Protein AF-A0A653BUQ7-F1 (afdb_monomer_lite)

pLDDT: mean 78.46, std 19.11, range [26.3, 97.56]

Sequence (594 aa):
MNGEKELHFAPFRYQESILNSRSERFDLKVEALENIWRKLQKLDTNTDRNLAAEILNWAKLHTLNILLSAEWNGFKGMYENSLRQQIEQTEKSISLYGKGFQVAVAGLIGVLNNPWNNPTLQTILNWTSKHSICSKQIEFFYTETPYLVSIRLKKLCESQCEDLALNLAKVFMDCCVIAKSNFNGTENQIRYIDDILIALLHKFHQNDELIAKMKSFSFEEGLQFAKRFANKQIRYLRLWENSRVIAVLALQTYISQIMIKYDSNLRPMLSNFVKLYKSMCSTKSCLERFSESMECISNLTDSNGLQDLCSIFREEYEPAIKPLILKMYVKMLTAEMNINEVQRDSEEITSINSTKANLARMLTSLAEFFDDHVNVARECLLTAFSIFPTKERLKGIENLARRSGFEGVEMERPLKCSHLPAQPILDKVGSQCICGDWVIKPELELPRTNIPLYEAMQNSVLGISETLCDDLVICLSSPRNKIFNWLLPWKDLHKLCVLHLENPQATNNFTKKLNYLNVDYSAFQDIKREPINYFEGIENGYEHYIYPDLGIKFPKNPSLCKKGKSSDKTDLEKKIIEGILAGSAMVNIERLSL

Secondary structure (DSSP, 8-state):
--HHHHHHTGGGHHHHHHHH-SSS-HHHHHHHHHHHHHHHTT--TTS-HHHHHHHHHHHHHHHHHHHTSTTHHHHHHHHHHHHHHHHHHHHHHHGGG-HHHHHHHHHHHHHHH-SS--HHHHHHHT--TT----HHHHHHHHHHHHHHHHHHHHHHHHTT-HHHHHHHHHHHHHHHHHTTT-SSS-HHHHHHHHHHHHHHHHHTT-HHHHHHHHHHS-HHHHHHHHHHHHT--GGG-GGGGGHHHHHHHHHHHHHHHHHHT--GGGHHHHHHHHHHHHHH--SHHHHHHHHHHHHHHHTTS-HHHHHHHHHHHHHT--GGGHHHHHHHHHHHHHHHHHHHHHGGG-S-HHHHHHHHHHHHHHHHHHHHHTTTSHHHHHHHHHHHHHHS--HHHHHHHHHHHHHTTPPP----S--S--PPPPS--TT-SS-B-TTS-BS--------SS-HHHHHHS-HHHH-S-HHHHHHHHHHHHSSS-TT--TTS-HHHHHHHHHHHHH-HHHHHGGG---------GGGGTTS-PPP--TTTTSPTT-GGGT-TTS--PPPP------------HHHHHHHHHHHHHHHHHGGGTGGG--

Radius of gyration: 37.65 Å; chains: 1; bounding box: 87×71×113 Å

Foldseek 3Di:
DPPVLVVLCVVLVVLVCQLPDPPHDLVSNLVSLLVLLQVLLVDDLVDDPVSNVVSLVVSVLSLLLSLLAPCCVVCLVPRLVSSLVSLVSSLVSCCVVHPVSNLSSVLSNVCSVCVQNDPLNVCQLPDDPPDDDDPSLLVVCLSCFLVNLLSNLQNCQVVVVLSSSLSSLVSVVVSCVVVVNPHPDDPVSNVSSVVSNLLSCVVVVVLVVNLVVLVVDDLVVLLVQLVPLLPDDCVSGVSSVCSNVSSLLSLLSSLLVCQLVPDPVCLVSNLSSLVSQVVSQPDLVSLVVVLVSVLLSLVRHALVSLVSVLVSCVVVDDLSNVQSSLVSLLVSLVVLVVVLVVCVPPPPPVSNLVSLLVNLVSLQVVLVVCVVLLLQSLLSLLQSCQSPNDPVSLVVNQVSCVVVVQDDPPPPDDPPDPDDFDDPPPPDLFRADPVRDTPDPDPCPQPPDLVSLLVSLDCVNSVYDPVSSVSVSCSRVVSGDSVQHPVDRPVVNSSLSVVCNVPVPSSSCSPVDDPPPPDDCVVVPPPDDDPDDPCPPPDPPCPCVVDVPDPDDDDDDDDDDDDDDPDDSVVSVVVSSVVSSVVSVCVVVVVVPD

Structure (mmCIF, N/CA/C/O backbone):
data_AF-A0A653BUQ7-F1
#
_entry.id   AF-A0A653BUQ7-F1
#
loop_
_atom_site.group_PDB
_atom_site.id
_atom_site.type_symbol
_atom_site.label_atom_id
_atom_site.label_alt_id
_atom_site.label_comp_id
_atom_site.label_asym_id
_atom_site.label_entity_id
_atom_site.label_seq_id
_atom_site.pdbx_PDB_ins_code
_atom_site.Cartn_x
_atom_site.Cartn_y
_atom_site.Cartn_z
_atom_site.occupancy
_atom_site.B_iso_or_equiv
_atom_site.auth_seq_id
_atom_site.auth_comp_id
_atom_site.auth_asym_id
_atom_site.auth_atom_id
_atom_site.pdbx_PDB_model_num
ATOM 1 N N . MET A 1 1 ? -1.171 -24.445 22.516 1.00 34.62 1 MET A N 1
ATOM 2 C CA . MET A 1 1 ? -1.599 -23.550 23.617 1.00 34.62 1 MET A CA 1
ATOM 3 C C . MET A 1 1 ? -3.128 -23.395 23.759 1.00 34.62 1 MET A C 1
ATOM 5 O O . MET A 1 1 ? -3.544 -22.577 24.563 1.00 34.62 1 MET A O 1
ATOM 9 N N . ASN A 1 2 ? -3.981 -24.177 23.070 1.00 41.94 2 ASN A N 1
ATOM 10 C CA . ASN A 1 2 ? -5.449 -24.005 23.154 1.00 41.94 2 ASN A CA 1
ATOM 11 C C . ASN A 1 2 ? -6.163 -24.902 24.190 1.00 41.94 2 ASN A C 1
ATOM 13 O O . ASN A 1 2 ? -7.299 -24.610 24.537 1.00 41.94 2 ASN A O 1
ATOM 17 N N . GLY A 1 3 ? -5.518 -25.951 24.718 1.00 33.91 3 GLY A N 1
ATOM 18 C CA . GLY A 1 3 ? -6.179 -26.920 25.612 1.00 33.91 3 GLY A CA 1
ATOM 19 C C . GLY A 1 3 ? -6.409 -26.437 27.052 1.00 33.91 3 GLY A C 1
ATOM 20 O O . GLY A 1 3 ? -7.454 -26.717 27.628 1.00 33.91 3 GLY A O 1
ATOM 21 N N . GLU A 1 4 ? -5.478 -25.673 27.633 1.00 39.75 4 GLU A N 1
ATOM 22 C CA . GLU A 1 4 ? -5.602 -25.197 29.025 1.00 39.75 4 GLU A CA 1
ATOM 23 C C . GLU A 1 4 ? -6.605 -24.039 29.159 1.00 39.75 4 GLU A C 1
ATOM 25 O O . GLU A 1 4 ? -7.391 -24.005 30.105 1.00 39.75 4 GLU A O 1
ATOM 30 N N . LYS A 1 5 ? -6.677 -23.136 28.167 1.00 48.34 5 LYS A N 1
ATOM 31 C CA . LYS A 1 5 ? -7.655 -22.030 28.156 1.00 48.34 5 LYS A CA 1
ATOM 32 C C . LYS A 1 5 ? -9.108 -22.521 28.118 1.00 48.34 5 LYS A C 1
ATOM 34 O O . LYS A 1 5 ? -9.979 -21.904 28.728 1.00 48.34 5 LYS A O 1
ATOM 39 N N . GLU A 1 6 ? -9.378 -23.648 27.460 1.00 53.12 6 GLU A N 1
ATOM 40 C CA . GLU A 1 6 ? -10.730 -24.212 27.344 1.00 53.12 6 GLU A CA 1
ATOM 41 C C . GLU A 1 6 ? -11.285 -24.802 28.649 1.00 53.12 6 GLU A C 1
ATOM 43 O O . GLU A 1 6 ? -12.512 -24.853 28.807 1.00 53.12 6 GLU A O 1
ATOM 48 N N . LEU A 1 7 ? -10.421 -25.240 29.574 1.00 55.88 7 LEU A N 1
ATOM 49 C CA . LEU A 1 7 ? -10.841 -25.808 30.858 1.00 55.88 7 LEU A CA 1
ATOM 50 C C . LEU A 1 7 ? -11.278 -24.714 31.844 1.00 55.88 7 LEU A C 1
ATOM 52 O O . LEU A 1 7 ? -12.245 -24.890 32.581 1.00 55.88 7 LEU A O 1
ATOM 56 N N . HIS A 1 8 ? -10.606 -23.561 31.830 1.00 60.72 8 HIS A N 1
ATOM 57 C CA . HIS A 1 8 ? -10.847 -22.489 32.799 1.00 60.72 8 HIS A CA 1
ATOM 58 C C . HIS A 1 8 ? -12.078 -21.626 32.490 1.00 60.72 8 HIS A C 1
ATOM 60 O O . HIS A 1 8 ? -12.716 -21.120 33.411 1.00 60.72 8 HIS A O 1
ATOM 66 N N . PHE A 1 9 ? -12.471 -21.513 31.217 1.00 71.00 9 PHE A N 1
ATOM 67 C CA . PHE A 1 9 ? -13.736 -20.880 30.816 1.00 71.00 9 PHE A CA 1
ATOM 68 C C . PHE A 1 9 ? -14.935 -21.841 30.853 1.00 71.00 9 PHE A C 1
ATOM 70 O O . PHE A 1 9 ? -16.075 -21.412 30.664 1.00 71.00 9 PHE A O 1
ATOM 77 N N . ALA A 1 10 ? -14.724 -23.131 31.157 1.00 74.88 10 ALA A N 1
ATOM 78 C CA . ALA A 1 10 ? -15.794 -24.124 31.274 1.00 74.88 10 ALA A CA 1
ATOM 79 C C . ALA A 1 10 ? -16.983 -23.676 32.157 1.00 74.88 10 ALA A C 1
ATOM 81 O O . ALA A 1 10 ? -18.124 -23.866 31.723 1.00 74.88 10 ALA A O 1
ATOM 82 N N . PRO A 1 11 ? -16.785 -23.002 33.316 1.00 81.31 11 PRO A N 1
ATOM 83 C CA . PRO A 1 11 ? -17.889 -22.529 34.158 1.00 81.31 11 PRO A CA 1
ATOM 84 C C . PRO A 1 11 ? -18.773 -21.453 33.513 1.00 81.31 11 PRO A C 1
ATOM 86 O O . PRO A 1 11 ? -19.861 -21.180 34.031 1.00 81.31 11 PRO A O 1
ATOM 89 N N . PHE A 1 12 ? -18.310 -20.833 32.425 1.00 87.56 12 PHE A N 1
ATOM 90 C CA . PHE A 1 12 ? -18.970 -19.728 31.735 1.00 87.56 12 PHE A CA 1
ATOM 91 C C . PHE A 1 12 ? -19.455 -20.083 30.325 1.00 87.56 12 PHE A C 1
ATOM 93 O O . PHE A 1 12 ? -20.133 -19.261 29.717 1.00 87.56 12 PHE A O 1
ATOM 100 N N . ARG A 1 13 ? -19.192 -21.299 29.815 1.00 86.00 13 ARG A N 1
ATOM 101 C CA . ARG A 1 13 ? -19.570 -21.720 28.446 1.00 86.00 13 ARG A CA 1
ATOM 102 C C . ARG A 1 13 ? -21.049 -21.500 28.128 1.00 86.00 13 ARG A C 1
ATOM 104 O O . ARG A 1 13 ? -21.391 -21.054 27.037 1.00 86.00 13 ARG A O 1
ATOM 111 N N . TYR A 1 14 ? -21.928 -21.788 29.088 1.00 88.94 14 TYR A N 1
ATOM 112 C CA . TYR A 1 14 ? -23.363 -21.559 28.923 1.00 88.94 14 TYR A CA 1
ATOM 113 C C . TYR A 1 14 ? -23.672 -20.066 28.743 1.00 88.94 14 TYR A C 1
ATOM 115 O O . TYR A 1 14 ? -24.305 -19.679 27.764 1.00 88.94 14 TYR A O 1
ATOM 123 N N . GLN A 1 15 ? -23.165 -19.213 29.637 1.00 92.69 15 GLN A N 1
ATOM 124 C CA . GLN A 1 15 ? -23.360 -17.765 29.554 1.00 92.69 15 GLN A CA 1
ATOM 125 C C . GLN A 1 15 ? -22.723 -17.178 28.285 1.00 92.69 15 GLN A C 1
ATOM 127 O O . GLN A 1 15 ? -23.319 -16.321 27.641 1.00 92.69 15 GLN A O 1
ATOM 132 N N . GLU A 1 16 ? -21.552 -17.671 27.882 1.00 89.88 16 GLU A N 1
ATOM 133 C CA . GLU A 1 16 ? -20.871 -17.269 26.651 1.00 89.88 16 GLU A CA 1
ATOM 134 C C . GLU A 1 16 ? -21.703 -17.580 25.398 1.00 89.88 16 GLU A C 1
ATOM 136 O O . GLU A 1 16 ? -21.793 -16.742 24.497 1.00 89.88 16 GLU A O 1
ATOM 141 N N . SER A 1 17 ? -22.357 -18.747 25.354 1.00 91.62 17 SER A N 1
ATOM 142 C CA . SER A 1 17 ? -23.240 -19.116 24.241 1.00 91.62 17 SER A CA 1
ATOM 143 C C . SER A 1 17 ? -24.433 -18.161 24.104 1.00 91.62 17 SER A C 1
ATOM 145 O O . SER A 1 17 ? -24.752 -17.735 22.993 1.00 91.62 17 SER A O 1
ATOM 147 N N . ILE A 1 18 ? -25.019 -17.737 25.231 1.00 93.31 18 ILE A N 1
ATOM 148 C CA . ILE A 1 18 ? -26.132 -16.778 25.259 1.00 93.31 18 ILE A CA 1
ATOM 149 C C . ILE A 1 18 ? -25.659 -15.395 24.802 1.00 93.31 18 ILE A C 1
ATOM 151 O O . ILE A 1 18 ? -26.262 -14.781 23.921 1.00 93.31 18 ILE A O 1
ATOM 155 N N . LEU A 1 19 ? -24.553 -14.906 25.369 1.00 92.00 19 LEU A N 1
ATOM 156 C CA . LEU A 1 19 ? -24.033 -13.562 25.106 1.00 92.00 19 LEU A CA 1
ATOM 157 C C . LEU A 1 19 ? -23.606 -13.356 23.648 1.00 92.00 19 LEU A C 1
ATOM 159 O O . LEU A 1 19 ? -23.754 -12.253 23.120 1.00 92.00 19 LEU A O 1
ATOM 163 N N . ASN A 1 20 ? -23.093 -14.401 22.995 1.00 89.00 20 ASN A N 1
ATOM 164 C CA . ASN A 1 20 ? -22.655 -14.345 21.600 1.00 89.00 20 ASN A CA 1
ATOM 165 C C . ASN A 1 20 ? -23.759 -14.696 20.590 1.00 89.00 20 ASN A C 1
ATOM 167 O O . ASN A 1 20 ? -23.568 -14.505 19.385 1.00 89.00 20 ASN A O 1
ATOM 171 N N . SER A 1 21 ? -24.911 -15.193 21.046 1.00 89.88 21 SER A N 1
ATOM 172 C CA . SER A 1 21 ? -26.011 -15.541 20.154 1.00 89.88 21 SER A CA 1
ATOM 173 C C . SER A 1 21 ? -26.696 -14.298 19.582 1.00 89.88 21 SER A C 1
ATOM 175 O O . SER A 1 21 ? -27.003 -13.332 20.284 1.00 89.88 21 SER A O 1
ATOM 177 N N . ARG A 1 22 ? -26.979 -14.331 18.277 1.00 85.38 22 ARG A N 1
ATOM 178 C CA . ARG A 1 22 ? -27.754 -13.285 17.589 1.00 85.38 22 ARG A CA 1
ATOM 179 C C . ARG A 1 22 ? -29.264 -13.465 17.735 1.00 85.38 22 ARG A C 1
ATOM 181 O O . ARG A 1 22 ? -29.983 -12.498 17.529 1.00 85.38 22 ARG A O 1
ATOM 188 N N . SER A 1 23 ? -29.727 -14.672 18.060 1.00 89.44 23 SER A N 1
ATOM 189 C CA . SER A 1 23 ? -31.151 -15.001 18.194 1.00 89.44 23 SER A CA 1
ATOM 190 C C . SER A 1 23 ? -31.660 -14.894 19.628 1.00 89.44 23 SER A C 1
ATOM 192 O O . SER A 1 23 ? -32.866 -14.805 19.834 1.00 89.44 23 SER A O 1
ATOM 194 N N . GLU A 1 24 ? -30.759 -14.930 20.612 1.00 93.88 24 GLU A N 1
ATOM 195 C CA . GLU A 1 24 ? -31.148 -14.852 22.018 1.00 93.88 24 GLU A CA 1
ATOM 196 C C . GLU A 1 24 ? -31.684 -13.475 22.387 1.00 93.88 24 GLU A C 1
ATOM 198 O O . GLU A 1 24 ? -31.166 -12.439 21.944 1.00 93.88 24 GLU A O 1
ATOM 203 N N . ARG A 1 25 ? -32.695 -13.489 23.257 1.00 92.88 25 ARG A N 1
ATOM 204 C CA . ARG A 1 25 ? -33.344 -12.280 23.760 1.00 92.88 25 ARG A CA 1
ATOM 205 C C . ARG A 1 25 ? -32.386 -11.455 24.617 1.00 92.88 25 ARG A C 1
ATOM 207 O O . ARG A 1 25 ? -31.500 -11.986 25.289 1.00 92.88 25 ARG A O 1
ATOM 214 N N . PHE A 1 26 ? -32.584 -10.142 24.611 1.00 92.88 26 PHE A N 1
ATOM 215 C CA . PHE A 1 26 ? -31.711 -9.210 25.318 1.00 92.88 26 PHE A CA 1
ATOM 216 C C . PHE A 1 26 ? -31.752 -9.379 26.843 1.00 92.88 26 PHE A C 1
ATOM 218 O O . PHE A 1 26 ? -30.708 -9.351 27.487 1.00 92.88 26 PHE A O 1
ATOM 225 N N . ASP A 1 27 ? -32.926 -9.628 27.421 1.00 93.44 27 ASP A N 1
ATOM 226 C CA . ASP A 1 27 ? -33.094 -9.878 28.856 1.00 93.44 27 ASP A CA 1
ATOM 227 C C . ASP A 1 27 ? -32.301 -11.104 29.329 1.00 93.44 27 ASP A C 1
ATOM 229 O O . ASP A 1 27 ? -31.549 -11.010 30.298 1.00 93.44 27 ASP A O 1
ATOM 233 N N . LEU A 1 28 ? -32.339 -12.207 28.574 1.00 94.31 28 LEU A N 1
ATOM 234 C CA . LEU A 1 28 ? -31.541 -13.404 28.872 1.00 94.31 28 LEU A CA 1
ATOM 235 C C . LEU A 1 28 ? -30.031 -13.131 28.825 1.00 94.31 28 LEU A C 1
ATOM 237 O O . LEU A 1 28 ? -29.264 -13.714 29.594 1.00 94.31 28 LEU A O 1
ATOM 241 N N . LYS A 1 29 ? -29.581 -12.220 27.953 1.00 95.12 29 LYS A N 1
ATOM 242 C CA . LYS A 1 29 ? -28.175 -11.787 27.906 1.00 95.12 29 LYS A CA 1
ATOM 243 C C . LYS A 1 29 ? -27.788 -10.995 29.152 1.00 95.12 29 LYS A C 1
ATOM 245 O O . LYS A 1 29 ? -26.690 -11.196 29.671 1.00 95.12 29 LYS A O 1
ATOM 250 N N . VAL A 1 30 ? -28.671 -10.127 29.647 1.00 94.50 30 VAL A N 1
ATOM 251 C CA . VAL A 1 30 ? -28.446 -9.376 30.891 1.00 94.50 30 VAL A CA 1
ATOM 252 C C . VAL A 1 30 ? -28.418 -10.322 32.095 1.00 94.50 30 VAL A C 1
ATOM 254 O O . VAL A 1 30 ? -27.496 -10.249 32.903 1.00 94.50 30 VAL A O 1
ATOM 257 N N . GLU A 1 31 ? -29.341 -11.280 32.180 1.00 94.38 31 GLU A N 1
ATOM 258 C CA . GLU A 1 31 ? -29.361 -12.291 33.249 1.00 94.38 31 GLU A CA 1
ATOM 259 C C . GLU A 1 31 ? -28.117 -13.193 33.229 1.00 94.38 31 GLU A C 1
ATOM 261 O O . GLU A 1 31 ? -27.524 -13.494 34.272 1.00 94.38 31 GLU A O 1
ATOM 266 N N . ALA A 1 32 ? -27.666 -13.598 32.036 1.00 94.69 32 ALA A N 1
ATOM 267 C CA . ALA A 1 32 ? -26.411 -14.324 31.874 1.00 94.69 32 ALA A CA 1
ATOM 268 C C . ALA A 1 32 ? -25.221 -13.503 32.398 1.00 94.69 32 ALA A C 1
ATOM 270 O O . ALA A 1 32 ? -24.342 -14.056 33.067 1.00 94.69 32 ALA A O 1
ATOM 271 N N . LEU A 1 33 ? -25.217 -12.189 32.148 1.00 94.62 33 LEU A N 1
ATOM 272 C CA . LEU A 1 33 ? -24.200 -11.267 32.641 1.00 94.62 33 LEU A CA 1
ATOM 273 C C . LEU A 1 33 ? -24.226 -11.125 34.168 1.00 94.62 33 LEU A C 1
ATOM 275 O O . LEU A 1 33 ? -23.176 -11.209 34.804 1.00 94.62 33 LEU A O 1
ATOM 279 N N . GLU A 1 34 ? -25.397 -10.971 34.782 1.00 94.38 34 GLU A N 1
ATOM 280 C CA . GLU A 1 34 ? -25.517 -10.935 36.245 1.00 94.38 34 GLU A CA 1
ATOM 281 C C . GLU A 1 34 ? -24.992 -12.223 36.891 1.00 94.38 34 GLU A C 1
ATOM 283 O O . GLU A 1 34 ? -24.302 -12.182 37.911 1.00 94.38 34 GLU A O 1
ATOM 288 N N . ASN A 1 35 ? -25.268 -13.376 36.275 1.00 93.19 35 ASN A N 1
ATOM 289 C CA . ASN A 1 35 ? -24.760 -14.665 36.735 1.00 93.19 35 ASN A CA 1
ATOM 290 C C . ASN A 1 35 ? -23.229 -14.753 36.615 1.00 93.19 35 ASN A C 1
ATOM 292 O O . ASN A 1 35 ? -22.575 -15.284 37.514 1.00 93.19 35 ASN A O 1
ATOM 296 N N . ILE A 1 36 ? -22.639 -14.195 35.550 1.00 93.44 36 ILE A N 1
ATOM 297 C CA . ILE A 1 36 ? -21.180 -14.074 35.426 1.00 93.44 36 ILE A CA 1
ATOM 298 C C . ILE A 1 36 ? -20.622 -13.286 36.610 1.00 93.44 36 ILE A C 1
ATOM 300 O O . ILE A 1 36 ? -19.791 -13.820 37.342 1.00 93.44 36 ILE A O 1
ATOM 304 N N . TRP A 1 37 ? -21.108 -12.066 36.854 1.00 93.81 37 TRP A N 1
ATOM 305 C CA . TRP A 1 37 ? -20.610 -11.224 37.948 1.00 93.81 37 TRP A CA 1
ATOM 306 C C . TRP A 1 37 ? -20.781 -11.886 39.320 1.00 93.81 37 TRP A C 1
ATOM 308 O O . TRP A 1 37 ? -19.843 -11.893 40.120 1.00 93.81 37 TRP A O 1
ATOM 318 N N . ARG A 1 38 ? -21.912 -12.562 39.554 1.00 92.19 38 ARG A N 1
ATOM 319 C CA . ARG A 1 38 ? -22.159 -13.342 40.777 1.00 92.19 38 ARG A CA 1
ATOM 320 C C . ARG A 1 38 ? -21.172 -14.496 40.960 1.00 92.19 38 ARG A C 1
ATOM 322 O O . ARG A 1 38 ? -20.750 -14.779 42.079 1.00 92.19 38 ARG A O 1
ATOM 329 N N . LYS A 1 39 ? -20.787 -15.179 39.879 1.00 90.31 39 LYS A N 1
ATOM 330 C CA . LYS A 1 39 ? -19.745 -16.218 39.923 1.00 90.31 39 LYS A CA 1
ATOM 331 C C . LYS A 1 39 ? -18.363 -15.617 40.189 1.00 90.31 39 LYS A C 1
ATOM 333 O O . LYS A 1 39 ? -17.610 -16.198 40.963 1.00 90.31 39 LYS A O 1
ATOM 338 N N . LEU A 1 40 ? -18.050 -14.446 39.626 1.00 89.31 40 LEU A N 1
ATOM 339 C CA . LEU A 1 40 ? -16.768 -13.763 39.858 1.00 89.31 40 LEU A CA 1
ATOM 340 C C . LEU A 1 40 ? -16.569 -13.327 41.310 1.00 89.31 40 LEU A C 1
ATOM 342 O O . LEU A 1 40 ? -15.440 -13.317 41.786 1.00 89.31 40 LEU A O 1
ATOM 346 N N . GLN A 1 41 ? -17.646 -13.039 42.046 1.00 88.56 41 GLN A N 1
ATOM 347 C CA . GLN A 1 41 ? -17.568 -12.759 43.488 1.00 88.56 41 GLN A CA 1
ATOM 348 C C . GLN A 1 41 ? -16.972 -13.923 44.294 1.00 88.56 41 GLN A C 1
ATOM 350 O O . GLN A 1 41 ? -16.483 -13.701 45.399 1.00 88.56 41 GLN A O 1
ATOM 355 N N . LYS A 1 42 ? -17.035 -15.149 43.757 1.00 85.50 42 LYS A N 1
ATOM 356 C CA . LYS A 1 42 ? -16.584 -16.389 44.402 1.00 85.50 42 LYS A CA 1
ATOM 357 C C . LYS A 1 42 ? -15.206 -16.861 43.921 1.00 85.50 42 LYS A C 1
ATOM 359 O O . LYS A 1 42 ? -14.828 -17.988 44.223 1.00 85.50 42 LYS A O 1
ATOM 364 N N . LEU A 1 43 ? -14.479 -16.050 43.147 1.00 80.75 43 LEU A N 1
ATOM 365 C CA . LEU A 1 43 ? -13.122 -16.380 42.701 1.00 80.75 43 LEU A CA 1
ATOM 366 C C . LEU A 1 43 ? -12.175 -16.506 43.907 1.00 80.75 43 LEU A C 1
ATOM 368 O O . LEU A 1 43 ? -11.900 -15.515 44.584 1.00 80.75 43 LEU A O 1
ATOM 372 N N . ASP A 1 44 ? -11.647 -17.708 44.152 1.00 74.38 44 ASP A N 1
ATOM 373 C CA . ASP A 1 44 ? -10.711 -17.994 45.250 1.00 74.38 44 ASP A CA 1
ATOM 374 C C . ASP A 1 44 ? -9.355 -17.323 45.017 1.00 74.38 44 ASP A C 1
ATOM 376 O O . ASP A 1 44 ? -8.771 -17.522 43.960 1.00 74.38 44 ASP A O 1
ATOM 380 N N . THR A 1 45 ? -8.826 -16.608 46.014 1.00 71.50 45 THR A N 1
ATOM 381 C CA . THR A 1 45 ? -7.498 -15.961 46.027 1.00 71.50 45 THR A CA 1
ATOM 382 C C . THR A 1 45 ? -6.324 -16.825 45.553 1.00 71.50 45 THR A C 1
ATOM 384 O O . THR A 1 45 ? -5.309 -16.270 45.138 1.00 71.50 45 THR A O 1
ATOM 387 N N . ASN A 1 46 ? -6.456 -18.156 45.570 1.00 74.88 46 ASN A N 1
ATOM 388 C CA . ASN A 1 46 ? -5.475 -19.088 45.001 1.00 74.88 46 ASN A CA 1
ATOM 389 C C . ASN A 1 46 ? -5.505 -19.174 43.461 1.00 74.88 46 ASN A C 1
ATOM 391 O O . ASN A 1 46 ? -4.640 -19.811 42.862 1.00 74.88 46 ASN A O 1
ATOM 395 N N . THR A 1 47 ? -6.498 -18.565 42.810 1.00 79.44 47 THR A N 1
ATOM 396 C CA . THR A 1 47 ? -6.617 -18.509 41.349 1.00 79.44 47 THR A CA 1
ATOM 397 C C . THR A 1 47 ? -5.438 -17.737 40.772 1.00 79.44 47 THR A C 1
ATOM 399 O O . THR A 1 47 ? -5.095 -16.654 41.252 1.00 79.44 47 THR A O 1
ATOM 402 N N . ASP A 1 48 ? -4.850 -18.270 39.701 1.00 83.56 48 ASP A N 1
ATOM 403 C CA . ASP A 1 48 ? -3.798 -17.577 38.965 1.00 83.56 48 ASP A CA 1
ATOM 404 C C . ASP A 1 48 ? -4.229 -16.147 38.583 1.00 83.56 48 ASP A C 1
ATOM 406 O O . ASP A 1 48 ? -5.322 -15.913 38.058 1.00 83.56 48 ASP A O 1
ATOM 410 N N . ARG A 1 49 ? -3.354 -15.171 38.851 1.00 84.31 49 ARG A N 1
ATOM 411 C CA . ARG A 1 49 ? -3.665 -13.747 38.655 1.00 84.31 49 ARG A CA 1
ATOM 412 C C . ARG A 1 49 ? -3.877 -13.399 37.186 1.00 84.31 49 ARG A C 1
ATOM 414 O O . ARG A 1 49 ? -4.719 -12.550 36.895 1.00 84.31 49 ARG A O 1
ATOM 421 N N . ASN A 1 50 ? -3.141 -14.030 36.269 1.00 85.06 50 ASN A N 1
ATOM 422 C CA . ASN A 1 50 ? -3.316 -13.770 34.841 1.00 85.06 50 ASN A CA 1
ATOM 423 C C . ASN A 1 50 ? -4.670 -14.301 34.377 1.00 85.06 50 ASN A C 1
ATOM 425 O O . ASN A 1 50 ? -5.410 -13.582 33.710 1.00 85.06 50 ASN A O 1
ATOM 429 N N . LEU A 1 51 ? -5.038 -15.508 34.811 1.00 84.06 51 LEU A N 1
ATOM 430 C CA . LEU A 1 51 ? -6.354 -16.073 34.538 1.00 84.06 51 LEU A CA 1
ATOM 431 C C . LEU A 1 51 ? -7.491 -15.208 35.103 1.00 84.06 51 LEU A C 1
ATOM 433 O O . LEU A 1 51 ? -8.445 -14.901 34.387 1.00 84.06 51 LEU A O 1
ATOM 437 N N . ALA A 1 52 ? -7.387 -14.762 36.358 1.00 85.25 52 ALA A N 1
ATOM 438 C CA . ALA A 1 52 ? -8.378 -13.868 36.959 1.00 85.25 52 ALA A CA 1
ATOM 439 C C . ALA A 1 52 ? -8.528 -12.563 36.153 1.00 85.25 52 ALA A C 1
ATOM 441 O O . ALA A 1 52 ? -9.644 -12.082 35.946 1.00 85.25 52 ALA A O 1
ATOM 442 N N . ALA A 1 53 ? -7.419 -12.012 35.645 1.00 86.81 53 ALA A N 1
ATOM 443 C CA . ALA A 1 53 ? -7.434 -10.821 34.801 1.00 86.81 53 ALA A CA 1
ATOM 444 C C . ALA A 1 53 ? -8.070 -11.087 33.427 1.00 86.81 53 ALA A C 1
ATOM 446 O O . ALA A 1 53 ? -8.837 -10.253 32.944 1.00 86.81 53 ALA A O 1
ATOM 447 N N . GLU A 1 54 ? -7.798 -12.237 32.803 1.00 87.75 54 GLU A N 1
ATOM 448 C CA . GLU A 1 54 ? -8.425 -12.640 31.536 1.00 87.75 54 GLU A CA 1
ATOM 449 C C . GLU A 1 54 ? -9.950 -12.754 31.681 1.00 87.75 54 GLU A C 1
ATOM 451 O O . GLU A 1 54 ? -10.687 -12.162 30.889 1.00 87.75 54 GLU A O 1
ATOM 456 N N . ILE A 1 55 ? -10.431 -13.437 32.726 1.00 87.62 55 ILE A N 1
ATOM 457 C CA . ILE A 1 55 ? -11.868 -13.603 32.985 1.00 87.62 55 ILE A CA 1
ATOM 458 C C . ILE A 1 55 ? -12.524 -12.248 33.290 1.00 87.62 55 ILE A C 1
ATOM 460 O O . ILE A 1 55 ? -13.610 -11.955 32.783 1.00 87.62 55 ILE A O 1
ATOM 464 N N . LEU A 1 56 ? -11.870 -11.389 34.079 1.00 89.44 56 LEU A N 1
ATOM 465 C CA . LEU A 1 56 ? -12.403 -10.067 34.400 1.00 89.44 56 LEU A CA 1
ATOM 466 C C . LEU A 1 56 ? -12.504 -9.175 33.157 1.00 89.44 56 LEU A C 1
ATOM 468 O O . LEU A 1 56 ? -13.524 -8.519 32.948 1.00 89.44 56 LEU A O 1
ATOM 472 N N . ASN A 1 57 ? -11.475 -9.170 32.306 1.00 88.88 57 ASN A N 1
ATOM 473 C CA . ASN A 1 57 ? -11.488 -8.434 31.042 1.00 88.88 57 ASN A CA 1
ATOM 474 C C . ASN A 1 57 ? -12.565 -8.963 30.084 1.00 88.88 57 ASN A C 1
ATOM 476 O O . ASN A 1 57 ? -13.220 -8.174 29.401 1.00 88.88 57 ASN A O 1
ATOM 480 N N . TRP A 1 58 ? -12.789 -10.279 30.063 1.00 91.12 58 TRP A N 1
ATOM 481 C CA . TRP A 1 58 ? -13.871 -10.907 29.308 1.00 91.12 58 TRP A CA 1
ATOM 482 C C . TRP A 1 58 ? -15.257 -10.468 29.813 1.00 91.12 58 TRP A C 1
ATOM 484 O O . TRP A 1 58 ? -16.079 -9.988 29.029 1.00 91.12 58 TRP A O 1
ATOM 494 N N . ALA A 1 59 ? -15.502 -10.526 31.125 1.00 92.56 59 ALA A N 1
ATOM 495 C CA . ALA A 1 59 ? -16.762 -10.078 31.721 1.00 92.56 59 ALA A CA 1
ATOM 496 C C . ALA A 1 59 ? -16.996 -8.575 31.504 1.00 92.56 59 ALA A C 1
ATOM 498 O O . ALA A 1 59 ? -18.103 -8.149 31.159 1.00 92.56 59 ALA A O 1
ATOM 499 N N . LYS A 1 60 ? -15.936 -7.767 31.627 1.00 92.62 60 LYS A N 1
ATOM 500 C CA . LYS A 1 60 ? -15.939 -6.334 31.314 1.00 92.62 60 LYS A CA 1
ATOM 501 C C . LYS A 1 60 ? -16.342 -6.078 29.862 1.00 92.62 60 LYS A C 1
ATOM 503 O O . LYS A 1 60 ? -17.219 -5.251 29.621 1.00 92.62 60 LYS A O 1
ATOM 508 N N . LEU A 1 61 ? -15.761 -6.802 28.904 1.00 92.38 61 LEU A N 1
ATOM 509 C CA . LEU A 1 61 ? -16.095 -6.675 27.483 1.00 92.38 61 LEU A CA 1
ATOM 510 C C . LEU A 1 61 ? -17.580 -6.961 27.221 1.00 92.38 61 LEU A C 1
ATOM 512 O O . LEU A 1 61 ? -18.248 -6.173 26.551 1.00 92.38 61 LEU A O 1
ATOM 516 N N . HIS A 1 62 ? -18.108 -8.067 27.750 1.00 93.62 62 HIS A N 1
ATOM 517 C CA . HIS A 1 62 ? -19.519 -8.419 27.576 1.00 93.62 62 HIS A CA 1
ATOM 518 C C . HIS A 1 62 ? -20.460 -7.422 28.255 1.00 93.62 62 HIS A C 1
ATOM 520 O O . HIS A 1 62 ? -21.472 -7.045 27.665 1.00 93.62 62 HIS A O 1
ATOM 526 N N . THR A 1 63 ? -20.080 -6.918 29.431 1.00 95.06 63 THR A N 1
ATOM 527 C CA . THR A 1 63 ? -20.818 -5.855 30.125 1.00 95.06 63 THR A CA 1
ATOM 528 C C . THR A 1 63 ? -20.910 -4.606 29.263 1.00 95.06 63 THR A C 1
ATOM 530 O O . THR A 1 63 ? -22.001 -4.102 29.019 1.00 95.06 63 THR A O 1
ATOM 533 N N . LEU A 1 64 ? -19.785 -4.138 28.723 1.00 95.06 64 LEU A N 1
ATOM 534 C CA . LEU A 1 64 ? -19.763 -2.960 27.859 1.00 95.06 64 LEU A CA 1
ATOM 535 C C . LEU A 1 64 ? -20.544 -3.178 26.560 1.00 95.06 64 LEU A C 1
ATOM 537 O O . LEU A 1 64 ? -21.242 -2.270 26.117 1.00 95.06 64 LEU A O 1
ATOM 541 N N . ASN A 1 65 ? -20.482 -4.374 25.968 1.00 93.56 65 ASN A N 1
ATOM 542 C CA . ASN A 1 65 ? -21.254 -4.690 24.766 1.00 93.56 65 ASN A CA 1
ATOM 543 C C . ASN A 1 65 ? -22.770 -4.598 24.988 1.00 93.56 65 ASN A C 1
ATOM 545 O O . ASN A 1 65 ? -23.476 -4.200 24.062 1.00 93.56 65 ASN A O 1
ATOM 549 N N . ILE A 1 66 ? -23.246 -4.952 26.186 1.00 94.25 66 ILE A N 1
ATOM 550 C CA . ILE A 1 66 ? -24.649 -4.819 26.591 1.00 94.25 66 ILE A CA 1
ATOM 551 C C . ILE A 1 66 ? -24.971 -3.357 26.907 1.00 94.25 66 ILE A C 1
ATOM 553 O O . ILE A 1 66 ? -25.862 -2.791 26.280 1.00 94.25 66 ILE A O 1
ATOM 557 N N . LEU A 1 67 ? -24.227 -2.719 27.816 1.00 95.00 67 LEU A N 1
ATOM 558 C CA . LEU A 1 67 ? -24.529 -1.364 28.304 1.00 95.00 67 LEU A CA 1
ATOM 559 C C . LEU A 1 67 ? -24.489 -0.297 27.204 1.00 95.00 67 LEU A C 1
ATOM 561 O O . LEU A 1 67 ? -25.249 0.666 27.244 1.00 95.00 67 LEU A O 1
ATOM 565 N N . LEU A 1 68 ? -23.589 -0.451 26.231 1.00 94.81 68 LEU A N 1
ATOM 566 C CA . LEU A 1 68 ? -23.431 0.494 25.126 1.00 94.81 68 LEU A CA 1
ATOM 567 C C . LEU A 1 68 ? -24.347 0.183 23.934 1.00 94.81 68 LEU A C 1
ATOM 569 O O . LEU A 1 68 ? -24.326 0.924 22.954 1.00 94.81 68 LEU A O 1
ATOM 573 N N . SER A 1 69 ? -25.140 -0.889 23.990 1.00 92.19 69 SER A N 1
ATOM 574 C CA . SER A 1 69 ? -26.148 -1.174 22.966 1.00 92.19 69 SER A CA 1
ATOM 575 C C . SER A 1 69 ? -27.350 -0.230 23.085 1.00 92.19 69 SER A C 1
ATOM 577 O O . SER A 1 69 ? -27.686 0.231 24.176 1.00 92.19 69 SER A O 1
ATOM 579 N N . ALA A 1 70 ? -28.029 0.036 21.967 1.00 88.00 70 ALA A N 1
ATOM 580 C CA . ALA A 1 70 ? -29.246 0.850 21.965 1.00 88.00 70 ALA A CA 1
ATOM 581 C C . ALA A 1 70 ? -30.386 0.208 22.783 1.00 88.00 70 ALA A C 1
ATOM 583 O O . ALA A 1 70 ? -31.173 0.915 23.412 1.00 88.00 70 ALA A O 1
ATOM 584 N N . GLU A 1 71 ? -30.439 -1.128 22.814 1.00 90.62 71 GLU A N 1
ATOM 585 C CA . GLU A 1 71 ? -31.456 -1.912 23.524 1.00 90.62 71 GLU A CA 1
ATOM 586 C C . GLU A 1 71 ? -31.419 -1.688 25.042 1.00 90.62 71 GLU A C 1
ATOM 588 O O . GLU A 1 71 ? -32.468 -1.699 25.684 1.00 90.62 71 GLU A O 1
ATOM 593 N N . TRP A 1 72 ? -30.244 -1.399 25.620 1.00 93.00 72 TRP A N 1
ATOM 594 C CA . TRP A 1 72 ? -30.083 -1.213 27.067 1.00 93.00 72 TRP A CA 1
ATOM 595 C C . TRP A 1 72 ? -31.045 -0.178 27.660 1.00 93.00 72 TRP A C 1
ATOM 597 O O . TRP A 1 72 ? -31.565 -0.392 28.751 1.00 93.00 72 TRP A O 1
ATOM 607 N N . ASN A 1 73 ? -31.356 0.907 26.943 1.00 89.44 73 ASN A N 1
ATOM 608 C CA . ASN A 1 73 ? -32.266 1.943 27.442 1.00 89.44 73 ASN A CA 1
ATOM 609 C C . ASN A 1 73 ? -33.671 1.408 27.768 1.00 89.44 73 ASN A C 1
ATOM 611 O O . ASN A 1 73 ? -34.293 1.899 28.708 1.00 89.44 73 ASN A O 1
ATOM 615 N N . GLY A 1 74 ? -34.151 0.390 27.044 1.00 89.81 74 GLY A N 1
ATOM 616 C CA . GLY A 1 74 ? -35.443 -0.250 27.313 1.00 89.81 74 GLY A CA 1
ATOM 617 C C . GLY A 1 74 ? -35.438 -1.148 28.555 1.00 89.81 74 GLY A C 1
ATOM 618 O O . GLY A 1 74 ? -36.479 -1.350 29.171 1.00 89.81 74 GLY A O 1
ATOM 619 N N . PHE A 1 75 ? -34.266 -1.646 28.955 1.00 91.62 75 PHE A N 1
ATOM 620 C CA . PHE A 1 75 ? -34.096 -2.596 30.062 1.00 91.62 75 PHE A CA 1
ATOM 621 C C . PHE A 1 75 ? -33.449 -1.978 31.307 1.00 91.62 75 PHE A C 1
ATOM 623 O O . PHE A 1 75 ? -33.481 -2.576 32.385 1.00 91.62 75 PHE A O 1
ATOM 630 N N . LYS A 1 76 ? -32.898 -0.764 31.184 1.00 89.19 76 LYS A N 1
ATOM 631 C CA . LYS A 1 76 ? -32.174 -0.056 32.243 1.00 89.19 76 LYS A CA 1
ATOM 632 C C . LYS A 1 76 ? -32.984 0.015 33.540 1.00 89.19 76 LYS A C 1
ATOM 634 O O . LYS A 1 76 ? -32.487 -0.388 34.584 1.00 89.19 76 LYS A O 1
ATOM 639 N N . GLY A 1 77 ? -34.254 0.419 33.474 1.00 88.50 77 GLY A N 1
ATOM 640 C CA . GLY A 1 77 ? -35.107 0.534 34.665 1.00 88.50 77 GLY A CA 1
ATOM 641 C C . GLY A 1 77 ? -35.312 -0.777 35.438 1.00 88.50 77 GLY A C 1
ATOM 642 O O . GLY A 1 77 ? -35.516 -0.737 36.647 1.00 88.50 77 GLY A O 1
ATOM 643 N N . MET A 1 78 ? -35.229 -1.930 34.765 1.00 91.75 78 MET A N 1
ATOM 644 C CA . MET A 1 78 ? -35.425 -3.245 35.386 1.00 91.75 78 MET A CA 1
ATOM 645 C C . MET A 1 78 ? -34.128 -3.823 35.960 1.00 91.75 78 MET A C 1
ATOM 647 O O . MET A 1 78 ? -34.137 -4.368 37.061 1.00 91.75 78 MET A O 1
ATOM 651 N N . TYR A 1 79 ? -33.016 -3.701 35.231 1.00 92.88 79 TYR A N 1
ATOM 652 C CA . TYR A 1 79 ? -31.792 -4.450 35.533 1.00 92.88 79 TYR A CA 1
ATOM 653 C C . TYR A 1 79 ? -30.638 -3.597 36.083 1.00 92.88 79 TYR A C 1
ATOM 655 O O . TYR A 1 79 ? -29.693 -4.152 36.639 1.00 92.88 79 TYR A O 1
ATOM 663 N N . GLU A 1 80 ? -30.681 -2.262 35.979 1.00 92.50 80 GLU A N 1
ATOM 664 C CA . GLU A 1 80 ? -29.561 -1.389 36.372 1.00 92.50 80 GLU A CA 1
ATOM 665 C C . GLU A 1 80 ? -29.132 -1.594 37.831 1.00 92.50 80 GLU A C 1
ATOM 667 O O . GLU A 1 80 ? -27.945 -1.758 38.108 1.00 92.50 80 GLU A O 1
ATOM 672 N N . ASN A 1 81 ? -30.089 -1.615 38.763 1.00 93.00 81 ASN A N 1
ATOM 673 C CA . ASN A 1 81 ? -29.798 -1.735 40.194 1.00 93.00 81 ASN A CA 1
ATOM 674 C C . ASN A 1 81 ? -29.236 -3.112 40.560 1.00 93.00 81 ASN A C 1
ATOM 676 O O . ASN A 1 81 ? -28.288 -3.200 41.340 1.00 93.00 81 ASN A O 1
ATOM 680 N N . SER A 1 82 ? -29.798 -4.174 39.978 1.00 93.81 82 SER A N 1
ATOM 681 C CA . SER A 1 82 ? -29.345 -5.545 40.220 1.00 93.81 82 SER A CA 1
ATOM 682 C C . SER A 1 82 ? -27.931 -5.752 39.672 1.00 93.81 82 SER A C 1
ATOM 684 O O . SER A 1 82 ? -27.033 -6.158 40.414 1.00 93.81 82 SER A O 1
ATOM 686 N N . LEU A 1 83 ? -27.680 -5.360 38.418 1.00 93.38 83 LEU A N 1
ATOM 687 C CA . LEU A 1 83 ? -26.360 -5.466 37.798 1.00 93.38 83 LEU A CA 1
ATOM 688 C C . LEU A 1 83 ? -25.311 -4.603 38.516 1.00 93.38 83 LEU A C 1
ATOM 690 O O . LEU A 1 83 ? -24.202 -5.079 38.765 1.00 93.38 83 LEU A O 1
ATOM 694 N N . ARG A 1 84 ? -25.661 -3.370 38.915 1.00 93.75 84 ARG A N 1
ATOM 695 C CA . ARG A 1 84 ? -24.810 -2.506 39.753 1.00 93.75 84 ARG A CA 1
ATOM 696 C C . ARG A 1 84 ? -24.402 -3.217 41.037 1.00 93.75 84 ARG A C 1
ATOM 698 O O . ARG A 1 84 ? -23.213 -3.286 41.334 1.00 93.75 84 ARG A O 1
ATOM 705 N N . GLN A 1 85 ? -25.372 -3.766 41.769 1.00 93.81 85 GLN A N 1
ATOM 706 C CA . GLN A 1 85 ? -25.114 -4.468 43.021 1.00 93.81 85 GLN A CA 1
ATOM 707 C C . GLN A 1 85 ? -24.155 -5.646 42.808 1.00 93.81 85 GLN A C 1
ATOM 709 O O . GLN A 1 85 ? -23.238 -5.829 43.609 1.00 93.81 85 GLN A O 1
ATOM 714 N N . GLN A 1 86 ? -24.323 -6.417 41.724 1.00 94.06 86 GLN A N 1
ATOM 715 C CA . GLN A 1 86 ? -23.411 -7.521 41.418 1.00 94.06 86 GLN A CA 1
ATOM 716 C C . GLN A 1 86 ? -21.984 -7.028 41.147 1.00 94.06 86 GLN A C 1
ATOM 718 O O . GLN A 1 86 ? -21.046 -7.602 41.696 1.00 94.06 86 GLN A O 1
ATOM 723 N N . ILE A 1 87 ? -21.818 -5.962 40.355 1.00 92.81 87 ILE A N 1
ATOM 724 C CA . ILE A 1 87 ? -20.508 -5.385 40.010 1.00 92.81 87 ILE A CA 1
ATOM 725 C C . ILE A 1 87 ? -19.813 -4.799 41.251 1.00 92.81 87 ILE A C 1
ATOM 727 O O . ILE A 1 87 ? -18.638 -5.079 41.475 1.00 92.81 87 ILE A O 1
ATOM 731 N N . GLU A 1 88 ? -20.528 -4.046 42.092 1.00 91.75 88 GLU A N 1
ATOM 732 C CA . GLU A 1 88 ? -19.994 -3.464 43.336 1.00 91.75 88 GLU A CA 1
ATOM 733 C C . GLU A 1 88 ? -19.586 -4.538 44.354 1.00 91.75 88 GLU A C 1
ATOM 735 O O . GLU A 1 88 ? -18.576 -4.410 45.050 1.00 91.75 88 GLU A O 1
ATOM 740 N N . GLN A 1 89 ? -20.356 -5.626 44.454 1.00 91.25 89 GLN A N 1
ATOM 741 C CA . GLN A 1 89 ? -19.985 -6.772 45.285 1.00 91.25 89 GLN A CA 1
ATOM 742 C C . GLN A 1 89 ? -18.733 -7.464 44.741 1.00 91.25 89 GLN A C 1
ATOM 744 O O . GLN A 1 89 ? -17.829 -7.776 45.516 1.00 91.25 89 GLN A O 1
ATOM 749 N N . THR A 1 90 ? -18.637 -7.653 43.421 1.00 90.88 90 THR A N 1
ATOM 750 C CA . THR A 1 90 ? -17.434 -8.210 42.793 1.00 90.88 90 THR A CA 1
ATOM 751 C C . THR A 1 90 ? -16.218 -7.317 43.028 1.00 90.88 90 THR A C 1
ATOM 753 O O . THR A 1 90 ? -15.157 -7.839 43.358 1.00 90.88 90 THR A O 1
ATOM 756 N N . GLU A 1 91 ? -16.355 -5.993 42.916 1.00 89.56 91 GLU A N 1
ATOM 757 C CA . GLU A 1 91 ? -15.278 -5.035 43.193 1.00 89.56 91 GLU A CA 1
ATOM 758 C C . GLU A 1 91 ? -14.713 -5.220 44.611 1.00 89.56 91 GLU A C 1
ATOM 760 O O . GLU A 1 91 ? -13.495 -5.308 44.790 1.00 89.56 91 GLU A O 1
ATOM 765 N N . LYS A 1 92 ? -15.593 -5.350 45.614 1.00 87.25 92 LYS A N 1
ATOM 766 C CA . LYS A 1 92 ? -15.198 -5.595 47.009 1.00 87.25 92 LYS A CA 1
ATOM 767 C C . LYS A 1 92 ? -14.469 -6.926 47.164 1.00 87.25 92 LYS A C 1
ATOM 769 O O . LYS A 1 92 ? -13.392 -6.944 47.755 1.00 87.25 92 LYS A O 1
ATOM 774 N N . SER A 1 93 ? -15.002 -8.015 46.609 1.00 85.75 93 SER A N 1
ATOM 775 C CA . SER A 1 93 ? -14.369 -9.340 46.697 1.00 85.75 93 SER A CA 1
ATOM 776 C C . SER A 1 93 ? -13.005 -9.385 46.002 1.00 85.75 93 SER A C 1
ATOM 778 O O . SER A 1 93 ? -12.050 -9.954 46.525 1.00 85.75 93 SER A O 1
ATOM 780 N N . ILE A 1 94 ? -12.890 -8.753 44.833 1.00 84.94 94 ILE A N 1
ATOM 781 C CA . ILE A 1 94 ? -11.679 -8.773 44.007 1.00 84.94 94 ILE A CA 1
ATOM 782 C C . ILE A 1 94 ? -10.603 -7.800 44.518 1.00 84.94 94 ILE A C 1
ATOM 784 O O . ILE A 1 94 ? -9.428 -7.972 44.193 1.00 84.94 94 ILE A O 1
ATOM 788 N N . SER A 1 95 ? -10.944 -6.834 45.378 1.00 81.88 95 SER A N 1
ATOM 789 C CA . SER A 1 95 ? -9.956 -5.946 46.017 1.00 81.88 95 SER A CA 1
ATOM 790 C C . SER A 1 95 ? -8.818 -6.707 46.721 1.00 81.88 95 SER A C 1
ATOM 792 O O . SER A 1 95 ? -7.680 -6.233 46.741 1.00 81.88 95 SER A O 1
ATOM 794 N N . LEU A 1 96 ? -9.092 -7.933 47.188 1.00 79.50 96 LEU A N 1
ATOM 795 C CA . LEU A 1 96 ? -8.125 -8.853 47.795 1.00 79.50 96 LEU A CA 1
ATOM 796 C C . LEU A 1 96 ? -7.002 -9.295 46.833 1.00 79.50 96 LEU A C 1
ATOM 798 O O . LEU A 1 96 ? -5.906 -9.619 47.282 1.00 79.50 96 LEU A O 1
ATOM 802 N N . TYR A 1 97 ? -7.233 -9.269 45.516 1.00 78.00 97 TYR A N 1
ATOM 803 C CA . TYR A 1 97 ? -6.228 -9.606 44.495 1.00 78.00 97 TYR A CA 1
ATOM 804 C C . TYR A 1 97 ? -5.291 -8.441 44.168 1.00 78.00 97 TYR A C 1
ATOM 806 O O . TYR A 1 97 ? -4.209 -8.647 43.610 1.00 78.00 97 TYR A O 1
ATOM 814 N N . GLY A 1 98 ? -5.697 -7.216 44.510 1.00 81.69 98 GLY A N 1
ATOM 815 C CA . GLY A 1 98 ? -4.900 -6.009 44.356 1.00 81.69 98 GLY A CA 1
ATOM 816 C C . GLY A 1 98 ? -5.675 -4.829 43.773 1.00 81.69 98 GLY A C 1
ATOM 817 O O . GLY A 1 98 ? -6.653 -4.969 43.037 1.00 81.69 98 GLY A O 1
ATOM 818 N N . LYS A 1 99 ? -5.158 -3.627 44.048 1.00 80.75 99 LYS A N 1
ATOM 819 C CA . LYS A 1 99 ? -5.757 -2.342 43.653 1.00 80.75 99 LYS A CA 1
ATOM 820 C C . LYS A 1 99 ? -6.000 -2.211 42.141 1.00 80.75 99 LYS A C 1
ATOM 822 O O . LYS A 1 99 ? -6.966 -1.577 41.733 1.00 80.75 99 LYS A O 1
ATOM 827 N N . GLY A 1 100 ? -5.158 -2.830 41.308 1.00 78.75 100 GLY A N 1
ATOM 828 C CA . GLY A 1 100 ? -5.310 -2.803 39.848 1.00 78.75 100 GLY A CA 1
ATOM 829 C C . GLY A 1 100 ? -6.608 -3.453 39.356 1.00 78.75 100 GLY A C 1
ATOM 830 O O . GLY A 1 100 ? -7.263 -2.914 38.467 1.00 78.75 100 GLY A O 1
ATOM 831 N N . PHE A 1 101 ? -7.027 -4.560 39.976 1.00 80.38 101 PHE A N 1
ATOM 832 C CA . PHE A 1 101 ? -8.281 -5.225 39.624 1.00 80.38 101 PHE A CA 1
ATOM 833 C C . PHE A 1 101 ? -9.499 -4.414 40.066 1.00 80.38 101 PHE A C 1
ATOM 835 O O . PHE A 1 101 ? -10.470 -4.305 39.322 1.00 80.38 101 PHE A O 1
ATOM 842 N N . GLN A 1 102 ? -9.424 -3.793 41.245 1.00 80.88 102 GLN A N 1
ATOM 843 C CA . GLN A 1 102 ? -10.484 -2.925 41.748 1.00 80.88 102 GLN A CA 1
ATOM 844 C C . GLN A 1 102 ? -10.753 -1.754 40.788 1.00 80.88 102 GLN A C 1
ATOM 846 O O . GLN A 1 102 ? -11.887 -1.538 40.364 1.00 80.88 102 GLN A O 1
ATOM 851 N N . VAL A 1 103 ? -9.696 -1.049 40.369 1.00 79.88 103 VAL A N 1
ATOM 852 C CA . VAL A 1 103 ? -9.798 0.075 39.420 1.00 79.88 103 VAL A CA 1
ATOM 853 C C . VAL A 1 103 ? -10.398 -0.372 38.082 1.00 79.88 103 VAL A C 1
ATOM 855 O O . VAL A 1 103 ? -11.186 0.360 37.481 1.00 79.88 103 VAL A O 1
ATOM 858 N N . ALA A 1 104 ? -10.080 -1.587 37.622 1.00 76.00 104 ALA A N 1
ATOM 859 C CA . ALA A 1 104 ? -10.609 -2.118 36.369 1.00 76.00 104 ALA A CA 1
ATOM 860 C C . ALA A 1 104 ? -12.141 -2.290 36.379 1.00 76.00 104 ALA A C 1
ATOM 862 O O . ALA A 1 104 ? -12.756 -2.136 35.314 1.00 76.00 104 ALA A O 1
ATOM 863 N N . VAL A 1 105 ? -12.726 -2.580 37.552 1.00 83.62 105 VAL A N 1
ATOM 864 C CA . VAL A 1 105 ? -14.171 -2.762 37.780 1.00 83.62 105 VAL A CA 1
ATOM 865 C C . VAL A 1 105 ? -14.870 -1.440 38.081 1.00 83.62 105 VAL A C 1
ATOM 867 O O . VAL A 1 105 ? -15.916 -1.179 37.494 1.00 83.62 105 VAL A O 1
ATOM 870 N N . ALA A 1 106 ? -14.283 -0.576 38.912 1.00 80.31 106 ALA A N 1
ATOM 871 C CA . ALA A 1 106 ? -14.893 0.693 39.322 1.00 80.31 106 ALA A CA 1
ATOM 872 C C . ALA A 1 106 ? -15.324 1.566 38.123 1.00 80.31 106 ALA A C 1
ATOM 874 O O . ALA A 1 106 ? -16.401 2.164 38.127 1.00 80.31 106 ALA A O 1
ATOM 875 N N . GLY A 1 107 ? -14.532 1.575 37.042 1.00 81.50 107 GLY A N 1
ATOM 876 C CA . GLY A 1 107 ? -14.867 2.304 35.813 1.00 81.50 107 GLY A CA 1
ATOM 877 C C . GLY A 1 107 ? -16.164 1.842 35.127 1.00 81.50 107 GLY A C 1
ATOM 878 O O . GLY A 1 107 ? -16.829 2.646 34.478 1.00 81.50 107 GLY A O 1
ATOM 879 N N . LEU A 1 108 ? -16.577 0.577 35.294 1.00 88.75 108 LEU A N 1
ATOM 880 C CA . LEU A 1 108 ? -17.826 0.058 34.716 1.00 88.75 108 LEU A CA 1
ATOM 881 C C . LEU A 1 108 ? -19.068 0.691 35.338 1.00 88.75 108 LEU A C 1
ATOM 883 O O . LEU A 1 108 ? -20.054 0.895 34.633 1.00 88.75 108 LEU A O 1
ATOM 887 N N . ILE A 1 109 ? -19.022 1.024 36.629 1.00 86.19 109 ILE A N 1
ATOM 888 C CA . ILE A 1 109 ? -20.158 1.623 37.338 1.00 86.19 109 ILE A CA 1
ATOM 889 C C . ILE A 1 109 ? -20.485 2.995 36.734 1.00 86.19 109 ILE A C 1
ATOM 891 O O . ILE A 1 109 ? -21.652 3.317 36.514 1.00 86.19 109 ILE A O 1
ATOM 895 N N . GLY A 1 110 ? -19.460 3.781 36.387 1.00 85.50 110 GLY A N 1
ATOM 896 C CA . GLY A 1 110 ? -19.640 5.062 35.700 1.00 85.50 110 GLY A CA 1
ATOM 897 C C . GLY A 1 110 ? -20.359 4.911 34.356 1.00 85.50 110 GLY A C 1
ATOM 898 O O . GLY A 1 110 ? -21.303 5.653 34.071 1.00 85.50 110 GLY A O 1
ATOM 899 N N . VAL A 1 111 ? -19.965 3.905 33.567 1.00 90.50 111 VAL A N 1
ATOM 900 C CA . VAL A 1 111 ? -20.598 3.591 32.276 1.00 90.50 111 VAL A CA 1
ATOM 901 C C . VAL A 1 111 ? -22.023 3.078 32.460 1.00 90.50 111 VAL A C 1
ATOM 903 O O . VAL A 1 111 ? -22.899 3.466 31.702 1.00 90.50 111 VAL A O 1
ATOM 906 N N . LEU A 1 112 ? -22.287 2.250 33.470 1.00 90.56 112 LEU A N 1
ATOM 907 C CA . LEU A 1 112 ? -23.624 1.727 33.766 1.00 90.56 112 LEU A CA 1
ATOM 908 C C . LEU A 1 112 ? -24.624 2.855 34.068 1.00 90.56 112 LEU A C 1
ATOM 910 O O . LEU A 1 112 ? -25.744 2.835 33.555 1.00 90.56 112 LEU A O 1
ATOM 914 N N . ASN A 1 113 ? -24.192 3.880 34.808 1.00 86.81 113 ASN A N 1
ATOM 915 C CA . ASN A 1 113 ? -25.023 5.044 35.139 1.00 86.81 113 ASN A CA 1
ATOM 916 C C . ASN A 1 113 ? -25.339 5.872 33.900 1.00 86.81 113 ASN A C 1
ATOM 918 O O . ASN A 1 113 ? -26.494 6.202 33.620 1.00 86.81 113 ASN A O 1
ATOM 922 N N . ASN A 1 114 ? -24.290 6.215 33.154 1.00 88.00 114 ASN A N 1
ATOM 923 C CA . ASN A 1 114 ? -24.365 7.137 32.034 1.00 88.00 114 ASN A CA 1
ATOM 924 C C . ASN A 1 114 ? -23.670 6.536 30.808 1.00 88.00 114 ASN A C 1
ATOM 926 O O . ASN A 1 114 ? -22.599 7.019 30.431 1.00 88.00 114 ASN A O 1
ATOM 930 N N . PRO A 1 115 ? -24.281 5.528 30.148 1.00 91.94 115 PRO A N 1
ATOM 931 C CA . PRO A 1 115 ? -23.646 4.850 29.027 1.00 91.94 115 PRO A CA 1
ATOM 932 C C . PRO A 1 115 ? -23.312 5.827 27.916 1.00 91.94 115 PRO A C 1
ATOM 934 O O . PRO A 1 115 ? -22.192 5.810 27.443 1.00 91.94 115 PRO A O 1
ATOM 937 N N . TRP A 1 116 ? -24.222 6.738 27.561 1.00 93.25 116 TRP A N 1
ATOM 938 C CA . TRP A 1 116 ? -23.997 7.756 26.526 1.00 93.25 116 TRP A CA 1
ATOM 939 C C . TRP A 1 116 ? -24.209 9.195 27.019 1.00 93.25 116 TRP A C 1
ATOM 941 O O . TRP A 1 116 ? -23.803 10.133 26.346 1.00 93.25 116 TRP A O 1
ATOM 951 N N . ASN A 1 117 ? -24.773 9.394 28.213 1.00 90.88 117 ASN A N 1
ATOM 952 C CA . ASN A 1 117 ? -25.271 10.699 28.678 1.00 90.88 117 ASN A CA 1
ATOM 953 C C . ASN A 1 117 ? -24.245 11.542 29.456 1.00 90.88 117 ASN A C 1
ATOM 955 O O . ASN A 1 117 ? -24.615 12.499 30.132 1.00 90.88 117 ASN A O 1
ATOM 959 N N . ASN A 1 118 ? -22.956 11.201 29.397 1.00 91.69 118 ASN A N 1
ATOM 960 C CA . ASN A 1 118 ? -21.922 12.046 29.993 1.00 91.69 118 ASN A CA 1
ATOM 961 C C . ASN A 1 118 ? -21.862 13.407 29.247 1.00 91.69 118 ASN A C 1
ATOM 963 O O . ASN A 1 118 ? -21.734 13.399 28.023 1.00 91.69 118 ASN A O 1
ATOM 967 N N . PRO A 1 119 ? -21.922 14.569 29.932 1.00 92.94 119 PRO A N 1
ATOM 968 C CA . PRO A 1 119 ? -21.956 15.880 29.269 1.00 92.94 119 PRO A CA 1
ATOM 969 C C . PRO A 1 119 ? -20.739 16.177 28.383 1.00 92.94 119 PRO A C 1
ATOM 971 O O . PRO A 1 119 ? -20.877 16.750 27.299 1.00 92.94 119 PRO A O 1
ATOM 974 N N . THR A 1 120 ? -19.544 15.763 28.815 1.00 94.12 120 THR A N 1
ATOM 975 C CA . THR A 1 120 ? -18.318 15.922 28.024 1.00 94.12 120 THR A CA 1
ATOM 976 C C . THR A 1 120 ? -18.369 15.027 26.792 1.00 94.12 120 THR A C 1
ATOM 978 O O . THR A 1 120 ? -18.080 15.496 25.695 1.00 94.12 120 THR A O 1
ATOM 981 N N . LEU A 1 121 ? -18.820 13.777 26.943 1.00 95.44 121 LEU A N 1
ATOM 982 C CA . LEU A 1 121 ? -19.018 12.872 25.811 1.00 95.44 121 LEU A CA 1
ATOM 983 C C . LEU A 1 121 ? -20.039 13.430 24.813 1.00 95.44 121 LEU A C 1
ATOM 985 O O . LEU A 1 121 ? -19.767 13.431 23.624 1.00 95.44 121 LEU A O 1
ATOM 989 N N . GLN A 1 122 ? -21.179 13.949 25.270 1.00 94.94 122 GLN A N 1
ATOM 990 C CA . GLN A 1 122 ? -22.191 14.552 24.395 1.00 94.94 122 GLN A CA 1
ATOM 991 C C . GLN A 1 122 ? -21.644 15.752 23.611 1.00 94.94 122 GLN A C 1
ATOM 993 O O . GLN A 1 122 ? -21.958 15.919 22.434 1.00 94.94 122 GLN A O 1
ATOM 998 N N . THR A 1 123 ? -20.771 16.546 24.234 1.00 94.88 123 THR A N 1
ATOM 999 C CA . THR A 1 123 ? -20.053 17.634 23.552 1.00 94.88 123 THR A CA 1
ATOM 1000 C C . THR A 1 123 ? -19.084 17.095 22.490 1.00 94.88 123 THR A C 1
ATOM 1002 O O . THR A 1 123 ? -18.981 17.665 21.410 1.00 94.88 123 THR A O 1
ATOM 1005 N N . ILE A 1 124 ? -18.393 15.985 22.774 1.00 96.19 124 ILE A N 1
ATOM 1006 C CA . ILE A 1 124 ? -17.483 15.313 21.832 1.00 96.19 124 ILE A CA 1
ATOM 1007 C C . ILE A 1 124 ? -18.246 14.657 20.672 1.00 96.19 124 ILE A C 1
ATOM 1009 O O . ILE A 1 124 ? -17.803 14.724 19.535 1.00 96.19 124 ILE A O 1
ATOM 1013 N N . LEU A 1 125 ? -19.388 14.016 20.919 1.00 95.62 125 LEU A N 1
ATOM 1014 C CA . LEU A 1 125 ? -20.159 13.357 19.859 1.00 95.62 125 LEU A CA 1
ATOM 1015 C C . LEU A 1 125 ? -20.755 14.380 18.885 1.00 95.62 125 LEU A C 1
ATOM 1017 O O . LEU A 1 125 ? -20.738 14.156 17.679 1.00 95.62 125 LEU A O 1
ATOM 1021 N N . ASN A 1 126 ? -21.188 15.535 19.392 1.00 93.62 126 ASN A N 1
ATOM 1022 C CA . ASN A 1 126 ? -21.707 16.645 18.590 1.00 93.62 126 ASN A CA 1
ATOM 1023 C C . ASN A 1 126 ? -20.618 17.669 18.226 1.00 93.62 126 ASN A C 1
ATOM 1025 O O . ASN A 1 126 ? -20.903 18.862 18.100 1.00 93.62 126 ASN A O 1
ATOM 1029 N N . TRP A 1 127 ? -19.359 17.229 18.117 1.00 91.69 127 TRP A N 1
ATOM 1030 C CA . TRP A 1 127 ? -18.235 18.133 17.899 1.00 91.69 127 TRP A CA 1
ATOM 1031 C C . TRP A 1 127 ? -18.375 18.914 16.588 1.00 91.69 127 TRP A C 1
ATOM 1033 O O . TRP A 1 127 ? -18.743 18.371 15.548 1.00 91.69 127 TRP A O 1
ATOM 1043 N N . THR A 1 128 ? -18.036 20.201 16.632 1.00 83.44 128 THR A N 1
ATOM 1044 C CA . THR A 1 128 ? -18.041 21.102 15.477 1.00 83.44 128 THR A CA 1
ATOM 1045 C C . THR A 1 128 ? -16.704 21.827 15.376 1.00 83.44 128 THR A C 1
ATOM 1047 O O . THR A 1 128 ? -16.005 22.000 16.374 1.00 83.44 128 THR A O 1
ATOM 1050 N N . SER A 1 129 ? -16.357 22.310 14.181 1.00 70.88 129 SER A N 1
ATOM 1051 C CA . SER A 1 129 ? -15.091 23.011 13.892 1.00 70.88 129 SER A CA 1
ATOM 1052 C C . SER A 1 129 ? -14.856 24.295 14.702 1.00 70.88 129 SER A C 1
ATOM 1054 O O . SER A 1 129 ? -13.770 24.865 14.654 1.00 70.88 129 SER A O 1
ATOM 1056 N N . LYS A 1 130 ? -15.857 24.761 15.456 1.00 69.31 130 LYS A N 1
ATOM 1057 C CA . LYS A 1 130 ? -15.755 25.916 16.358 1.00 69.31 130 LYS A CA 1
ATOM 1058 C C . LYS A 1 130 ? -15.230 25.548 17.747 1.00 69.31 130 LYS A C 1
ATOM 1060 O O . LYS A 1 130 ? -14.937 26.444 18.535 1.00 69.31 130 LYS A O 1
ATOM 1065 N N . HIS A 1 131 ? -15.165 24.263 18.081 1.00 77.19 131 HIS A N 1
ATOM 1066 C CA . HIS A 1 131 ? -14.696 23.809 19.383 1.00 77.19 131 HIS A CA 1
ATOM 1067 C C . HIS A 1 131 ? -13.179 23.632 19.384 1.00 77.19 131 HIS A C 1
ATOM 1069 O O . HIS A 1 131 ? -12.605 23.045 18.470 1.00 77.19 131 HIS A O 1
ATOM 1075 N N . SER A 1 132 ? -12.536 24.124 20.440 1.00 84.38 132 SER A N 1
ATOM 1076 C CA . SER A 1 132 ? -11.142 23.828 20.755 1.00 84.38 132 SER A CA 1
ATOM 1077 C C . SER A 1 132 ? -11.073 22.830 21.907 1.00 84.38 132 SER A C 1
ATOM 1079 O O . SER A 1 132 ? -11.942 22.792 22.783 1.00 84.38 132 SER A O 1
ATOM 1081 N N . ILE A 1 133 ? -10.033 21.999 21.902 1.00 89.69 133 ILE A N 1
ATOM 1082 C CA . ILE A 1 133 ? -9.790 21.034 22.975 1.00 89.69 133 ILE A CA 1
ATOM 1083 C C . ILE A 1 133 ? -9.385 21.787 24.238 1.00 89.69 133 ILE A C 1
ATOM 1085 O O . ILE A 1 133 ? -8.480 22.621 24.210 1.00 89.69 133 ILE A O 1
ATOM 1089 N N . CYS A 1 134 ? -10.038 21.472 25.355 1.00 87.88 134 CYS A N 1
ATOM 1090 C CA . CYS A 1 134 ? -9.689 21.991 26.671 1.00 87.88 134 CYS A CA 1
ATOM 1091 C C . CYS A 1 134 ? -9.410 20.848 27.662 1.00 87.88 134 CYS A C 1
ATOM 1093 O O . CYS A 1 134 ? -9.483 19.664 27.319 1.00 87.88 134 CYS A O 1
ATOM 1095 N N . SER A 1 135 ? -9.074 21.194 28.910 1.00 90.38 135 SER A N 1
ATOM 1096 C CA . SER A 1 135 ? -8.724 20.210 29.947 1.00 90.38 135 SER A CA 1
ATOM 1097 C C . SER A 1 135 ? -9.821 19.168 30.181 1.00 90.38 135 SER A C 1
ATOM 1099 O O . SER A 1 135 ? -9.509 18.004 30.416 1.00 90.38 135 SER A O 1
ATOM 1101 N N . LYS A 1 136 ? -11.098 19.542 30.014 1.00 92.56 136 LYS A N 1
ATOM 1102 C CA . LYS A 1 136 ? -12.246 18.647 30.230 1.00 92.56 136 LYS A CA 1
ATOM 1103 C C . LYS A 1 136 ? -12.236 17.422 29.312 1.00 92.56 136 LYS A C 1
ATOM 1105 O O . LYS A 1 136 ? -12.553 16.331 29.774 1.00 92.56 136 LYS A O 1
ATOM 1110 N N . GLN A 1 137 ? -11.895 17.575 28.026 1.00 93.69 137 GLN A N 1
ATOM 1111 C CA . GLN A 1 137 ? -11.833 16.432 27.100 1.00 93.69 137 GLN A CA 1
ATOM 1112 C C . GLN A 1 137 ? -10.655 15.512 27.432 1.00 93.69 137 GLN A C 1
ATOM 1114 O O . GLN A 1 137 ? -10.792 14.291 27.397 1.00 93.69 137 GLN A O 1
ATOM 1119 N N . ILE A 1 138 ? -9.515 16.092 27.810 1.00 92.25 138 ILE A N 1
ATOM 1120 C CA . ILE A 1 138 ? -8.322 15.333 28.191 1.00 92.25 138 ILE A CA 1
ATOM 1121 C C . ILE A 1 138 ? -8.595 14.520 29.469 1.00 92.25 138 ILE A C 1
ATOM 1123 O O . ILE A 1 138 ? -8.358 13.314 29.490 1.00 92.25 138 ILE A O 1
ATOM 1127 N N . GLU A 1 139 ? -9.151 15.147 30.510 1.00 92.19 139 GLU A N 1
ATOM 1128 C CA . GLU A 1 139 ? -9.557 14.490 31.766 1.00 92.19 139 GLU A CA 1
ATOM 1129 C C . GLU A 1 139 ? -10.597 13.386 31.537 1.00 92.19 139 GLU A C 1
ATOM 1131 O O . GLU A 1 139 ? -10.521 12.309 32.141 1.00 92.19 139 GLU A O 1
ATOM 1136 N N . PHE A 1 140 ? -11.541 13.621 30.618 1.00 92.75 140 PHE A N 1
ATOM 1137 C CA . PHE A 1 140 ? -12.502 12.605 30.208 1.00 92.75 140 PHE A CA 1
ATOM 1138 C C . PHE A 1 140 ? -11.791 11.367 29.652 1.00 92.75 140 PHE A C 1
ATOM 1140 O O . PHE A 1 140 ? -12.051 10.269 30.133 1.00 92.75 140 PHE A O 1
ATOM 1147 N N . PHE A 1 141 ? -10.840 11.514 28.725 1.00 93.56 141 PHE A N 1
ATOM 1148 C CA . PHE A 1 141 ? -10.136 10.360 28.152 1.00 93.56 141 PHE A CA 1
ATOM 1149 C C . PHE A 1 141 ? -9.164 9.661 29.113 1.00 93.56 141 PHE A C 1
ATOM 1151 O O . PHE A 1 141 ? -8.963 8.451 28.978 1.00 93.56 141 PHE A O 1
ATOM 1158 N N . TYR A 1 142 ? -8.626 10.357 30.123 1.00 89.62 142 TYR A N 1
ATOM 1159 C CA . TYR A 1 142 ? -7.906 9.706 31.230 1.00 89.62 142 TYR A CA 1
ATOM 1160 C C . TYR A 1 142 ? -8.802 8.745 32.014 1.00 89.62 142 TYR A C 1
ATOM 1162 O O . TYR A 1 142 ? -8.354 7.669 32.413 1.00 89.62 142 TYR A O 1
ATOM 1170 N N . THR A 1 143 ? -10.064 9.128 32.210 1.00 88.31 143 THR A N 1
ATOM 1171 C CA . THR A 1 143 ? -11.055 8.320 32.929 1.00 88.31 143 THR A CA 1
ATOM 1172 C C . THR A 1 143 ? -11.622 7.213 32.042 1.00 88.31 143 THR A C 1
ATOM 1174 O O . THR A 1 143 ? -11.737 6.068 32.472 1.00 88.31 143 THR A O 1
ATOM 1177 N N . GLU A 1 144 ? -11.946 7.543 30.792 1.00 88.50 144 GLU A N 1
ATOM 1178 C CA . GLU A 1 144 ? -12.570 6.628 29.839 1.00 88.50 144 GLU A CA 1
ATOM 1179 C C . GLU A 1 144 ? -11.603 5.503 29.448 1.00 88.50 144 GLU A C 1
ATOM 1181 O O . GLU A 1 144 ? -11.999 4.345 29.378 1.00 88.50 144 GLU A O 1
ATOM 1186 N N . THR A 1 145 ? -10.310 5.809 29.293 1.00 90.19 145 THR A N 1
ATOM 1187 C CA . THR A 1 145 ? -9.248 4.931 28.765 1.00 90.19 145 THR A CA 1
ATOM 1188 C C . THR A 1 145 ? -9.420 4.559 27.280 1.00 90.19 145 THR A C 1
ATOM 1190 O O . THR A 1 145 ? -10.545 4.441 26.783 1.00 90.19 145 THR A O 1
ATOM 1193 N N . PRO A 1 146 ? -8.323 4.283 26.543 1.00 93.12 146 PRO A N 1
ATOM 1194 C CA . PRO A 1 146 ? -8.400 3.873 25.134 1.00 93.12 146 PRO A CA 1
ATOM 1195 C C . PRO A 1 146 ? -9.225 2.595 24.906 1.00 93.12 146 PRO A C 1
ATOM 1197 O O . PRO A 1 146 ? -9.881 2.441 23.877 1.00 93.12 146 PRO A O 1
ATOM 1200 N N . TYR A 1 147 ? -9.251 1.681 25.881 1.00 91.44 147 TYR A N 1
ATOM 1201 C CA . TYR A 1 147 ? -10.050 0.459 25.799 1.00 91.44 147 TYR A CA 1
ATOM 1202 C C . TYR A 1 147 ? -11.550 0.750 25.653 1.00 91.44 147 TYR A C 1
ATOM 1204 O O . TYR A 1 147 ? -12.197 0.229 24.746 1.00 91.44 147 TYR A O 1
ATOM 1212 N N . LEU A 1 148 ? -12.115 1.606 26.504 1.00 92.94 148 LEU A N 1
ATOM 1213 C CA . LEU A 1 148 ? -13.544 1.913 26.455 1.00 92.94 148 LEU A CA 1
ATOM 1214 C C . LEU A 1 148 ? -13.902 2.745 25.221 1.00 92.94 148 LEU A C 1
ATOM 1216 O O . LEU A 1 148 ? -14.913 2.465 24.575 1.00 92.94 148 LEU A O 1
ATOM 1220 N N . VAL A 1 149 ? -13.039 3.695 24.838 1.00 95.81 149 VAL A N 1
ATOM 1221 C CA . VAL A 1 149 ? -13.187 4.458 23.587 1.00 95.81 149 VAL A CA 1
ATOM 1222 C C . VAL A 1 149 ? -13.267 3.507 22.389 1.00 95.81 149 VAL A C 1
ATOM 1224 O O . VAL A 1 149 ? -14.161 3.648 21.556 1.00 95.81 149 VAL A O 1
ATOM 1227 N N . SER A 1 150 ? -12.418 2.473 22.337 1.00 95.19 150 SER A N 1
ATOM 1228 C CA . SER A 1 150 ? -12.449 1.478 21.255 1.00 95.19 150 SER A CA 1
ATOM 1229 C C . SER A 1 150 ? -13.784 0.723 21.161 1.00 95.19 150 SER A C 1
ATOM 1231 O O . SER A 1 150 ? -14.280 0.475 20.059 1.00 95.19 150 SER A O 1
ATOM 1233 N N . ILE A 1 151 ? -14.409 0.406 22.303 1.00 94.25 151 ILE A N 1
ATOM 1234 C CA . ILE A 1 151 ? -15.703 -0.290 22.344 1.00 94.25 151 ILE A CA 1
ATOM 1235 C C . ILE A 1 151 ? -16.839 0.658 21.952 1.00 94.25 151 ILE A C 1
ATOM 1237 O O . ILE A 1 151 ? -17.719 0.255 21.193 1.00 94.25 151 ILE A O 1
ATOM 1241 N N . ARG A 1 152 ? -16.807 1.923 22.390 1.00 96.19 152 ARG A N 1
ATOM 1242 C CA . ARG A 1 152 ? -17.774 2.938 21.944 1.00 96.19 152 ARG A CA 1
ATOM 1243 C C . ARG A 1 152 ? -17.740 3.138 20.443 1.00 96.19 152 ARG A C 1
ATOM 1245 O O . ARG A 1 152 ? -18.787 3.093 19.813 1.00 96.19 152 ARG A O 1
ATOM 1252 N N . LEU A 1 153 ? -16.549 3.316 19.874 1.00 96.69 153 LEU A N 1
ATOM 1253 C CA . LEU A 1 153 ? -16.382 3.478 18.432 1.00 96.69 153 LEU A CA 1
ATOM 1254 C C . LEU A 1 153 ? -16.928 2.271 17.676 1.00 96.69 153 LEU A C 1
ATOM 1256 O O . LEU A 1 153 ? -17.686 2.437 16.723 1.00 96.69 153 LEU A O 1
ATOM 1260 N N . LYS A 1 154 ? -16.615 1.058 18.149 1.00 94.12 154 LYS A N 1
ATOM 1261 C CA . LYS A 1 154 ? -17.186 -0.172 17.598 1.00 94.12 154 LYS A CA 1
ATOM 1262 C C . LYS A 1 154 ? -18.717 -0.141 17.643 1.00 94.12 154 LYS A C 1
ATOM 1264 O O . LYS A 1 154 ? -19.343 -0.415 16.626 1.00 94.12 154 LYS A O 1
ATOM 1269 N N . LYS A 1 155 ? -19.317 0.225 18.778 1.00 94.00 155 LYS A N 1
ATOM 1270 C CA . LYS A 1 155 ? -20.778 0.258 18.949 1.00 94.00 155 LYS A CA 1
ATOM 1271 C C . LYS A 1 155 ? -21.468 1.321 18.100 1.00 94.00 155 LYS A C 1
ATOM 1273 O O . LYS A 1 155 ? -22.512 1.031 17.520 1.00 94.00 155 LYS A O 1
ATOM 1278 N N . LEU A 1 156 ? -20.869 2.503 17.973 1.00 95.44 156 LEU A N 1
ATOM 1279 C CA . LEU A 1 156 ? -21.357 3.556 17.083 1.00 95.44 156 LEU A CA 1
ATOM 1280 C C . LEU A 1 156 ? -21.324 3.086 15.624 1.00 95.44 156 LEU A C 1
ATOM 1282 O O . LEU A 1 156 ? -22.325 3.202 14.925 1.00 95.44 156 LEU A O 1
ATOM 1286 N N . CYS A 1 157 ? -20.225 2.462 15.189 1.00 93.62 157 CYS A N 1
ATOM 1287 C CA . CYS A 1 157 ? -20.114 1.918 13.834 1.00 93.62 157 CYS A CA 1
ATOM 1288 C C . CYS A 1 157 ? -21.085 0.751 13.577 1.00 93.62 157 CYS A C 1
ATOM 1290 O O . CYS A 1 157 ? -21.644 0.647 12.491 1.00 93.62 157 CYS A O 1
ATOM 1292 N N . GLU A 1 158 ? -21.308 -0.134 14.555 1.00 91.25 158 GLU A N 1
ATOM 1293 C CA . GLU A 1 158 ? -22.304 -1.216 14.455 1.00 91.25 158 GLU A CA 1
ATOM 1294 C C . GLU A 1 158 ? -23.739 -0.676 14.333 1.00 91.25 158 GLU A C 1
ATOM 1296 O O . GLU A 1 158 ? -24.564 -1.291 13.659 1.00 91.25 158 GLU A O 1
ATOM 1301 N N . SER A 1 159 ? -24.017 0.475 14.953 1.00 91.12 159 SER A N 1
ATOM 1302 C CA . SER A 1 159 ? -25.344 1.105 15.003 1.00 91.12 159 SER A CA 1
ATOM 1303 C C . SER A 1 159 ? -25.585 2.138 13.895 1.00 91.12 159 SER A C 1
ATOM 1305 O O . SER A 1 159 ? -26.583 2.846 13.951 1.00 91.12 159 SER A O 1
ATOM 1307 N N . GLN A 1 160 ? -24.698 2.225 12.897 1.00 91.25 160 GLN A N 1
ATOM 1308 C CA . GLN A 1 160 ? -24.767 3.209 11.803 1.00 91.25 160 GLN A CA 1
ATOM 1309 C C . GLN A 1 160 ? -24.706 4.680 12.271 1.00 91.25 160 GLN A C 1
ATOM 1311 O O . GLN A 1 160 ? -25.315 5.565 11.677 1.00 91.25 160 GLN A O 1
ATOM 1316 N N . CYS A 1 161 ? -23.978 4.944 13.360 1.00 94.69 161 CYS A N 1
ATOM 1317 C CA . CYS A 1 161 ? -23.683 6.286 13.874 1.00 94.69 161 CYS A CA 1
ATOM 1318 C C . CYS A 1 161 ? -22.222 6.669 13.577 1.00 94.69 161 CYS A C 1
ATOM 1320 O O . CYS A 1 161 ? -21.470 7.074 14.470 1.00 94.69 161 CYS A O 1
ATOM 1322 N N . GLU A 1 162 ? -21.762 6.432 12.344 1.00 94.94 162 GLU A N 1
ATOM 1323 C CA . GLU A 1 162 ? -20.363 6.631 11.951 1.00 94.94 162 GLU A CA 1
ATOM 1324 C C . GLU A 1 162 ? -19.904 8.094 11.986 1.00 94.94 162 GLU A C 1
ATOM 1326 O O . GLU A 1 162 ? -18.715 8.351 12.164 1.00 94.94 162 GLU A O 1
ATOM 1331 N N . ASP A 1 163 ? -20.821 9.045 11.848 1.00 95.25 163 ASP A N 1
ATOM 1332 C CA . ASP A 1 163 ? -20.573 10.483 11.978 1.00 95.25 163 ASP A CA 1
ATOM 1333 C C . ASP A 1 163 ? -20.173 10.849 13.418 1.00 95.25 163 ASP A C 1
ATOM 1335 O O . ASP A 1 163 ? -19.144 11.488 13.649 1.00 95.25 163 ASP A O 1
ATOM 1339 N N . LEU A 1 164 ? -20.914 10.338 14.405 1.00 96.81 164 LEU A N 1
ATOM 1340 C CA . LEU A 1 164 ? -20.585 10.489 15.822 1.00 96.81 164 LEU A CA 1
ATOM 1341 C C . LEU A 1 164 ? -19.283 9.754 16.171 1.00 96.81 164 LEU A C 1
ATOM 1343 O O . LEU A 1 164 ? -18.476 10.244 16.968 1.00 96.81 164 LEU A O 1
ATOM 1347 N N . ALA A 1 165 ? -19.055 8.583 15.564 1.00 97.25 165 ALA A N 1
ATOM 1348 C CA . ALA A 1 165 ? -17.809 7.837 15.728 1.00 97.25 165 ALA A CA 1
ATOM 1349 C C . ALA A 1 165 ? -16.607 8.623 15.187 1.00 97.25 165 ALA A C 1
ATOM 1351 O O . ALA A 1 165 ? -15.549 8.624 15.816 1.00 97.25 165 ALA A O 1
ATOM 1352 N N . LEU A 1 166 ? -16.774 9.315 14.056 1.00 96.69 166 LEU A N 1
ATOM 1353 C CA . LEU A 1 166 ? -15.729 10.141 13.460 1.00 96.69 166 LEU A CA 1
ATOM 1354 C C . LEU A 1 166 ? -15.344 11.276 14.409 1.00 96.69 166 LEU A C 1
ATOM 1356 O O . LEU A 1 166 ? -14.159 11.456 14.680 1.00 96.69 166 LEU A O 1
ATOM 1360 N N . ASN A 1 167 ? -16.329 11.979 14.972 1.00 96.75 167 ASN A N 1
ATOM 1361 C CA . ASN A 1 167 ? -16.085 13.046 15.942 1.00 96.75 167 ASN A CA 1
ATOM 1362 C C . ASN A 1 167 ? -15.346 12.531 17.185 1.00 96.75 167 ASN A C 1
ATOM 1364 O O . ASN A 1 167 ? -14.328 13.100 17.582 1.00 96.75 167 ASN A O 1
ATOM 1368 N N . LEU A 1 168 ? -15.797 11.409 17.759 1.00 97.56 168 LEU A N 1
ATOM 1369 C CA . LEU A 1 168 ? -15.140 10.796 18.916 1.00 97.56 168 LEU A CA 1
ATOM 1370 C C . LEU A 1 168 ? -13.688 10.403 18.617 1.00 97.56 168 LEU A C 1
ATOM 1372 O O . LEU A 1 168 ? -12.803 10.677 19.428 1.00 97.56 168 LEU A O 1
ATOM 1376 N N . ALA A 1 169 ? -13.435 9.778 17.465 1.00 97.19 169 ALA A N 1
ATOM 1377 C CA . ALA A 1 169 ? -12.098 9.347 17.076 1.00 97.19 169 ALA A CA 1
ATOM 1378 C C . ALA A 1 169 ? -11.167 10.538 16.796 1.00 97.19 169 ALA A C 1
ATOM 1380 O O . ALA A 1 169 ? -10.024 10.521 17.249 1.00 97.19 169 ALA A O 1
ATOM 1381 N N . LYS A 1 170 ? -11.654 11.589 16.117 1.00 95.38 170 LYS A N 1
ATOM 1382 C CA . LYS A 1 170 ? -10.888 12.822 15.863 1.00 95.38 170 LYS A CA 1
ATOM 1383 C C . LYS A 1 170 ? -10.446 13.482 17.165 1.00 95.38 170 LYS A C 1
ATOM 1385 O O . LYS A 1 170 ? -9.250 13.625 17.401 1.00 95.38 170 LYS A O 1
ATOM 1390 N N . VAL A 1 171 ? -11.400 13.795 18.047 1.00 95.88 171 VAL A N 1
ATOM 1391 C CA . VAL A 1 171 ? -11.100 14.487 19.310 1.00 95.88 171 VAL A CA 1
ATOM 1392 C C . VAL A 1 171 ? -10.185 13.639 20.196 1.00 95.88 171 VAL A C 1
ATOM 1394 O O . VAL A 1 171 ? -9.283 14.176 20.833 1.00 95.88 171 VAL A O 1
ATOM 1397 N N . PHE A 1 172 ? -10.360 12.312 20.208 1.00 96.00 172 PHE A N 1
ATOM 1398 C CA . PHE A 1 172 ? -9.446 11.415 20.916 1.00 96.00 172 PHE A CA 1
ATOM 1399 C C . PHE A 1 172 ? -8.009 11.511 20.385 1.00 96.00 172 PHE A C 1
ATOM 1401 O O . PHE A 1 172 ? -7.080 11.674 21.178 1.00 96.00 172 PHE A O 1
ATOM 1408 N N . MET A 1 173 ? -7.815 11.443 19.064 1.00 93.75 173 MET A N 1
ATOM 1409 C CA . MET A 1 173 ? -6.477 11.502 18.466 1.00 93.75 173 MET A CA 1
ATOM 1410 C C . MET A 1 173 ? -5.805 12.859 18.684 1.00 93.75 173 MET A C 1
ATOM 1412 O O . MET A 1 173 ? -4.622 12.904 19.020 1.00 93.75 173 MET A O 1
ATOM 1416 N N . ASP A 1 174 ? -6.552 13.954 18.593 1.00 92.44 174 ASP A N 1
ATOM 1417 C CA . ASP A 1 174 ? -6.027 15.286 18.888 1.00 92.44 174 ASP A CA 1
ATOM 1418 C C . ASP A 1 174 ? -5.633 15.418 20.372 1.00 92.44 174 ASP A C 1
ATOM 1420 O O . ASP A 1 174 ? -4.567 15.947 20.707 1.00 92.44 174 ASP A O 1
ATOM 1424 N N . CYS A 1 175 ? -6.437 14.860 21.285 1.00 93.44 175 CYS A N 1
ATOM 1425 C CA . CYS A 1 175 ? -6.081 14.765 22.698 1.00 93.44 175 CYS A CA 1
ATOM 1426 C C . CYS A 1 175 ? -4.821 13.912 22.923 1.00 93.44 175 CYS A C 1
ATOM 1428 O O . CYS A 1 175 ? -4.016 14.268 23.783 1.00 93.44 175 CYS A O 1
ATOM 1430 N N . CYS A 1 176 ? -4.603 12.830 22.162 1.00 91.19 176 CYS A N 1
ATOM 1431 C CA . CYS A 1 176 ? -3.361 12.047 22.228 1.00 91.19 176 CYS A CA 1
ATOM 1432 C C . CYS A 1 176 ? -2.144 12.891 21.855 1.00 91.19 176 CYS A C 1
ATOM 1434 O O . CYS A 1 176 ? -1.134 12.821 22.552 1.00 91.19 176 CYS A O 1
ATOM 1436 N N . VAL A 1 177 ? -2.236 13.712 20.807 1.00 88.94 177 VAL A N 1
ATOM 1437 C CA . VAL A 1 177 ? -1.137 14.598 20.395 1.00 88.94 177 VAL A CA 1
ATOM 1438 C C . VAL A 1 177 ? -0.814 15.604 21.503 1.00 88.94 177 VAL A C 1
ATOM 1440 O O . VAL A 1 177 ? 0.345 15.737 21.896 1.00 88.94 177 VAL A O 1
ATOM 1443 N N . ILE A 1 178 ? -1.833 16.258 22.070 1.00 88.88 178 ILE A N 1
ATOM 1444 C CA . ILE A 1 178 ? -1.660 17.264 23.132 1.00 88.88 178 ILE A CA 1
ATOM 1445 C C . ILE A 1 178 ? -1.115 16.630 24.422 1.00 88.88 178 ILE A C 1
ATOM 1447 O O . ILE A 1 178 ? -0.204 17.171 25.049 1.00 88.88 178 ILE A O 1
ATOM 1451 N N . ALA A 1 179 ? -1.641 15.468 24.811 1.00 85.75 179 ALA A N 1
ATOM 1452 C CA . ALA A 1 179 ? -1.251 14.755 26.027 1.00 85.75 179 ALA A CA 1
ATOM 1453 C C . ALA A 1 179 ? -0.010 13.856 25.853 1.00 85.75 179 ALA A C 1
ATOM 1455 O O . ALA A 1 179 ? 0.358 13.148 26.791 1.00 85.75 179 ALA A O 1
ATOM 1456 N N . LYS A 1 180 ? 0.625 13.853 24.670 1.00 84.06 180 LYS A N 1
ATOM 1457 C CA . LYS A 1 180 ? 1.764 12.983 24.311 1.00 84.06 180 LYS A CA 1
ATOM 1458 C C . LYS A 1 180 ? 1.492 11.491 24.570 1.00 84.06 180 LYS A C 1
ATOM 1460 O O . LYS A 1 180 ? 2.338 10.778 25.100 1.00 84.06 180 LYS A O 1
ATOM 1465 N N . SER A 1 181 ? 0.291 11.035 24.213 1.00 73.19 181 SER A N 1
ATOM 1466 C CA . SER A 1 181 ? -0.175 9.641 24.305 1.00 73.19 181 SER A CA 1
ATOM 1467 C C . SER A 1 181 ? -0.172 9.026 25.711 1.00 73.19 181 SER A C 1
ATOM 1469 O O . SER A 1 181 ? -0.218 7.806 25.843 1.00 73.19 181 SER A O 1
ATOM 1471 N N . ASN A 1 182 ? -0.184 9.837 26.772 1.00 75.38 182 ASN A N 1
ATOM 1472 C CA . ASN A 1 182 ? -0.102 9.359 28.156 1.00 75.38 182 ASN A CA 1
ATOM 1473 C C . ASN A 1 182 ? -1.436 8.833 28.733 1.00 75.38 182 ASN A C 1
ATOM 1475 O O . ASN A 1 182 ? -1.705 8.965 29.923 1.00 75.38 182 ASN A O 1
ATOM 1479 N N . PHE A 1 183 ? -2.313 8.268 27.903 1.00 82.50 183 PHE A N 1
ATOM 1480 C CA . PHE A 1 183 ? -3.550 7.656 28.392 1.00 82.50 183 PHE A CA 1
ATOM 1481 C C . PHE A 1 183 ? -3.276 6.224 28.863 1.00 82.50 183 PHE A C 1
ATOM 1483 O O . PHE A 1 183 ? -2.472 5.522 28.257 1.00 82.50 183 PHE A O 1
ATOM 1490 N N . ASN A 1 184 ? -3.965 5.771 29.916 1.00 81.56 184 ASN A N 1
ATOM 1491 C CA . ASN A 1 184 ? -3.836 4.422 30.490 1.00 81.56 184 ASN A CA 1
ATOM 1492 C C . ASN A 1 184 ? -4.341 3.322 29.525 1.00 81.56 184 ASN A C 1
ATOM 1494 O O . ASN A 1 184 ? -5.380 2.703 29.759 1.00 81.56 184 ASN A O 1
ATOM 1498 N N . GLY A 1 185 ? -3.639 3.086 28.419 1.00 81.81 185 GLY A N 1
ATOM 1499 C CA . GLY A 1 185 ? -3.974 2.079 27.418 1.00 81.81 185 GLY A CA 1
ATOM 1500 C C . GLY A 1 185 ? -2.764 1.634 26.606 1.00 81.81 185 GLY A C 1
ATOM 1501 O O . GLY A 1 185 ? -1.685 2.216 26.678 1.00 81.81 185 GLY A O 1
ATOM 1502 N N . THR A 1 186 ? -2.940 0.553 25.852 1.00 87.06 186 THR A N 1
ATOM 1503 C CA . THR A 1 186 ? -1.854 -0.023 25.052 1.00 87.06 186 THR A CA 1
ATOM 1504 C C . THR A 1 186 ? -1.736 0.676 23.703 1.00 87.06 186 THR A C 1
ATOM 1506 O O . THR A 1 186 ? -2.723 1.161 23.146 1.00 87.06 186 THR A O 1
ATOM 1509 N N . GLU A 1 187 ? -0.540 0.654 23.116 1.00 89.06 187 GLU A N 1
ATOM 1510 C CA . GLU A 1 187 ? -0.304 1.196 21.773 1.00 89.06 187 GLU A CA 1
ATOM 1511 C C . GLU A 1 187 ? -1.242 0.564 20.729 1.00 89.06 187 GLU A C 1
ATOM 1513 O O . GLU A 1 187 ? -1.768 1.244 19.854 1.00 89.06 187 GLU A O 1
ATOM 1518 N N . ASN A 1 188 ? -1.545 -0.731 20.874 1.00 89.44 188 ASN A N 1
ATOM 1519 C CA . ASN A 1 188 ? -2.487 -1.438 20.007 1.00 89.44 188 ASN A CA 1
ATOM 1520 C C . ASN A 1 188 ? -3.916 -0.874 20.086 1.00 89.44 188 ASN A C 1
ATOM 1522 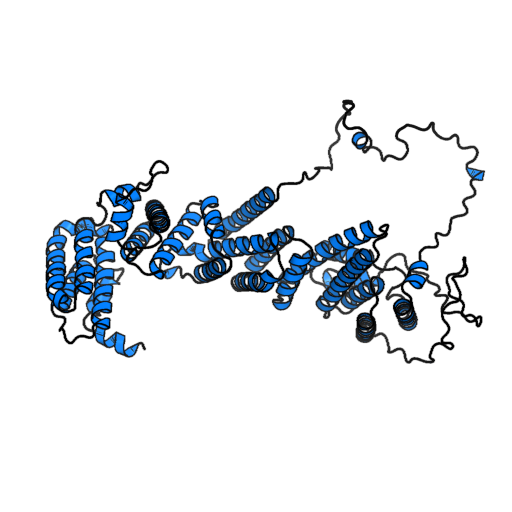O O . ASN A 1 188 ? -4.616 -0.872 19.075 1.00 89.44 188 ASN A O 1
ATOM 1526 N N . GLN A 1 189 ? -4.359 -0.397 21.255 1.00 90.81 189 GLN A N 1
ATOM 1527 C CA . GLN A 1 189 ? -5.682 0.220 21.409 1.00 90.81 189 GLN A CA 1
ATOM 1528 C C . GLN A 1 189 ? -5.734 1.587 20.730 1.00 90.81 189 GLN A C 1
ATOM 1530 O O . GLN A 1 189 ? -6.672 1.856 19.985 1.00 90.81 189 GLN A O 1
ATOM 1535 N N . ILE A 1 190 ? -4.708 2.418 20.935 1.00 92.81 190 ILE A N 1
ATOM 1536 C CA . ILE A 1 190 ? -4.600 3.727 20.277 1.00 92.81 190 ILE A CA 1
ATOM 1537 C C . ILE A 1 190 ? -4.542 3.537 18.757 1.00 92.81 190 ILE A C 1
ATOM 1539 O O . ILE A 1 190 ? -5.301 4.161 18.025 1.00 92.81 190 ILE A O 1
ATOM 1543 N N . ARG A 1 191 ? -3.728 2.588 18.282 1.00 92.88 191 ARG A N 1
ATOM 1544 C CA . ARG A 1 191 ? -3.620 2.238 16.861 1.00 92.88 191 ARG A CA 1
ATOM 1545 C C . ARG A 1 191 ? -4.938 1.725 16.276 1.00 92.88 191 ARG A C 1
ATOM 1547 O O . ARG A 1 191 ? -5.251 2.022 15.131 1.00 92.88 191 ARG A O 1
ATOM 1554 N N . TYR A 1 192 ? -5.726 0.968 17.040 1.00 93.06 192 TYR A N 1
ATOM 1555 C CA . TYR A 1 192 ? -7.055 0.532 16.607 1.00 93.06 192 TYR A CA 1
ATOM 1556 C C . TYR A 1 192 ? -8.036 1.705 16.467 1.00 93.06 192 TYR A C 1
ATOM 1558 O O . TYR A 1 192 ? -8.811 1.737 15.513 1.00 93.06 192 TYR A O 1
ATOM 1566 N N . ILE A 1 193 ? -7.995 2.673 17.388 1.00 95.81 193 ILE A N 1
ATOM 1567 C CA . ILE A 1 193 ? -8.796 3.902 17.287 1.00 95.81 193 ILE A CA 1
ATOM 1568 C C . ILE A 1 193 ? -8.367 4.713 16.059 1.00 95.81 193 ILE A C 1
ATOM 1570 O O . ILE A 1 193 ? -9.221 5.170 15.300 1.00 95.81 193 ILE A O 1
ATOM 1574 N N . ASP A 1 194 ? -7.061 4.813 15.816 1.00 94.50 194 ASP A N 1
ATOM 1575 C CA . ASP A 1 194 ? -6.507 5.489 14.644 1.00 94.50 194 ASP A CA 1
ATOM 1576 C C . ASP A 1 194 ? -6.923 4.813 13.323 1.00 94.50 194 ASP A C 1
ATOM 1578 O O . ASP A 1 194 ? -7.301 5.483 12.363 1.00 94.50 194 ASP A O 1
ATOM 1582 N N . ASP A 1 195 ? -6.959 3.474 13.289 1.00 95.12 195 ASP A N 1
ATOM 1583 C CA . ASP A 1 195 ? -7.474 2.706 12.146 1.00 95.12 195 ASP A CA 1
ATOM 1584 C C . ASP A 1 195 ? -8.949 3.013 11.862 1.00 95.12 195 ASP A C 1
ATOM 1586 O O . ASP A 1 195 ? -9.345 3.131 10.700 1.00 95.12 195 ASP A O 1
ATOM 1590 N N . ILE A 1 196 ? -9.770 3.128 12.913 1.00 95.75 196 ILE A N 1
ATOM 1591 C CA . ILE A 1 196 ? -11.180 3.509 12.776 1.00 95.75 196 ILE A CA 1
ATOM 1592 C C . ILE A 1 196 ? -11.282 4.927 12.219 1.00 95.75 196 ILE A C 1
ATOM 1594 O O . ILE A 1 196 ? -12.031 5.134 11.268 1.00 95.75 196 ILE A O 1
ATOM 1598 N N . LEU A 1 197 ? -10.513 5.881 12.758 1.00 96.50 197 LEU A N 1
ATOM 1599 C CA . LEU A 1 197 ? -10.488 7.257 12.258 1.00 96.50 197 LEU A CA 1
ATOM 1600 C C . LEU A 1 197 ? -10.192 7.285 10.756 1.00 96.50 197 LEU A C 1
ATOM 1602 O O . LEU A 1 197 ? -10.942 7.880 9.991 1.00 96.50 197 LEU A O 1
ATOM 1606 N N . ILE A 1 198 ? -9.141 6.596 10.321 1.00 95.94 198 ILE A N 1
ATOM 1607 C CA . ILE A 1 198 ? -8.724 6.546 8.916 1.00 95.94 198 ILE A CA 1
ATOM 1608 C C . ILE A 1 198 ? -9.811 5.935 8.023 1.00 95.94 198 ILE A C 1
ATOM 1610 O O . ILE A 1 198 ? -10.106 6.468 6.951 1.00 95.94 198 ILE A O 1
ATOM 1614 N N . ALA A 1 199 ? -10.445 4.846 8.462 1.00 95.19 199 ALA A N 1
ATOM 1615 C CA . ALA A 1 199 ? -11.533 4.232 7.708 1.00 95.19 199 ALA A CA 1
ATOM 1616 C C . ALA A 1 199 ? -12.771 5.142 7.610 1.00 95.19 199 ALA A C 1
ATOM 1618 O O . ALA A 1 199 ? -13.424 5.180 6.565 1.00 95.19 199 ALA A O 1
ATOM 1619 N N . LEU A 1 200 ? -13.068 5.906 8.664 1.00 95.75 200 LEU A N 1
ATOM 1620 C CA . LEU A 1 200 ? -14.156 6.882 8.674 1.00 95.75 200 LEU A CA 1
ATOM 1621 C C . LEU A 1 200 ? -13.844 8.100 7.794 1.00 95.75 200 LEU A C 1
ATOM 1623 O O . LEU A 1 200 ? -14.704 8.498 7.014 1.00 95.75 200 LEU A O 1
ATOM 1627 N N . LEU A 1 201 ? -12.620 8.640 7.835 1.00 95.38 201 LEU A N 1
ATOM 1628 C CA . LEU A 1 201 ? -12.181 9.724 6.943 1.00 95.38 201 LEU A CA 1
ATOM 1629 C C . LEU A 1 201 ? -12.386 9.346 5.471 1.00 95.38 201 LEU A C 1
ATOM 1631 O O . LEU A 1 201 ? -12.956 10.124 4.707 1.00 95.38 201 LEU A O 1
ATOM 1635 N N . HIS A 1 202 ? -11.996 8.125 5.091 1.00 93.38 202 HIS A N 1
ATOM 1636 C CA . HIS A 1 202 ? -12.246 7.599 3.749 1.00 93.38 202 HIS A CA 1
ATOM 1637 C C . HIS A 1 202 ? -13.749 7.467 3.450 1.00 93.38 202 HIS A C 1
ATOM 1639 O O . HIS A 1 202 ? -14.207 7.897 2.394 1.00 93.38 202 HIS A O 1
ATOM 1645 N N . LYS A 1 203 ? -14.537 6.891 4.373 1.00 92.50 203 LYS A N 1
ATOM 1646 C CA . LYS A 1 203 ? -15.993 6.707 4.204 1.00 92.50 203 LYS A CA 1
ATOM 1647 C C . LYS A 1 203 ? -16.738 8.033 4.001 1.00 92.50 203 LYS A C 1
ATOM 1649 O O . LYS A 1 203 ? -17.678 8.071 3.218 1.00 92.50 203 LYS A O 1
ATOM 1654 N N . PHE A 1 204 ? -16.315 9.100 4.675 1.00 93.88 204 PHE A N 1
ATOM 1655 C CA . PHE A 1 204 ? -16.900 10.440 4.554 1.00 93.88 204 PHE A CA 1
ATOM 1656 C C . PHE A 1 204 ? -16.207 11.324 3.505 1.00 93.88 204 PHE A C 1
ATOM 1658 O O . PHE A 1 204 ? -16.439 12.531 3.480 1.00 93.88 204 PHE A O 1
ATOM 1665 N N . HIS A 1 205 ? -15.366 10.745 2.639 1.00 91.31 205 HIS A N 1
ATOM 1666 C CA . HIS A 1 205 ? -14.659 11.449 1.562 1.00 91.31 205 HIS A CA 1
ATOM 1667 C C . HIS A 1 205 ? -13.818 12.652 2.030 1.00 91.31 205 HIS A C 1
ATOM 1669 O O . HIS A 1 205 ? -13.582 13.592 1.272 1.00 91.31 205 HIS A O 1
ATOM 1675 N N . GLN A 1 206 ? -13.316 12.618 3.267 1.00 92.31 206 GLN A N 1
ATOM 1676 C CA . GLN A 1 206 ? -12.411 13.630 3.820 1.00 92.31 206 GLN A CA 1
ATOM 1677 C C . GLN A 1 206 ? -10.967 13.339 3.386 1.00 92.31 206 GLN A C 1
ATOM 1679 O O . GLN A 1 206 ? -10.078 13.082 4.199 1.00 92.31 206 GLN A O 1
ATOM 1684 N N . ASN A 1 207 ? -10.755 13.336 2.067 1.00 87.12 207 ASN A N 1
ATOM 1685 C CA . ASN A 1 207 ? -9.517 12.877 1.436 1.00 87.12 207 ASN A CA 1
ATOM 1686 C C . ASN A 1 207 ? -8.306 13.746 1.798 1.00 87.12 207 ASN A C 1
ATOM 1688 O O . ASN A 1 207 ? -7.215 13.212 1.980 1.00 87.12 207 ASN A O 1
ATOM 1692 N N . ASP A 1 208 ? -8.494 15.058 1.958 1.00 88.56 208 ASP A N 1
ATOM 1693 C CA . ASP A 1 208 ? -7.409 15.972 2.331 1.00 88.56 208 ASP A CA 1
ATOM 1694 C C . ASP A 1 208 ? -6.844 15.635 3.718 1.00 88.56 208 ASP A C 1
ATOM 1696 O O . ASP A 1 208 ? -5.631 15.499 3.882 1.00 88.56 208 ASP A O 1
ATOM 1700 N N . GLU A 1 209 ? -7.719 15.418 4.706 1.00 91.38 209 GLU A N 1
ATOM 1701 C CA . GLU A 1 209 ? -7.320 15.003 6.056 1.00 91.38 209 GLU A CA 1
ATOM 1702 C C . GLU A 1 209 ? -6.694 13.603 6.055 1.00 91.38 209 GLU A C 1
ATOM 1704 O O . GLU A 1 209 ? -5.677 13.373 6.710 1.00 91.38 209 GLU A O 1
ATOM 1709 N N . LEU A 1 210 ? -7.266 12.672 5.284 1.00 92.38 210 LEU A N 1
ATOM 1710 C CA . LEU A 1 210 ? -6.746 11.314 5.134 1.00 92.38 210 LEU A CA 1
ATOM 1711 C C . LEU A 1 210 ? -5.310 11.315 4.593 1.00 92.38 210 LEU A C 1
ATOM 1713 O O . LEU A 1 210 ? -4.430 10.665 5.159 1.00 92.38 210 LEU A O 1
ATOM 1717 N N . ILE A 1 211 ? -5.060 12.065 3.519 1.00 89.00 211 ILE A N 1
ATOM 1718 C CA . ILE A 1 211 ? -3.747 12.150 2.876 1.00 89.00 211 ILE A CA 1
ATOM 1719 C C . ILE A 1 211 ? -2.765 12.921 3.753 1.00 89.00 211 ILE A C 1
ATOM 1721 O O . ILE A 1 211 ? -1.619 12.493 3.883 1.00 89.00 211 ILE A O 1
ATOM 1725 N N . ALA A 1 212 ? -3.190 14.018 4.387 1.00 91.38 212 ALA A N 1
ATOM 1726 C CA . ALA A 1 212 ? -2.357 14.744 5.345 1.00 91.38 212 ALA A CA 1
ATOM 1727 C C . ALA A 1 212 ? -1.895 13.819 6.480 1.00 91.38 212 ALA A C 1
ATOM 1729 O O . ALA A 1 212 ? -0.715 13.801 6.835 1.00 91.38 212 ALA A O 1
ATOM 1730 N N . LYS A 1 213 ? -2.802 12.977 6.984 1.00 92.00 213 LYS A N 1
ATOM 1731 C CA . LYS A 1 213 ? -2.486 11.979 8.002 1.00 92.00 213 LYS A CA 1
ATOM 1732 C C . LYS A 1 213 ? -1.524 10.909 7.488 1.00 92.00 213 LYS A C 1
ATOM 1734 O O . LYS A 1 213 ? -0.524 10.644 8.146 1.00 92.00 213 LYS A O 1
ATOM 1739 N N . MET A 1 214 ? -1.747 10.349 6.298 1.00 92.44 214 MET A N 1
ATOM 1740 C CA . MET A 1 214 ? -0.801 9.401 5.687 1.00 92.44 214 MET A CA 1
ATOM 1741 C C . MET A 1 214 ? 0.598 10.011 5.502 1.00 92.44 214 MET A C 1
ATOM 1743 O O . MET A 1 214 ? 1.595 9.363 5.816 1.00 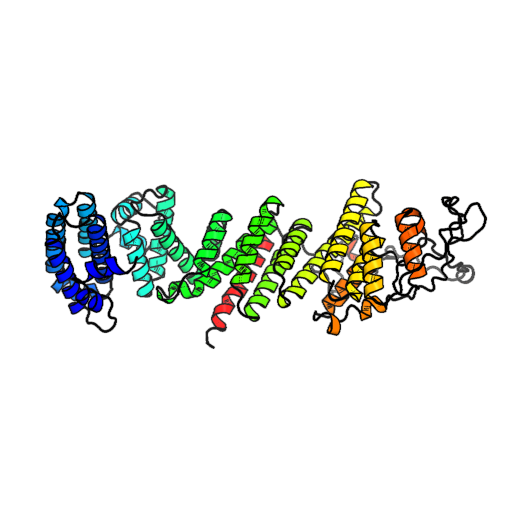92.44 214 MET A O 1
ATOM 1747 N N . LYS A 1 215 ? 0.683 11.268 5.051 1.00 90.81 215 LYS A N 1
ATOM 1748 C CA . LYS A 1 215 ? 1.942 12.012 4.876 1.00 90.81 215 LYS A CA 1
ATOM 1749 C C . LYS A 1 215 ? 2.673 12.291 6.195 1.00 90.81 215 LYS A C 1
ATOM 1751 O O . LYS A 1 215 ? 3.864 12.577 6.161 1.00 90.81 215 LYS A O 1
ATOM 1756 N N . SER A 1 216 ? 1.984 12.221 7.336 1.00 91.12 216 SER A N 1
ATOM 1757 C CA . SER A 1 216 ? 2.607 12.435 8.650 1.00 91.12 216 SER A CA 1
ATOM 1758 C C . SER A 1 216 ? 3.420 11.233 9.148 1.00 91.12 216 SER A C 1
ATOM 1760 O O . SER A 1 216 ? 4.295 11.406 9.992 1.00 91.12 216 SER A O 1
ATOM 1762 N N . PHE A 1 217 ? 3.163 10.033 8.618 1.00 92.81 217 PHE A N 1
ATOM 1763 C CA . PHE A 1 217 ? 3.904 8.823 8.969 1.00 92.81 217 PHE A CA 1
ATOM 1764 C C . PHE A 1 217 ? 5.270 8.773 8.276 1.00 92.81 217 PHE A C 1
ATOM 1766 O O . PHE A 1 217 ? 5.411 9.156 7.112 1.00 92.81 217 PHE A O 1
ATOM 1773 N N . SER A 1 218 ? 6.270 8.217 8.963 1.00 94.44 218 SER A N 1
ATOM 1774 C CA . SER A 1 218 ? 7.516 7.783 8.323 1.00 94.44 218 SER A CA 1
ATOM 1775 C C . SER A 1 218 ? 7.252 6.658 7.312 1.00 94.44 218 SER A C 1
ATOM 1777 O O . SER A 1 218 ? 6.215 5.994 7.353 1.00 94.44 218 SER A O 1
ATOM 1779 N N . PHE A 1 219 ? 8.197 6.389 6.406 1.00 94.94 219 PHE A N 1
ATOM 1780 C CA . PHE A 1 219 ? 8.023 5.314 5.421 1.00 94.94 219 PHE A CA 1
ATOM 1781 C C . PHE A 1 219 ? 7.863 3.926 6.062 1.00 94.94 219 PHE A C 1
ATOM 1783 O O . PHE A 1 219 ? 7.074 3.120 5.574 1.00 94.94 219 PHE A O 1
ATOM 1790 N N . GLU A 1 220 ? 8.549 3.659 7.176 1.00 95.38 220 GLU A N 1
ATOM 1791 C CA . GLU A 1 220 ? 8.419 2.387 7.897 1.00 95.38 220 GLU A CA 1
ATOM 1792 C C . GLU A 1 220 ? 7.030 2.251 8.543 1.00 95.38 220 GLU A C 1
ATOM 1794 O O . GLU A 1 220 ? 6.349 1.238 8.368 1.00 95.38 220 GLU A O 1
ATOM 1799 N N . GLU A 1 221 ? 6.554 3.303 9.215 1.00 94.88 221 GLU A N 1
ATOM 1800 C CA . GLU A 1 221 ? 5.197 3.345 9.774 1.00 94.88 221 GLU A CA 1
ATOM 1801 C C . GLU A 1 221 ? 4.134 3.226 8.674 1.00 94.88 221 GLU A C 1
ATOM 1803 O O . GLU A 1 221 ? 3.162 2.486 8.833 1.00 94.88 221 GLU A O 1
ATOM 1808 N N . GLY A 1 222 ? 4.346 3.892 7.535 1.00 95.69 222 GLY A N 1
ATOM 1809 C CA . GLY A 1 222 ? 3.489 3.831 6.354 1.00 95.69 222 GLY A CA 1
ATOM 1810 C C . GLY A 1 222 ? 3.401 2.428 5.750 1.00 95.69 222 GLY A C 1
ATOM 1811 O O . GLY A 1 222 ? 2.314 1.962 5.396 1.00 95.69 222 GLY A O 1
ATOM 1812 N N . LEU A 1 223 ? 4.520 1.699 5.695 1.00 96.12 223 LEU A N 1
ATOM 1813 C CA . LEU A 1 223 ? 4.548 0.311 5.237 1.00 96.12 223 LEU A CA 1
ATOM 1814 C C . LEU A 1 223 ? 3.794 -0.612 6.203 1.00 96.12 223 LEU A C 1
ATOM 1816 O O . LEU A 1 223 ? 2.989 -1.443 5.774 1.00 96.12 223 LEU A O 1
ATOM 1820 N N . GLN A 1 224 ? 4.012 -0.462 7.511 1.00 95.12 224 GLN A N 1
ATOM 1821 C CA . GLN A 1 224 ? 3.289 -1.229 8.530 1.00 95.12 224 GLN A CA 1
ATOM 1822 C C . GLN A 1 224 ? 1.787 -0.919 8.521 1.00 95.12 224 GLN A C 1
ATOM 1824 O O . GLN A 1 224 ? 0.959 -1.822 8.679 1.00 95.12 224 GLN A O 1
ATOM 1829 N N . PHE A 1 225 ? 1.426 0.344 8.299 1.00 95.56 225 PHE A N 1
ATOM 1830 C CA . PHE A 1 225 ? 0.056 0.794 8.094 1.00 95.56 225 PHE A CA 1
ATOM 1831 C C . PHE A 1 225 ? -0.592 0.100 6.887 1.00 95.56 225 PHE A C 1
ATOM 1833 O O . PHE A 1 225 ? -1.643 -0.530 7.036 1.00 95.56 225 PHE A O 1
ATOM 1840 N N . ALA A 1 226 ? 0.059 0.125 5.720 1.00 95.75 226 ALA A N 1
ATOM 1841 C CA . ALA A 1 226 ? -0.458 -0.511 4.511 1.00 95.75 226 ALA A CA 1
ATOM 1842 C C . ALA A 1 226 ? -0.640 -2.027 4.700 1.00 95.75 226 ALA A C 1
ATOM 1844 O O . ALA A 1 226 ? -1.701 -2.567 4.379 1.00 95.75 226 ALA A O 1
ATOM 1845 N N . LYS A 1 227 ? 0.339 -2.712 5.318 1.00 95.00 227 LYS A N 1
ATOM 1846 C CA . LYS A 1 227 ? 0.246 -4.149 5.648 1.00 95.00 227 LYS A CA 1
ATOM 1847 C C . LYS A 1 227 ? -0.943 -4.451 6.554 1.00 95.00 227 LYS A C 1
ATOM 1849 O O . LYS A 1 227 ? -1.642 -5.442 6.348 1.00 95.00 227 LYS A O 1
ATOM 1854 N N . ARG A 1 228 ? -1.186 -3.613 7.564 1.00 93.69 228 ARG A N 1
ATOM 1855 C CA . ARG A 1 228 ? -2.328 -3.771 8.473 1.00 93.69 228 ARG A CA 1
ATOM 1856 C C . ARG A 1 228 ? -3.650 -3.663 7.725 1.00 93.69 228 ARG A C 1
ATOM 1858 O O . ARG A 1 228 ? -4.480 -4.556 7.865 1.00 93.69 228 ARG A O 1
ATOM 1865 N N . PHE A 1 229 ? -3.838 -2.616 6.923 1.00 94.31 229 PHE A N 1
ATOM 1866 C CA . PHE A 1 229 ? -5.086 -2.383 6.187 1.00 94.31 229 PHE A CA 1
ATOM 1867 C C . PHE A 1 229 ? -5.349 -3.426 5.094 1.00 94.31 229 PHE A C 1
ATOM 1869 O O . PHE A 1 229 ? -6.494 -3.859 4.929 1.00 94.31 229 PHE A O 1
ATOM 1876 N N . ALA A 1 230 ? -4.298 -3.910 4.427 1.00 91.62 230 ALA A N 1
ATOM 1877 C CA . ALA A 1 230 ? -4.388 -4.998 3.455 1.00 91.62 230 ALA A CA 1
ATOM 1878 C C . ALA A 1 230 ? -4.950 -6.299 4.065 1.00 91.62 230 ALA A C 1
ATOM 1880 O O . ALA A 1 230 ? -5.654 -7.048 3.385 1.00 91.62 230 ALA A O 1
ATOM 1881 N N . ASN A 1 231 ? -4.687 -6.532 5.358 1.00 90.06 231 ASN A N 1
ATOM 1882 C CA . ASN A 1 231 ? -5.031 -7.758 6.084 1.00 90.06 231 ASN A CA 1
ATOM 1883 C C . ASN A 1 231 ? -6.239 -7.627 7.035 1.00 90.06 231 ASN A C 1
ATOM 1885 O O . ASN A 1 231 ? -6.567 -8.583 7.744 1.00 90.06 231 ASN A O 1
ATOM 1889 N N . LYS A 1 232 ? -6.919 -6.471 7.088 1.00 89.00 232 LYS A N 1
ATOM 1890 C CA . LYS A 1 232 ? -8.131 -6.306 7.916 1.00 89.00 232 LYS A CA 1
ATOM 1891 C C . LYS A 1 232 ? -9.246 -7.238 7.430 1.00 89.00 232 LYS A C 1
ATOM 1893 O O . LYS A 1 232 ? -9.489 -7.377 6.235 1.00 89.00 232 LYS A O 1
ATOM 1898 N N . GLN A 1 233 ? -9.962 -7.850 8.374 1.00 79.75 233 GLN A N 1
ATOM 1899 C CA . GLN A 1 233 ? -11.057 -8.775 8.080 1.00 79.75 233 GLN A CA 1
ATOM 1900 C C . GLN A 1 233 ? -12.426 -8.109 8.274 1.00 79.75 233 GLN A C 1
ATOM 1902 O O . GLN A 1 233 ? -12.773 -7.682 9.377 1.00 79.75 233 GLN A O 1
ATOM 1907 N N . ILE A 1 234 ? -13.239 -8.107 7.211 1.00 77.88 234 ILE A N 1
ATOM 1908 C CA . ILE A 1 234 ? -14.581 -7.491 7.167 1.00 77.88 234 ILE A CA 1
ATOM 1909 C C . ILE A 1 234 ? -15.541 -8.122 8.189 1.00 77.88 234 ILE A C 1
ATOM 1911 O O . ILE A 1 234 ? -16.404 -7.441 8.738 1.00 77.88 234 ILE A O 1
ATOM 1915 N N . ARG A 1 235 ? -15.363 -9.414 8.509 1.00 71.94 235 ARG A N 1
ATOM 1916 C CA . ARG A 1 235 ? -16.253 -10.184 9.400 1.00 71.94 235 ARG A CA 1
ATOM 1917 C C . ARG A 1 235 ? -16.469 -9.536 10.776 1.00 71.94 235 ARG A C 1
ATOM 1919 O O . ARG A 1 235 ? -17.501 -9.782 11.395 1.00 71.94 235 ARG A O 1
ATOM 1926 N N . TYR A 1 236 ? -15.522 -8.727 11.250 1.00 70.62 236 TYR A N 1
ATOM 1927 C CA . TYR A 1 236 ? -15.574 -8.118 12.581 1.00 70.62 236 TYR A CA 1
ATOM 1928 C C . TYR A 1 236 ? -16.223 -6.732 12.625 1.00 70.62 236 TYR A C 1
ATOM 1930 O O . TYR A 1 236 ? -16.737 -6.353 13.674 1.00 70.62 236 TYR A O 1
ATOM 1938 N N . LEU A 1 237 ? -16.194 -5.973 11.526 1.00 79.38 237 LEU A N 1
ATOM 1939 C CA . LEU A 1 237 ? -16.821 -4.654 11.419 1.00 79.38 237 LEU A CA 1
ATOM 1940 C C . LEU A 1 237 ? -16.988 -4.309 9.935 1.00 79.38 237 LEU A C 1
ATOM 1942 O O . LEU A 1 237 ? -16.009 -4.337 9.187 1.00 79.38 237 LEU A O 1
ATOM 1946 N N . ARG A 1 238 ? -18.203 -3.931 9.516 1.00 85.94 238 ARG A N 1
ATOM 1947 C CA . ARG A 1 238 ? -18.485 -3.548 8.116 1.00 85.94 238 ARG A CA 1
ATOM 1948 C C . ARG A 1 238 ? -17.633 -2.370 7.637 1.00 85.94 238 ARG A C 1
ATOM 1950 O O . ARG A 1 238 ? -17.320 -2.290 6.459 1.00 85.94 238 ARG A O 1
ATOM 1957 N N . LEU A 1 239 ? -17.180 -1.516 8.557 1.00 88.50 239 LEU A N 1
ATOM 1958 C CA . LEU A 1 239 ? -16.265 -0.405 8.278 1.00 88.50 239 LEU A CA 1
ATOM 1959 C C . LEU A 1 239 ? -14.987 -0.839 7.527 1.00 88.50 239 LEU A C 1
ATOM 1961 O O . LEU A 1 239 ? -14.430 -0.057 6.761 1.00 88.50 239 LEU A O 1
ATOM 1965 N N . TRP A 1 240 ? -14.532 -2.085 7.702 1.00 91.44 240 TRP A N 1
ATOM 1966 C CA . TRP A 1 240 ? -13.334 -2.600 7.032 1.00 91.44 240 TRP A CA 1
ATOM 1967 C C . TRP A 1 240 ? -13.549 -2.993 5.565 1.00 91.44 240 TRP A C 1
ATOM 1969 O O . TRP A 1 240 ? -12.598 -3.422 4.920 1.00 91.44 240 TRP A O 1
ATOM 1979 N N . GLU A 1 241 ? -14.753 -2.848 5.009 1.00 88.06 241 GLU A N 1
ATOM 1980 C CA . GLU A 1 241 ? -15.052 -3.183 3.609 1.00 88.06 241 GLU A CA 1
ATOM 1981 C C . GLU A 1 241 ? -14.116 -2.491 2.603 1.00 88.06 241 GLU A C 1
ATOM 1983 O O . GLU A 1 241 ? -13.706 -3.102 1.610 1.00 88.06 241 GLU A O 1
ATOM 1988 N N . ASN A 1 242 ? -13.718 -1.257 2.925 1.00 88.00 242 ASN A N 1
ATOM 1989 C CA . ASN A 1 242 ? -12.826 -0.419 2.125 1.00 88.00 242 ASN A CA 1
ATOM 1990 C C . ASN A 1 242 ? -11.356 -0.499 2.564 1.00 88.00 242 ASN A C 1
ATOM 1992 O O . ASN A 1 242 ? -10.530 0.274 2.084 1.00 88.00 242 ASN A O 1
ATOM 1996 N N . SER A 1 243 ? -10.982 -1.421 3.460 1.00 92.06 243 SER A N 1
ATOM 1997 C CA . SER A 1 243 ? -9.622 -1.450 4.016 1.00 92.06 243 SER A CA 1
ATOM 1998 C C . SER A 1 243 ? -8.551 -1.665 2.946 1.00 92.06 243 SER A C 1
ATOM 2000 O O . SER A 1 243 ? -7.494 -1.042 2.990 1.00 92.06 243 SER A O 1
ATOM 2002 N N . ARG A 1 244 ? -8.839 -2.510 1.948 1.00 89.75 244 ARG A N 1
ATOM 2003 C CA . ARG A 1 244 ? -7.932 -2.750 0.819 1.00 89.75 244 ARG A CA 1
ATOM 2004 C C . ARG A 1 244 ? -7.778 -1.518 -0.065 1.00 89.75 244 ARG A C 1
ATOM 2006 O O . ARG A 1 244 ? -6.669 -1.251 -0.505 1.00 89.75 244 ARG A O 1
ATOM 2013 N N . VA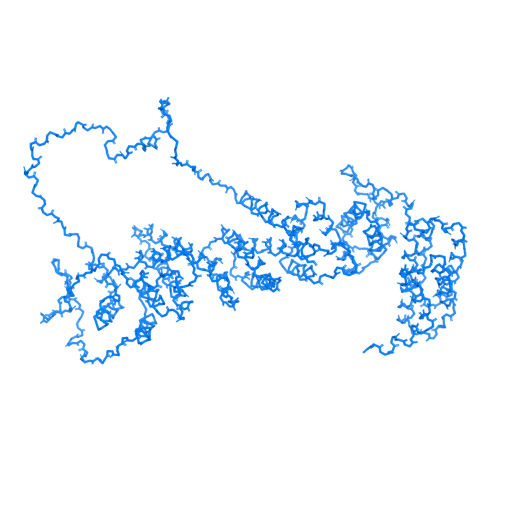L A 1 245 ? -8.853 -0.759 -0.277 1.00 88.19 245 VAL A N 1
ATOM 2014 C CA . VAL A 1 245 ? -8.815 0.497 -1.044 1.00 88.19 245 VAL A CA 1
ATOM 2015 C C . VAL A 1 245 ? -7.934 1.519 -0.328 1.00 88.19 245 VAL A C 1
ATOM 2017 O O . VAL A 1 245 ? -7.040 2.095 -0.935 1.00 88.19 245 VAL A O 1
ATOM 2020 N N . ILE A 1 246 ? -8.097 1.658 0.990 1.00 92.44 246 ILE A N 1
ATOM 2021 C CA . ILE A 1 246 ? -7.260 2.534 1.823 1.00 92.44 246 ILE A CA 1
ATOM 2022 C C . ILE A 1 246 ? -5.785 2.107 1.779 1.00 92.44 246 ILE A C 1
ATOM 2024 O O . ILE A 1 246 ? -4.902 2.958 1.685 1.00 92.44 246 ILE A O 1
ATOM 2028 N N . ALA A 1 247 ? -5.502 0.801 1.824 1.00 93.50 247 ALA A N 1
ATOM 2029 C CA . ALA A 1 247 ? -4.140 0.295 1.680 1.00 93.50 247 ALA A CA 1
ATOM 2030 C C . ALA A 1 247 ? -3.545 0.641 0.306 1.00 93.50 247 ALA A C 1
ATOM 2032 O O . ALA A 1 247 ? -2.420 1.125 0.258 1.00 93.50 247 ALA A O 1
ATOM 2033 N N . VAL A 1 248 ? -4.291 0.467 -0.789 1.00 90.50 248 VAL A N 1
ATOM 2034 C CA . VAL A 1 248 ? -3.846 0.860 -2.139 1.00 90.50 248 VAL A CA 1
ATOM 2035 C C . VAL A 1 248 ? -3.556 2.360 -2.220 1.00 90.50 248 VAL A C 1
ATOM 2037 O O . VAL A 1 248 ? -2.481 2.742 -2.681 1.00 90.50 248 VAL A O 1
ATOM 2040 N N . LEU A 1 249 ? -4.449 3.199 -1.688 1.00 90.38 249 LEU A N 1
ATOM 2041 C CA . LEU A 1 249 ? -4.259 4.650 -1.639 1.00 90.38 249 LEU A CA 1
ATOM 2042 C C . LEU A 1 249 ? -2.975 5.029 -0.886 1.00 90.38 249 LEU A C 1
ATOM 2044 O O . LEU A 1 249 ? -2.201 5.870 -1.347 1.00 90.38 249 LEU A O 1
ATOM 2048 N N . ALA A 1 250 ? -2.717 4.386 0.253 1.00 93.44 250 ALA A N 1
ATOM 2049 C CA . ALA A 1 250 ? -1.493 4.601 1.014 1.00 93.44 250 ALA A CA 1
ATOM 2050 C C . ALA A 1 250 ? -0.247 4.162 0.239 1.00 93.44 250 ALA A C 1
ATOM 2052 O O . ALA A 1 250 ? 0.720 4.915 0.167 1.00 93.44 250 ALA A O 1
ATOM 2053 N N . LEU A 1 251 ? -0.276 2.985 -0.392 1.00 93.94 251 LEU A N 1
ATOM 2054 C CA . LEU A 1 251 ? 0.825 2.482 -1.217 1.00 93.94 251 LEU A CA 1
ATOM 2055 C C . LEU A 1 251 ? 1.158 3.454 -2.351 1.00 93.94 251 LEU A C 1
ATOM 2057 O O . LEU A 1 251 ? 2.309 3.859 -2.485 1.00 93.94 251 LEU A O 1
ATOM 2061 N N . GLN A 1 252 ? 0.159 3.903 -3.110 1.00 90.56 252 GLN A N 1
ATOM 2062 C CA . GLN A 1 252 ? 0.349 4.898 -4.169 1.00 90.56 252 GLN A CA 1
ATOM 2063 C C . GLN A 1 252 ? 0.907 6.214 -3.613 1.00 90.56 252 GLN A C 1
ATOM 2065 O O . GLN A 1 252 ? 1.819 6.795 -4.201 1.00 90.56 252 GLN A O 1
ATOM 2070 N N . THR A 1 253 ? 0.409 6.664 -2.459 1.00 90.69 253 THR A N 1
ATOM 2071 C CA . THR A 1 253 ? 0.860 7.895 -1.795 1.00 90.69 253 THR A CA 1
ATOM 2072 C C . THR A 1 253 ? 2.330 7.814 -1.376 1.00 90.69 253 THR A C 1
ATOM 2074 O O . THR A 1 253 ? 3.085 8.758 -1.619 1.00 90.69 253 THR A O 1
ATOM 2077 N N . TYR A 1 254 ? 2.768 6.703 -0.778 1.00 94.56 254 TYR A N 1
ATOM 2078 C CA . TYR A 1 254 ? 4.158 6.539 -0.343 1.00 94.56 254 TYR A CA 1
ATOM 2079 C C . TYR A 1 254 ? 5.113 6.285 -1.501 1.00 94.56 254 TYR A C 1
ATOM 2081 O O . TYR A 1 254 ? 6.182 6.890 -1.529 1.00 94.56 254 TYR A O 1
ATOM 2089 N N . ILE A 1 255 ? 4.725 5.464 -2.482 1.00 93.25 255 ILE A N 1
ATOM 2090 C CA . ILE A 1 255 ? 5.528 5.260 -3.692 1.00 93.25 255 ILE A CA 1
ATOM 2091 C C . ILE A 1 255 ? 5.725 6.611 -4.387 1.00 93.25 255 ILE A C 1
ATOM 2093 O O . ILE A 1 255 ? 6.861 6.981 -4.661 1.00 93.25 255 ILE A O 1
ATOM 2097 N N . SER A 1 256 ? 4.661 7.397 -4.585 1.00 91.12 256 SER A N 1
ATOM 2098 C CA . SER A 1 256 ? 4.767 8.736 -5.185 1.00 91.12 256 SER A CA 1
ATOM 2099 C C . SER A 1 256 ? 5.750 9.629 -4.424 1.00 91.12 256 SER A C 1
ATOM 2101 O O . SER A 1 256 ? 6.628 10.231 -5.034 1.00 91.12 256 SER A O 1
ATOM 2103 N N . GLN A 1 257 ? 5.658 9.680 -3.090 1.00 90.81 257 GLN A N 1
ATOM 2104 C CA . GLN A 1 257 ? 6.573 10.476 -2.264 1.00 90.81 257 GLN A CA 1
ATOM 2105 C C . GLN A 1 257 ? 8.032 10.033 -2.383 1.00 90.81 257 GLN A C 1
ATOM 2107 O O . GLN A 1 257 ? 8.917 10.887 -2.457 1.00 90.81 257 GLN A O 1
ATOM 2112 N N . ILE A 1 258 ? 8.279 8.720 -2.417 1.00 92.12 258 ILE A N 1
ATOM 2113 C CA . ILE A 1 258 ? 9.619 8.171 -2.634 1.00 92.12 258 ILE A CA 1
ATOM 2114 C C . ILE A 1 258 ? 10.125 8.571 -4.020 1.00 92.12 258 ILE A C 1
ATOM 2116 O O . ILE A 1 258 ? 11.250 9.039 -4.131 1.00 92.12 258 ILE A O 1
ATOM 2120 N N . MET A 1 259 ? 9.298 8.457 -5.063 1.00 90.62 259 MET A N 1
ATOM 2121 C CA . MET A 1 259 ? 9.698 8.800 -6.431 1.00 90.62 259 MET A CA 1
ATOM 2122 C C . MET A 1 259 ? 9.991 10.298 -6.609 1.00 90.62 259 MET A C 1
ATOM 2124 O O . MET A 1 259 ? 10.912 10.655 -7.342 1.00 90.62 259 MET A O 1
ATOM 2128 N N . ILE A 1 260 ? 9.255 11.177 -5.921 1.00 88.69 260 ILE A N 1
ATOM 2129 C CA . ILE A 1 260 ? 9.469 12.635 -5.963 1.00 88.69 260 ILE A CA 1
ATOM 2130 C C . ILE A 1 260 ? 10.785 13.038 -5.282 1.00 88.69 260 ILE A C 1
ATOM 2132 O O . ILE A 1 260 ? 11.443 13.982 -5.721 1.00 88.69 260 ILE A O 1
ATOM 2136 N N . LYS A 1 261 ? 11.157 12.348 -4.197 1.00 87.62 261 LYS A N 1
ATOM 2137 C CA . LYS A 1 261 ? 12.359 12.618 -3.388 1.00 87.62 261 LYS A CA 1
ATOM 2138 C C . LYS A 1 261 ? 13.381 11.489 -3.516 1.00 87.62 261 LYS A C 1
ATOM 2140 O O . LYS A 1 261 ? 13.998 11.110 -2.522 1.00 87.62 261 LYS A O 1
ATOM 2145 N N . TYR A 1 262 ? 13.488 10.913 -4.712 1.00 89.31 262 TYR A N 1
ATOM 2146 C CA . TYR A 1 262 ? 14.224 9.674 -4.897 1.00 89.31 262 TYR A CA 1
ATOM 2147 C C . TYR A 1 262 ? 15.703 9.827 -4.533 1.00 89.31 262 TYR A C 1
ATOM 2149 O O . TYR A 1 262 ? 16.361 10.788 -4.923 1.00 89.31 262 TYR A O 1
ATOM 2157 N N . ASP A 1 263 ? 16.204 8.840 -3.798 1.00 88.69 263 ASP A N 1
ATOM 2158 C CA . ASP A 1 263 ? 17.611 8.640 -3.479 1.00 88.69 263 ASP A CA 1
ATOM 2159 C C . ASP A 1 263 ? 17.884 7.131 -3.489 1.00 88.69 263 ASP A C 1
ATOM 2161 O O . ASP A 1 263 ? 17.007 6.333 -3.146 1.00 88.69 263 ASP A O 1
ATOM 2165 N N . SER A 1 264 ? 19.106 6.727 -3.836 1.00 88.19 264 SER A N 1
ATOM 2166 C CA . SER A 1 264 ? 19.497 5.311 -3.932 1.00 88.19 264 SER A CA 1
ATOM 2167 C C . SER A 1 264 ? 19.283 4.560 -2.610 1.00 88.19 264 SER A C 1
ATOM 2169 O O . SER A 1 264 ? 18.962 3.371 -2.605 1.00 88.19 264 SER A O 1
ATOM 2171 N N . ASN A 1 265 ? 19.373 5.263 -1.475 1.00 91.88 265 ASN A N 1
ATOM 2172 C CA . ASN A 1 265 ? 19.107 4.704 -0.148 1.00 91.88 265 ASN A CA 1
ATOM 2173 C C . ASN A 1 265 ? 17.631 4.319 0.070 1.00 91.88 265 ASN A C 1
ATOM 2175 O O . ASN A 1 265 ? 17.331 3.499 0.938 1.00 91.88 265 ASN A O 1
ATOM 2179 N N . LEU A 1 266 ? 16.700 4.875 -0.714 1.00 92.44 266 LEU A N 1
ATOM 2180 C CA . LEU A 1 266 ? 15.267 4.576 -0.634 1.00 92.44 266 LEU A CA 1
ATOM 2181 C C . LEU A 1 266 ? 14.859 3.356 -1.469 1.00 92.44 266 LEU A C 1
ATOM 2183 O O . LEU A 1 266 ? 13.735 2.871 -1.309 1.00 92.44 266 LEU A O 1
ATOM 2187 N N . ARG A 1 267 ? 15.751 2.807 -2.308 1.00 93.06 267 ARG A N 1
ATOM 2188 C CA . ARG A 1 267 ? 15.479 1.622 -3.143 1.00 93.06 267 ARG A CA 1
ATOM 2189 C C . ARG A 1 267 ? 14.889 0.435 -2.359 1.00 93.06 267 ARG A C 1
ATOM 2191 O O . ARG A 1 267 ? 13.897 -0.128 -2.827 1.00 93.06 267 ARG A O 1
ATOM 2198 N N . PRO A 1 268 ? 15.405 0.044 -1.171 1.00 94.19 268 PRO A N 1
ATOM 2199 C CA . PRO A 1 268 ? 14.832 -1.072 -0.412 1.00 94.19 268 PRO A CA 1
ATOM 2200 C C . PRO A 1 268 ? 13.393 -0.794 0.036 1.00 94.19 268 PRO A C 1
ATOM 2202 O O . PRO A 1 268 ? 12.534 -1.673 -0.017 1.00 94.19 268 PRO A O 1
ATOM 2205 N N . MET A 1 269 ? 13.117 0.448 0.435 1.00 94.75 269 MET A N 1
ATOM 2206 C CA . MET A 1 269 ? 11.789 0.872 0.867 1.00 94.75 269 MET A CA 1
ATOM 2207 C C . MET A 1 269 ? 10.805 0.886 -0.309 1.00 94.75 269 MET A C 1
ATOM 2209 O O . MET A 1 269 ? 9.707 0.339 -0.198 1.00 94.75 269 MET A O 1
ATOM 2213 N N . LEU A 1 270 ? 11.222 1.428 -1.458 1.00 93.88 270 LEU A N 1
ATOM 2214 C CA . LEU A 1 270 ? 10.451 1.394 -2.702 1.00 93.88 270 LEU A CA 1
ATOM 2215 C C . LEU A 1 270 ? 10.087 -0.043 -3.092 1.00 93.88 270 LEU A C 1
ATOM 2217 O O . LEU A 1 270 ? 8.924 -0.333 -3.368 1.00 93.88 270 LEU A O 1
ATOM 2221 N N . SER A 1 271 ? 11.066 -0.951 -3.046 1.00 94.56 271 SER A N 1
ATOM 2222 C CA . SER A 1 271 ? 10.866 -2.371 -3.343 1.00 94.56 271 SER A CA 1
ATOM 2223 C C . SER A 1 271 ? 9.809 -2.995 -2.427 1.00 94.56 271 SER A C 1
ATOM 2225 O O . SER A 1 271 ? 8.874 -3.634 -2.907 1.00 94.56 271 SER A O 1
ATOM 2227 N N . ASN A 1 272 ? 9.871 -2.734 -1.118 1.00 95.50 272 ASN A N 1
ATOM 2228 C CA . ASN A 1 272 ? 8.885 -3.245 -0.163 1.00 95.50 272 ASN A CA 1
ATOM 2229 C C . ASN A 1 272 ? 7.458 -2.749 -0.446 1.00 95.50 272 ASN A C 1
ATOM 2231 O O . ASN A 1 272 ? 6.510 -3.536 -0.364 1.00 95.50 272 ASN A O 1
ATOM 2235 N N . PHE A 1 273 ? 7.295 -1.469 -0.791 1.00 95.12 273 PHE A N 1
ATOM 2236 C CA . PHE A 1 273 ? 5.990 -0.911 -1.149 1.00 95.12 273 PHE A CA 1
ATOM 2237 C C . PHE A 1 273 ? 5.440 -1.512 -2.446 1.00 95.12 273 PHE A C 1
ATOM 2239 O O . PHE A 1 273 ? 4.272 -1.903 -2.490 1.00 95.12 273 PHE A O 1
ATOM 2246 N N . VAL A 1 274 ? 6.279 -1.641 -3.477 1.00 92.19 274 VAL A N 1
ATOM 2247 C CA . VAL A 1 274 ? 5.893 -2.238 -4.764 1.00 92.19 274 VAL A CA 1
ATOM 2248 C C . VAL A 1 274 ? 5.500 -3.706 -4.595 1.00 92.19 274 VAL A C 1
ATOM 2250 O O . VAL A 1 274 ? 4.441 -4.105 -5.078 1.00 92.19 274 VAL A O 1
ATOM 2253 N N . LYS A 1 275 ? 6.287 -4.499 -3.855 1.00 91.75 275 LYS A N 1
ATOM 2254 C CA . LYS A 1 275 ? 5.980 -5.914 -3.579 1.00 91.75 275 LYS A CA 1
ATOM 2255 C C . LYS A 1 275 ? 4.655 -6.072 -2.840 1.00 91.75 275 LYS A C 1
ATOM 2257 O O . LYS A 1 275 ? 3.844 -6.925 -3.199 1.00 91.75 275 LYS A O 1
ATOM 2262 N N . LEU A 1 276 ? 4.403 -5.228 -1.835 1.00 92.88 276 LEU A N 1
ATOM 2263 C CA . LEU A 1 276 ? 3.131 -5.233 -1.118 1.00 92.88 276 LEU A CA 1
ATOM 2264 C C . LEU A 1 276 ? 1.961 -4.888 -2.048 1.00 92.88 276 LEU A C 1
ATOM 2266 O O . LEU A 1 276 ? 0.969 -5.615 -2.051 1.00 92.88 276 LEU A O 1
ATOM 2270 N N . TYR A 1 277 ? 2.086 -3.845 -2.873 1.00 91.38 277 TYR A N 1
ATOM 2271 C CA . TYR A 1 277 ? 1.033 -3.466 -3.817 1.00 91.38 277 TYR A CA 1
ATOM 2272 C C . TYR A 1 277 ? 0.746 -4.579 -4.831 1.00 91.38 277 TYR A C 1
ATOM 2274 O O . TYR A 1 277 ? -0.408 -4.977 -5.006 1.00 91.38 277 TYR A O 1
ATOM 2282 N N . LYS A 1 278 ? 1.794 -5.175 -5.402 1.00 86.94 278 LYS A N 1
ATOM 2283 C CA . LYS A 1 278 ? 1.669 -6.327 -6.293 1.00 86.94 278 LYS A CA 1
ATOM 2284 C C . LYS A 1 278 ? 0.949 -7.496 -5.614 1.00 86.94 278 LYS A C 1
ATOM 2286 O O . LYS A 1 278 ? -0.012 -8.012 -6.167 1.00 86.94 278 LYS A O 1
ATOM 2291 N N . SER A 1 279 ? 1.333 -7.865 -4.387 1.00 88.56 279 SER A N 1
ATOM 2292 C CA . SER A 1 279 ? 0.702 -8.976 -3.646 1.00 88.56 279 SER A CA 1
ATOM 2293 C C . SER A 1 279 ? -0.803 -8.802 -3.398 1.00 88.56 279 SER A C 1
ATOM 2295 O O . SER A 1 279 ? -1.514 -9.776 -3.153 1.00 88.56 279 SER A O 1
ATOM 2297 N N . MET A 1 280 ? -1.303 -7.565 -3.459 1.00 85.69 280 MET A N 1
ATOM 2298 C CA . MET A 1 280 ? -2.727 -7.266 -3.316 1.00 85.69 280 MET A CA 1
ATOM 2299 C C . MET A 1 280 ? -3.498 -7.393 -4.640 1.00 85.69 280 MET A C 1
ATOM 2301 O O . MET A 1 280 ? -4.731 -7.460 -4.629 1.00 85.69 280 MET A O 1
ATOM 2305 N N . CYS A 1 281 ? -2.794 -7.450 -5.770 1.00 84.44 281 CYS A N 1
ATOM 2306 C CA . CYS A 1 281 ? -3.361 -7.567 -7.105 1.00 84.44 281 CYS A CA 1
ATOM 2307 C C . CYS A 1 281 ? -3.543 -9.047 -7.462 1.00 84.44 281 CYS A C 1
ATOM 2309 O O . CYS A 1 281 ? -2.611 -9.724 -7.872 1.00 84.44 281 CYS A O 1
ATOM 2311 N N . SER A 1 282 ? -4.760 -9.561 -7.278 1.00 76.62 282 SER A N 1
ATOM 2312 C CA . SER A 1 282 ? -5.093 -10.983 -7.505 1.00 76.62 282 SER A CA 1
ATOM 2313 C C . SER A 1 282 ? -5.886 -11.241 -8.788 1.00 76.62 282 SER A C 1
ATOM 2315 O O . SER A 1 282 ? -6.027 -12.386 -9.206 1.00 76.62 282 SER A O 1
ATOM 2317 N N . THR A 1 283 ? -6.412 -10.190 -9.417 1.00 78.38 283 THR A N 1
ATOM 2318 C CA . THR A 1 283 ? -7.197 -10.266 -10.653 1.00 78.38 283 THR A CA 1
ATOM 2319 C C . THR A 1 283 ? -6.511 -9.479 -11.762 1.00 78.38 283 THR A C 1
ATOM 2321 O O . THR A 1 283 ? -5.769 -8.530 -11.499 1.00 78.38 283 THR A O 1
ATOM 2324 N N . LYS A 1 284 ? -6.815 -9.828 -13.017 1.00 77.75 284 LYS A N 1
ATOM 2325 C CA . LYS A 1 284 ? -6.325 -9.098 -14.194 1.00 77.75 284 LYS A CA 1
ATOM 2326 C C . LYS A 1 284 ? -6.674 -7.603 -14.133 1.00 77.75 284 LYS A C 1
ATOM 2328 O O . LYS A 1 284 ? -5.800 -6.774 -14.350 1.00 77.75 284 LYS A O 1
ATOM 2333 N N . SER A 1 285 ? -7.903 -7.264 -13.738 1.00 78.25 285 SER A N 1
ATOM 2334 C CA . SER A 1 285 ? -8.343 -5.869 -13.585 1.00 78.25 285 SER A CA 1
ATOM 2335 C C . SER A 1 285 ? -7.550 -5.101 -12.521 1.00 78.25 285 SER A C 1
ATOM 2337 O O . SER A 1 285 ? -7.228 -3.930 -12.707 1.00 78.25 285 SER A O 1
ATOM 2339 N N . CYS A 1 286 ? -7.180 -5.745 -11.409 1.00 78.75 286 CYS A N 1
ATOM 2340 C CA . CYS A 1 286 ? -6.329 -5.120 -10.397 1.00 78.75 286 CYS A CA 1
ATOM 2341 C C . CYS A 1 286 ? -4.905 -4.869 -10.918 1.00 78.75 286 CYS A C 1
ATOM 2343 O O . CYS A 1 286 ? -4.332 -3.829 -10.606 1.00 78.75 286 CYS A O 1
ATOM 2345 N N . LEU A 1 287 ? -4.352 -5.779 -11.729 1.00 80.00 287 LEU A N 1
ATOM 2346 C CA . LEU A 1 287 ? -3.033 -5.608 -12.355 1.00 80.00 287 LEU A CA 1
ATOM 2347 C C . LEU A 1 287 ? -3.020 -4.500 -13.421 1.00 80.00 287 LEU A C 1
ATOM 2349 O O . LEU A 1 287 ? -2.034 -3.769 -13.535 1.00 80.00 287 LEU A O 1
ATOM 2353 N N . GLU A 1 288 ? -4.111 -4.332 -14.170 1.00 81.25 288 GLU A N 1
ATOM 2354 C CA . GLU A 1 288 ? -4.278 -3.219 -15.116 1.00 81.25 288 GLU A CA 1
ATOM 2355 C C . GLU A 1 288 ? -4.272 -1.871 -14.375 1.00 81.25 288 GLU A C 1
ATOM 2357 O O . GLU A 1 288 ? -3.457 -1.004 -14.684 1.00 81.25 288 GLU A O 1
ATOM 2362 N N . ARG A 1 289 ? -5.061 -1.734 -13.300 1.00 80.12 289 ARG A N 1
ATOM 2363 C CA . ARG A 1 289 ? -5.078 -0.517 -12.458 1.00 80.12 289 ARG A CA 1
ATOM 2364 C C . ARG A 1 289 ? -3.748 -0.238 -11.768 1.00 80.12 289 ARG A C 1
ATOM 2366 O O . ARG A 1 289 ? -3.343 0.917 -11.619 1.00 80.12 289 ARG A O 1
ATOM 2373 N N . PHE A 1 290 ? -3.070 -1.291 -11.314 1.00 85.56 290 PHE A N 1
ATOM 2374 C CA . PHE A 1 290 ? -1.711 -1.185 -10.798 1.00 85.56 290 PHE A CA 1
ATOM 2375 C C . PHE A 1 290 ? -0.787 -0.590 -11.863 1.00 85.56 290 PHE A C 1
ATOM 2377 O O . PHE A 1 290 ? -0.056 0.357 -11.576 1.00 85.56 290 PHE A O 1
ATOM 2384 N N . SER A 1 291 ? -0.879 -1.086 -13.099 1.00 84.19 291 SER A N 1
ATOM 2385 C CA . SER A 1 291 ? -0.066 -0.605 -14.215 1.00 84.19 291 SER A CA 1
ATOM 2386 C C . SER A 1 291 ? -0.347 0.863 -14.540 1.00 84.19 291 SER A C 1
ATOM 2388 O O . SER A 1 291 ? 0.594 1.644 -14.633 1.00 84.19 291 SER A O 1
ATOM 2390 N N . GLU A 1 292 ? -1.618 1.268 -14.606 1.00 84.19 292 GLU A N 1
ATOM 2391 C CA . GLU A 1 292 ? -2.024 2.670 -14.801 1.00 84.19 292 GLU A CA 1
ATOM 2392 C C . GLU A 1 292 ? -1.489 3.584 -13.689 1.00 84.19 292 GLU A C 1
ATOM 2394 O O . GLU A 1 292 ? -0.912 4.640 -13.951 1.00 84.19 292 GLU A O 1
ATOM 2399 N N . SER A 1 293 ? -1.616 3.152 -12.430 1.00 84.56 293 SER A N 1
ATOM 2400 C CA . SER A 1 293 ? -1.118 3.908 -11.274 1.00 84.56 293 SER A CA 1
ATOM 2401 C C . SER A 1 293 ? 0.391 4.117 -11.350 1.00 84.56 293 SER A C 1
ATOM 2403 O O . SER A 1 293 ? 0.889 5.220 -11.126 1.00 84.56 293 SER A O 1
ATOM 2405 N N . MET A 1 294 ? 1.130 3.052 -11.662 1.00 86.06 294 MET A N 1
ATOM 2406 C CA . MET A 1 294 ? 2.585 3.099 -11.741 1.00 86.06 294 MET A CA 1
ATOM 2407 C C . MET A 1 294 ? 3.064 3.885 -12.965 1.00 86.06 294 MET A C 1
ATOM 2409 O O . MET A 1 294 ? 4.082 4.569 -12.875 1.00 86.06 294 MET A O 1
ATOM 2413 N N . GLU A 1 295 ? 2.311 3.879 -14.067 1.00 85.12 295 GLU A N 1
ATOM 2414 C CA . GLU A 1 295 ? 2.551 4.749 -15.220 1.00 85.12 295 GLU A CA 1
ATOM 2415 C C . GLU A 1 295 ? 2.431 6.227 -14.824 1.00 85.12 295 GLU A C 1
ATOM 2417 O O . GLU A 1 295 ? 3.351 7.006 -15.087 1.00 85.12 295 GLU A O 1
ATOM 2422 N N . CYS A 1 296 ? 1.374 6.612 -14.100 1.00 83.81 296 CYS A N 1
ATOM 2423 C CA . CYS A 1 296 ? 1.241 7.971 -13.568 1.00 83.81 296 CYS A CA 1
ATOM 2424 C C . CYS A 1 296 ? 2.395 8.340 -12.625 1.00 83.81 296 CYS A C 1
ATOM 2426 O O . CYS A 1 296 ? 2.965 9.424 -12.743 1.00 83.81 296 CYS A O 1
ATOM 2428 N N . ILE A 1 297 ? 2.777 7.439 -11.719 1.00 84.56 297 ILE A N 1
ATOM 2429 C CA . ILE A 1 297 ? 3.867 7.659 -10.759 1.00 84.56 297 ILE A CA 1
ATOM 2430 C C . ILE A 1 297 ? 5.224 7.786 -11.460 1.00 84.56 297 ILE A C 1
ATOM 2432 O O . ILE A 1 297 ? 6.053 8.602 -11.057 1.00 84.56 297 ILE A O 1
ATOM 2436 N N . SER A 1 298 ? 5.445 7.050 -12.552 1.00 83.19 298 SER A N 1
ATOM 2437 C CA . SER A 1 298 ? 6.659 7.172 -13.366 1.00 83.19 298 SER A CA 1
ATOM 2438 C C . SER A 1 298 ? 6.849 8.596 -13.920 1.00 83.19 298 SER A C 1
ATOM 2440 O O . SER A 1 298 ? 7.955 8.991 -14.289 1.00 83.19 298 SER A O 1
ATOM 2442 N N . ASN A 1 299 ? 5.796 9.423 -13.946 1.00 82.94 299 ASN A N 1
ATOM 2443 C CA . ASN A 1 299 ? 5.865 10.829 -14.348 1.00 82.94 299 ASN A CA 1
ATOM 2444 C C . ASN A 1 299 ? 6.461 11.786 -13.320 1.00 82.94 299 ASN A C 1
ATOM 2446 O O . ASN A 1 299 ? 6.721 12.935 -13.664 1.00 82.94 299 ASN A O 1
ATOM 2450 N N . LEU A 1 300 ? 6.754 11.313 -12.113 1.00 77.75 300 LEU A N 1
ATOM 2451 C CA . LEU A 1 300 ? 7.174 12.159 -10.998 1.00 77.75 300 LEU A CA 1
ATOM 2452 C C . LEU A 1 300 ? 8.690 12.270 -10.795 1.00 77.75 300 LEU A C 1
ATOM 2454 O O . LEU A 1 300 ? 9.125 13.087 -9.984 1.00 77.75 300 LEU A O 1
ATOM 2458 N N . THR A 1 301 ? 9.488 11.448 -11.474 1.00 77.44 301 THR A N 1
ATOM 2459 C CA . THR A 1 301 ? 10.894 11.211 -11.118 1.00 77.44 301 THR A CA 1
ATOM 2460 C C . THR A 1 301 ? 11.843 11.335 -12.310 1.00 77.44 301 THR A C 1
ATOM 2462 O O . THR A 1 301 ? 11.407 11.412 -13.462 1.00 77.44 301 THR A O 1
ATOM 2465 N N . ASP A 1 302 ? 13.138 11.382 -12.016 1.00 78.69 302 ASP A N 1
ATOM 2466 C CA . ASP A 1 302 ? 14.215 11.451 -12.997 1.00 78.69 302 ASP A CA 1
ATOM 2467 C C . ASP A 1 302 ? 14.612 10.057 -13.525 1.00 78.69 302 ASP A C 1
ATOM 2469 O O . ASP A 1 302 ? 14.057 9.025 -13.131 1.00 78.69 302 ASP A O 1
ATOM 2473 N N . SER A 1 303 ? 15.579 10.013 -14.448 1.00 77.94 303 SER A N 1
ATOM 2474 C CA . SER A 1 303 ? 16.053 8.763 -15.057 1.00 77.94 303 SER A CA 1
ATOM 2475 C C . SER A 1 303 ? 16.579 7.752 -14.025 1.00 77.94 303 SER A C 1
ATOM 2477 O O . SER A 1 303 ? 16.413 6.549 -14.221 1.00 77.94 303 SER A O 1
ATOM 2479 N N . ASN A 1 304 ? 17.167 8.211 -12.912 1.00 80.38 304 ASN A N 1
ATOM 2480 C CA . ASN A 1 304 ? 17.730 7.335 -11.881 1.00 80.38 304 ASN A CA 1
ATOM 2481 C C . ASN A 1 304 ? 16.631 6.611 -11.096 1.00 80.38 304 ASN A C 1
ATOM 2483 O O . ASN A 1 304 ? 16.665 5.384 -10.981 1.00 80.38 304 ASN A O 1
ATOM 2487 N N . GLY A 1 305 ? 15.621 7.347 -10.618 1.00 85.69 305 GLY A N 1
ATOM 2488 C CA . GLY A 1 305 ? 14.470 6.747 -9.939 1.00 85.69 305 GLY A CA 1
ATOM 2489 C C . GLY A 1 305 ? 13.708 5.781 -10.842 1.00 85.69 305 GLY A C 1
ATOM 2490 O O . GLY A 1 305 ? 13.348 4.678 -10.421 1.00 85.69 305 GLY A O 1
ATOM 2491 N N . LEU A 1 306 ? 13.513 6.149 -12.114 1.00 86.62 306 LEU A N 1
ATOM 2492 C CA . LEU A 1 306 ? 12.866 5.275 -13.095 1.00 86.62 306 LEU A CA 1
ATOM 2493 C C . LEU A 1 306 ? 13.641 3.981 -13.325 1.00 86.62 306 LEU A C 1
ATOM 2495 O O . LEU A 1 306 ? 13.029 2.916 -13.432 1.00 86.62 306 LEU A O 1
ATOM 2499 N N . GLN A 1 307 ? 14.967 4.057 -13.381 1.00 85.69 307 GLN A N 1
ATOM 2500 C CA . GLN A 1 307 ? 15.809 2.894 -13.600 1.00 85.69 307 GLN A CA 1
ATOM 2501 C C . GLN A 1 307 ? 15.700 1.896 -12.445 1.00 85.69 307 GLN A C 1
ATOM 2503 O O . GLN A 1 307 ? 15.542 0.694 -12.682 1.00 85.69 307 GLN A O 1
ATOM 2508 N N . ASP A 1 308 ? 15.761 2.374 -11.204 1.00 88.31 308 ASP A N 1
ATOM 2509 C CA . ASP A 1 308 ? 15.622 1.503 -10.041 1.00 88.31 308 ASP A CA 1
ATOM 2510 C C . ASP A 1 308 ? 14.216 0.915 -9.941 1.00 88.31 308 ASP A C 1
ATOM 2512 O O . ASP A 1 308 ? 14.076 -0.285 -9.694 1.00 88.31 308 ASP A O 1
ATOM 2516 N N . LEU A 1 309 ? 13.178 1.699 -10.238 1.00 89.38 309 LEU A N 1
ATOM 2517 C CA . LEU A 1 309 ? 11.810 1.193 -10.300 1.00 89.38 309 LEU A CA 1
ATOM 2518 C C . LEU A 1 309 ? 11.646 0.106 -11.381 1.00 89.38 309 LEU A C 1
ATOM 2520 O O . LEU A 1 309 ? 11.053 -0.940 -11.115 1.00 89.38 309 LEU A O 1
ATOM 2524 N N . CYS A 1 310 ? 12.244 0.288 -12.564 1.00 88.50 310 CYS A N 1
ATOM 2525 C CA . CYS A 1 310 ? 12.286 -0.748 -13.602 1.00 88.50 310 CYS A CA 1
ATOM 2526 C C . CYS A 1 310 ? 13.033 -2.001 -13.131 1.00 88.50 310 CYS A C 1
ATOM 2528 O O . CYS A 1 310 ? 12.612 -3.116 -13.429 1.00 88.50 310 CYS A O 1
ATOM 2530 N N . SER A 1 311 ? 14.140 -1.846 -12.395 1.00 87.56 311 SER A N 1
ATOM 2531 C CA . SER A 1 311 ? 14.874 -2.989 -11.836 1.00 87.56 311 SER A CA 1
ATOM 2532 C C . SER A 1 311 ? 14.005 -3.801 -10.873 1.00 87.56 311 SER A C 1
ATOM 2534 O O . SER A 1 311 ? 13.937 -5.019 -11.005 1.00 87.56 311 SER A O 1
ATOM 2536 N N . ILE A 1 312 ? 13.255 -3.125 -9.996 1.00 90.25 312 ILE A N 1
ATOM 2537 C CA . ILE A 1 312 ? 12.335 -3.753 -9.042 1.00 90.25 312 ILE A CA 1
ATOM 2538 C C . ILE A 1 312 ? 11.229 -4.509 -9.788 1.00 90.25 312 ILE A C 1
ATOM 2540 O O . ILE A 1 312 ? 10.933 -5.651 -9.454 1.00 90.25 312 ILE A O 1
ATOM 2544 N N . PHE A 1 313 ? 10.644 -3.919 -10.833 1.00 88.00 313 PHE A N 1
ATOM 2545 C CA . PHE A 1 313 ? 9.623 -4.607 -11.629 1.00 88.00 313 PHE A CA 1
ATOM 2546 C C . PHE A 1 313 ? 10.142 -5.818 -12.400 1.00 88.00 313 PHE A C 1
ATOM 2548 O O . PHE A 1 313 ? 9.379 -6.751 -12.633 1.00 88.00 313 PHE A O 1
ATOM 2555 N N . ARG A 1 314 ? 11.420 -5.826 -12.787 1.00 84.19 314 ARG A N 1
ATOM 2556 C CA . ARG A 1 314 ? 12.042 -6.991 -13.428 1.00 84.19 314 ARG A CA 1
ATOM 2557 C C . ARG A 1 314 ? 12.320 -8.119 -12.446 1.00 84.19 314 ARG A C 1
ATOM 2559 O O . ARG A 1 314 ? 12.089 -9.270 -12.790 1.00 84.19 314 ARG A O 1
ATOM 2566 N N . GLU A 1 315 ? 12.767 -7.802 -11.232 1.00 82.69 315 GLU A N 1
ATOM 2567 C CA . GLU A 1 315 ? 12.879 -8.794 -10.150 1.00 82.69 315 GLU A CA 1
ATOM 2568 C C . GLU A 1 315 ? 11.509 -9.423 -9.836 1.00 82.69 315 GLU A C 1
ATOM 2570 O O . GLU A 1 315 ? 11.408 -10.607 -9.531 1.00 82.69 315 GLU A O 1
ATOM 2575 N N . GLU A 1 316 ? 10.445 -8.633 -9.972 1.00 71.38 316 GLU A N 1
ATOM 2576 C CA . GLU A 1 316 ? 9.061 -9.018 -9.706 1.00 71.38 316 GLU A CA 1
ATOM 2577 C C . GLU A 1 316 ? 8.269 -9.318 -10.994 1.00 71.38 316 GLU A C 1
ATOM 2579 O O . GLU A 1 316 ? 7.063 -9.067 -11.045 1.00 71.38 316 GLU A O 1
ATOM 2584 N N . TYR A 1 317 ? 8.918 -9.831 -12.044 1.00 67.69 317 TYR A N 1
ATOM 2585 C CA . TYR A 1 317 ? 8.330 -9.922 -13.383 1.00 67.69 317 TYR A CA 1
ATOM 2586 C C . TYR A 1 317 ? 7.015 -10.719 -13.439 1.00 67.69 317 TYR A C 1
ATOM 2588 O O . TYR A 1 317 ? 6.939 -11.880 -13.039 1.00 67.69 317 TYR A O 1
ATOM 2596 N N . GLU A 1 318 ? 5.992 -10.090 -14.019 1.00 68.19 318 GLU A N 1
ATOM 2597 C CA . GLU A 1 318 ? 4.783 -10.741 -14.520 1.00 68.19 318 GLU A CA 1
ATOM 2598 C C . GLU A 1 318 ? 4.532 -10.285 -15.964 1.00 68.19 318 GLU A C 1
ATOM 2600 O O . GLU A 1 318 ? 4.678 -9.091 -16.252 1.00 68.19 318 GLU A O 1
ATOM 2605 N N . PRO A 1 319 ? 4.090 -11.178 -16.875 1.00 76.31 319 PRO A N 1
ATOM 2606 C CA . PRO A 1 319 ? 3.843 -10.820 -18.274 1.00 76.31 319 PRO A CA 1
ATOM 2607 C C . PRO A 1 319 ? 2.890 -9.630 -18.449 1.00 76.31 319 PRO A C 1
ATOM 2609 O O . PRO A 1 319 ? 3.065 -8.828 -19.364 1.00 76.31 319 PRO A O 1
ATOM 2612 N N . ALA A 1 320 ? 1.919 -9.471 -17.541 1.00 76.44 320 ALA A N 1
ATOM 2613 C CA . ALA A 1 320 ? 0.954 -8.372 -17.557 1.00 76.44 320 ALA A CA 1
ATOM 2614 C C . ALA A 1 320 ? 1.597 -6.982 -17.376 1.00 76.44 320 ALA A C 1
ATOM 2616 O O . ALA A 1 320 ? 1.060 -5.995 -17.868 1.00 76.44 320 ALA A O 1
ATOM 2617 N N . ILE A 1 321 ? 2.757 -6.900 -16.714 1.00 82.19 321 ILE A N 1
ATOM 2618 C CA . ILE A 1 321 ? 3.460 -5.641 -16.417 1.00 82.19 321 ILE A CA 1
ATOM 2619 C C . ILE A 1 321 ? 4.491 -5.314 -17.522 1.00 82.19 321 ILE A C 1
ATOM 2621 O O . ILE A 1 321 ? 5.028 -4.207 -17.575 1.00 82.19 321 ILE A O 1
ATOM 2625 N N . LYS A 1 322 ? 4.737 -6.233 -18.474 1.00 86.81 322 LYS A N 1
ATOM 2626 C CA . LYS A 1 322 ? 5.672 -6.038 -19.601 1.00 86.81 322 LYS A CA 1
ATOM 2627 C C . LYS A 1 322 ? 5.447 -4.711 -20.351 1.00 86.81 322 LYS A C 1
ATOM 2629 O O . LYS A 1 322 ? 6.436 -4.003 -20.551 1.00 86.81 322 LYS A O 1
ATOM 2634 N N . PRO A 1 323 ? 4.210 -4.307 -20.719 1.00 88.56 323 PRO A N 1
ATOM 2635 C CA . PRO A 1 323 ? 3.988 -3.032 -21.403 1.00 88.56 323 PRO A CA 1
ATOM 2636 C C . PRO A 1 323 ? 4.399 -1.818 -20.560 1.00 88.56 323 PRO A C 1
ATOM 2638 O O . PRO A 1 323 ? 4.989 -0.884 -21.095 1.00 88.56 323 PRO A O 1
ATOM 2641 N N . LEU A 1 324 ? 4.146 -1.838 -19.244 1.00 87.75 324 LEU A N 1
ATOM 2642 C CA . LEU A 1 324 ? 4.543 -0.759 -18.335 1.00 87.75 324 LEU A CA 1
ATOM 2643 C C . LEU A 1 324 ? 6.067 -0.599 -18.297 1.00 87.75 324 LEU A C 1
ATOM 2645 O O . LEU A 1 324 ? 6.570 0.509 -18.468 1.00 87.75 324 LEU A O 1
ATOM 2649 N N . ILE A 1 325 ? 6.802 -1.702 -18.112 1.00 89.69 325 ILE A N 1
ATOM 2650 C CA . ILE A 1 325 ? 8.273 -1.686 -18.066 1.00 89.69 325 ILE A CA 1
ATOM 2651 C C . ILE A 1 325 ? 8.832 -1.085 -19.361 1.00 89.69 325 ILE A C 1
ATOM 2653 O O . ILE A 1 325 ? 9.714 -0.230 -19.326 1.00 89.69 325 ILE A O 1
ATOM 2657 N N . LEU A 1 326 ? 8.286 -1.485 -20.511 1.00 91.00 326 LEU A N 1
ATOM 2658 C CA . LEU A 1 326 ? 8.724 -0.986 -21.814 1.00 91.00 326 LEU A CA 1
ATOM 2659 C C . LEU A 1 326 ? 8.406 0.497 -22.026 1.00 91.00 326 LEU A C 1
ATOM 2661 O O . LEU A 1 326 ? 9.275 1.226 -22.499 1.00 91.00 326 LEU A O 1
ATOM 2665 N N . LYS A 1 327 ? 7.226 0.976 -21.611 1.00 89.56 327 LYS A N 1
ATOM 2666 C CA . LYS A 1 327 ? 6.910 2.415 -21.611 1.00 89.56 327 LYS A CA 1
ATOM 2667 C C . LYS A 1 327 ? 7.904 3.215 -20.767 1.00 89.56 327 LYS A C 1
ATOM 2669 O O . LYS A 1 327 ? 8.346 4.287 -21.178 1.00 89.56 327 LYS A O 1
ATOM 2674 N N . MET A 1 328 ? 8.296 2.689 -19.605 1.00 89.19 328 MET A N 1
ATOM 2675 C CA . MET A 1 328 ? 9.306 3.330 -18.759 1.00 89.19 328 MET A CA 1
ATOM 2676 C C . MET A 1 328 ? 10.682 3.354 -19.437 1.00 89.19 328 MET A C 1
ATOM 2678 O O . MET A 1 328 ? 11.358 4.380 -19.382 1.00 89.19 328 MET A O 1
ATOM 2682 N N . TYR A 1 329 ? 11.080 2.279 -20.128 1.00 90.94 329 TYR A N 1
ATOM 2683 C CA . TYR A 1 329 ? 12.302 2.267 -20.939 1.00 90.94 329 TYR A CA 1
ATOM 2684 C C . TYR A 1 329 ? 12.279 3.310 -22.047 1.00 90.94 329 TYR A C 1
ATOM 2686 O O . TYR A 1 329 ? 13.236 4.071 -22.144 1.00 90.94 329 TYR A O 1
ATOM 2694 N N . VAL A 1 330 ? 11.205 3.377 -22.841 1.00 91.12 330 VAL A N 1
ATOM 2695 C CA . VAL A 1 330 ? 11.038 4.400 -23.888 1.00 91.12 330 VAL A CA 1
ATOM 2696 C C . VAL A 1 330 ? 11.236 5.782 -23.286 1.00 91.12 330 VAL A C 1
ATOM 2698 O O . VAL A 1 330 ? 12.096 6.533 -23.730 1.00 91.12 330 VAL A O 1
ATOM 2701 N N . LYS A 1 331 ? 10.522 6.083 -22.199 1.00 88.50 331 LYS A N 1
ATOM 2702 C CA . LYS A 1 331 ? 10.605 7.383 -21.541 1.00 88.50 331 LYS A CA 1
ATOM 2703 C C . LYS A 1 331 ? 12.024 7.739 -21.098 1.00 88.50 331 LYS A C 1
ATOM 2705 O O . LYS A 1 331 ? 12.488 8.847 -21.368 1.00 88.50 331 LYS A O 1
ATOM 2710 N N . MET A 1 332 ? 12.704 6.823 -20.408 1.00 89.06 332 MET A N 1
ATOM 2711 C CA . MET A 1 332 ? 14.071 7.069 -19.955 1.00 89.06 332 MET A CA 1
ATOM 2712 C C . MET A 1 332 ? 15.033 7.210 -21.148 1.00 89.06 332 MET A C 1
ATOM 2714 O O . MET A 1 332 ? 15.877 8.100 -21.142 1.00 89.06 332 MET A O 1
ATOM 2718 N N . LEU A 1 333 ? 14.911 6.359 -22.177 1.00 90.88 333 LEU A N 1
ATOM 2719 C CA . LEU A 1 333 ? 15.772 6.395 -23.364 1.00 90.88 333 LEU A CA 1
ATOM 2720 C C . LEU A 1 333 ? 15.596 7.706 -24.128 1.00 90.88 333 LEU A C 1
ATOM 2722 O O . LEU A 1 333 ? 16.588 8.328 -24.486 1.00 90.88 333 LEU A O 1
ATOM 2726 N N . THR A 1 334 ? 14.359 8.163 -24.326 1.00 90.19 334 THR A N 1
ATOM 2727 C CA . THR A 1 334 ? 14.072 9.452 -24.965 1.00 90.19 334 THR A CA 1
ATOM 2728 C C . THR A 1 334 ? 14.667 10.614 -24.171 1.00 90.19 334 THR A C 1
ATOM 2730 O O . THR A 1 334 ? 15.271 11.505 -24.765 1.00 90.19 334 THR A O 1
ATOM 2733 N N . ALA A 1 335 ? 14.546 10.609 -22.839 1.00 86.75 335 ALA A N 1
ATOM 2734 C CA . ALA A 1 335 ? 15.143 11.644 -21.996 1.00 86.75 335 ALA A CA 1
ATOM 2735 C C . ALA A 1 335 ? 16.676 11.677 -22.133 1.00 86.75 335 ALA A C 1
ATOM 2737 O O . ALA A 1 335 ? 17.249 12.737 -22.380 1.00 86.75 335 ALA A O 1
ATOM 2738 N N . GLU A 1 336 ? 17.328 10.516 -22.054 1.00 87.25 336 GLU A N 1
ATOM 2739 C CA . GLU A 1 336 ? 18.787 10.408 -22.140 1.00 87.25 336 GLU A CA 1
ATOM 2740 C C . GLU A 1 336 ? 19.314 10.725 -23.551 1.00 87.25 336 GLU A C 1
ATOM 2742 O O . GLU A 1 336 ? 20.351 11.367 -23.709 1.00 87.25 336 GLU A O 1
ATOM 2747 N N . MET A 1 337 ? 18.577 10.336 -24.596 1.00 88.25 337 MET A N 1
ATOM 2748 C CA . MET A 1 337 ? 18.876 10.707 -25.982 1.00 88.25 337 MET A CA 1
ATOM 2749 C C . MET A 1 337 ? 18.813 12.221 -26.185 1.00 88.25 337 MET A C 1
ATOM 2751 O O . MET A 1 337 ? 19.710 12.781 -26.810 1.00 88.25 337 MET A O 1
ATOM 2755 N N . ASN A 1 338 ? 17.800 12.889 -25.629 1.00 87.12 338 ASN A N 1
ATOM 2756 C CA . ASN A 1 338 ? 17.685 14.344 -25.709 1.00 87.12 338 ASN A CA 1
ATOM 2757 C C . ASN A 1 338 ? 18.865 15.038 -25.012 1.00 87.12 338 ASN A C 1
ATOM 2759 O O . ASN A 1 338 ? 19.413 15.995 -25.554 1.00 87.12 338 ASN A O 1
ATOM 2763 N N . ILE A 1 339 ? 19.300 14.534 -23.849 1.00 85.25 339 ILE A N 1
ATOM 2764 C CA . ILE A 1 339 ? 20.501 15.033 -23.160 1.00 85.25 339 ILE A CA 1
ATOM 2765 C C . ILE A 1 339 ? 21.739 14.839 -24.045 1.00 85.25 339 ILE A C 1
ATOM 2767 O O . ILE A 1 339 ? 22.510 15.779 -24.231 1.00 85.25 339 ILE A O 1
ATOM 2771 N N . ASN A 1 340 ? 21.909 13.652 -24.633 1.00 83.62 340 ASN A N 1
ATOM 2772 C CA . ASN A 1 340 ? 23.039 13.353 -25.512 1.00 83.62 340 ASN A CA 1
ATOM 2773 C C . ASN A 1 340 ? 23.076 14.254 -26.760 1.00 83.62 340 ASN A C 1
ATOM 2775 O O . ASN A 1 340 ? 24.157 14.686 -27.153 1.00 83.62 340 ASN A O 1
ATOM 2779 N N . GLU A 1 341 ? 21.928 14.565 -27.371 1.00 82.44 341 GLU A N 1
ATOM 2780 C CA . GLU A 1 341 ? 21.873 15.491 -28.513 1.00 82.44 341 GLU A CA 1
ATOM 2781 C C . GLU A 1 341 ? 22.231 16.926 -28.111 1.00 82.44 341 GLU A C 1
ATOM 2783 O O . GLU A 1 341 ? 23.012 17.569 -28.807 1.00 82.44 341 GLU A O 1
ATOM 2788 N N . VAL A 1 342 ? 21.742 17.416 -26.967 1.00 82.56 342 VAL A N 1
ATOM 2789 C CA . VAL A 1 342 ? 22.107 18.752 -26.456 1.00 82.56 342 VAL A CA 1
ATOM 2790 C C . VAL A 1 342 ? 23.602 18.840 -26.138 1.00 82.56 342 VAL A C 1
ATOM 2792 O O . VAL A 1 342 ? 24.238 19.861 -26.387 1.00 82.56 342 VAL A O 1
ATOM 2795 N N . GLN A 1 343 ? 24.187 17.766 -25.608 1.00 80.62 343 GLN A N 1
ATOM 2796 C CA . GLN A 1 343 ? 25.606 17.712 -25.253 1.00 80.62 343 GLN A CA 1
ATOM 2797 C C . GLN A 1 343 ? 26.536 17.478 -26.451 1.00 80.62 343 GLN A C 1
ATOM 2799 O O . GLN A 1 343 ? 27.753 17.509 -26.280 1.00 80.62 343 GLN A O 1
ATOM 2804 N N . ARG A 1 344 ? 26.008 17.251 -27.661 1.00 72.50 344 ARG A N 1
ATOM 2805 C CA . ARG A 1 344 ? 26.815 16.904 -28.840 1.00 72.50 344 ARG A CA 1
ATOM 2806 C C . ARG A 1 344 ? 27.814 17.994 -29.233 1.00 72.50 344 ARG A C 1
ATOM 2808 O O . ARG A 1 344 ? 28.897 17.663 -29.712 1.00 72.50 344 ARG A O 1
ATOM 2815 N N . ASP A 1 345 ? 27.453 19.249 -28.981 1.00 69.44 345 ASP A N 1
ATOM 2816 C CA . ASP A 1 345 ? 28.266 20.434 -29.272 1.00 69.44 345 ASP A CA 1
ATOM 2817 C C . ASP A 1 345 ? 28.964 20.991 -28.009 1.00 69.44 345 ASP A C 1
ATOM 2819 O O . ASP A 1 345 ? 29.561 22.064 -28.045 1.00 69.44 345 ASP A O 1
ATOM 2823 N N . SER A 1 346 ? 28.895 20.269 -26.880 1.00 73.00 346 SER A N 1
ATOM 2824 C CA . SER A 1 346 ? 29.578 20.633 -25.633 1.00 73.00 346 SER A CA 1
ATOM 2825 C C . SER A 1 346 ? 31.069 20.280 -25.683 1.00 73.00 346 SER A C 1
ATOM 2827 O O . SER A 1 346 ? 31.469 19.261 -26.245 1.00 73.00 346 SER A O 1
ATOM 2829 N N . GLU A 1 347 ? 31.903 21.086 -25.026 1.00 70.00 347 GLU A N 1
ATOM 2830 C CA . GLU A 1 347 ? 33.339 20.812 -24.860 1.00 70.00 347 GLU A CA 1
ATOM 2831 C C . GLU A 1 347 ? 33.626 19.845 -23.688 1.00 70.00 347 GLU A C 1
ATOM 2833 O O . GLU A 1 347 ? 34.745 19.353 -23.525 1.00 70.00 347 GLU A O 1
ATOM 2838 N N . GLU A 1 348 ? 32.617 19.520 -22.869 1.00 78.31 348 GLU A N 1
ATOM 2839 C CA . GLU A 1 348 ? 32.775 18.713 -21.656 1.00 78.31 348 GLU A CA 1
ATOM 2840 C C . GLU A 1 348 ? 32.745 17.196 -21.938 1.00 78.31 348 GLU A C 1
ATOM 2842 O O . GLU A 1 348 ? 31.742 16.498 -21.756 1.00 78.31 348 GLU A O 1
ATOM 2847 N N . ILE A 1 349 ? 33.893 16.658 -22.359 1.00 76.88 349 ILE A N 1
ATOM 2848 C CA . ILE A 1 349 ? 34.075 15.248 -22.759 1.00 76.88 349 ILE A CA 1
ATOM 2849 C C . ILE A 1 349 ? 33.648 14.244 -21.670 1.00 76.88 349 ILE A C 1
ATOM 2851 O O . ILE A 1 349 ? 33.113 13.178 -21.983 1.00 76.88 349 ILE A O 1
ATOM 2855 N N . THR A 1 350 ? 33.879 14.552 -20.391 1.00 77.88 350 THR A N 1
ATOM 2856 C CA . THR A 1 350 ? 33.508 13.690 -19.252 1.00 77.88 350 THR A CA 1
ATOM 2857 C C . THR A 1 350 ? 32.001 13.492 -19.147 1.00 77.88 350 THR A C 1
ATOM 2859 O O . THR A 1 350 ? 31.549 12.364 -18.953 1.00 77.88 350 THR A O 1
ATOM 2862 N N . SER A 1 351 ? 31.239 14.570 -19.333 1.00 79.06 351 SER A N 1
ATOM 2863 C CA . SER A 1 351 ? 29.775 14.573 -19.313 1.00 79.06 351 SER A CA 1
ATOM 2864 C C . SER A 1 351 ? 29.197 13.844 -20.532 1.00 79.06 351 SER A C 1
ATOM 2866 O O . SER A 1 351 ? 28.333 12.983 -20.406 1.00 79.06 351 SER A O 1
ATOM 2868 N N . ILE A 1 352 ? 29.772 14.066 -21.719 1.00 80.50 352 ILE A N 1
ATOM 2869 C CA . ILE A 1 352 ? 29.370 13.352 -22.943 1.00 80.50 352 ILE A CA 1
ATOM 2870 C C . ILE A 1 352 ? 29.577 11.837 -22.795 1.00 80.50 352 ILE A C 1
ATOM 2872 O O . ILE A 1 352 ? 28.724 11.035 -23.184 1.00 80.50 352 ILE A O 1
ATOM 2876 N N . ASN A 1 353 ? 30.718 11.422 -22.238 1.00 83.94 353 ASN A N 1
ATOM 2877 C CA . ASN A 1 353 ? 31.023 10.006 -22.057 1.00 83.94 353 ASN A CA 1
ATOM 2878 C C . ASN A 1 353 ? 30.128 9.343 -21.006 1.00 83.94 353 ASN A C 1
ATOM 2880 O O . ASN A 1 353 ? 29.748 8.188 -21.203 1.00 83.94 353 ASN A O 1
ATOM 2884 N N . SER A 1 354 ? 29.774 10.036 -19.919 1.00 85.31 354 SER A N 1
ATOM 2885 C CA . SER A 1 354 ? 28.872 9.486 -18.902 1.00 85.31 354 SER A CA 1
ATOM 2886 C C . SER A 1 354 ? 27.452 9.302 -19.444 1.00 85.31 354 SER A C 1
ATOM 2888 O O . SER A 1 354 ? 26.885 8.223 -19.264 1.00 85.31 354 SER A O 1
ATOM 2890 N N . THR A 1 355 ? 26.922 10.267 -20.203 1.00 85.25 355 THR A N 1
ATOM 2891 C CA . THR A 1 355 ? 25.612 10.160 -20.873 1.00 85.25 355 THR A CA 1
ATOM 2892 C C . THR A 1 355 ? 25.591 9.005 -21.878 1.00 85.25 355 THR A C 1
ATOM 2894 O O . THR A 1 355 ? 24.695 8.159 -21.851 1.00 85.25 355 THR A O 1
ATOM 2897 N N . LYS A 1 356 ? 26.624 8.878 -22.726 1.00 88.62 356 LYS A N 1
ATOM 2898 C CA . LYS A 1 356 ? 26.747 7.746 -23.666 1.00 88.62 356 LYS A CA 1
ATOM 2899 C C . LYS A 1 356 ? 26.844 6.403 -22.950 1.00 88.62 356 LYS A C 1
ATOM 2901 O O . LYS A 1 356 ? 26.212 5.433 -23.374 1.00 88.62 356 LYS A O 1
ATOM 2906 N N . ALA A 1 357 ? 27.617 6.333 -21.867 1.00 90.19 357 ALA A N 1
ATOM 2907 C CA . ALA A 1 357 ? 27.740 5.125 -21.063 1.00 90.19 357 ALA A CA 1
ATOM 2908 C C . ALA A 1 357 ? 26.400 4.737 -20.413 1.00 90.19 357 ALA A C 1
ATOM 2910 O O . ALA A 1 357 ? 26.044 3.556 -20.434 1.00 90.19 357 ALA A O 1
ATOM 2911 N N . ASN A 1 358 ? 25.640 5.709 -19.897 1.00 88.62 358 ASN A N 1
ATOM 2912 C CA . ASN A 1 358 ? 24.305 5.505 -19.332 1.00 88.62 358 ASN A CA 1
ATOM 2913 C C . ASN A 1 358 ? 23.303 5.012 -20.377 1.00 88.62 358 ASN A C 1
ATOM 2915 O O . ASN A 1 358 ? 22.681 3.968 -20.171 1.00 88.62 358 ASN A O 1
ATOM 2919 N N . LEU A 1 359 ? 23.209 5.690 -21.523 1.00 91.00 359 LEU A N 1
ATOM 2920 C CA . LEU A 1 359 ? 22.333 5.293 -22.625 1.00 91.00 359 LEU A CA 1
ATOM 2921 C C . LEU A 1 359 ? 22.647 3.864 -23.099 1.00 91.00 359 LEU A C 1
ATOM 2923 O O . LEU A 1 359 ? 21.756 3.018 -23.209 1.00 91.00 359 LEU A O 1
ATOM 2927 N N . ALA A 1 360 ? 23.931 3.545 -23.295 1.00 93.12 360 ALA A N 1
ATOM 2928 C CA . ALA A 1 360 ? 24.363 2.203 -23.673 1.00 93.12 360 ALA A CA 1
ATOM 2929 C C . ALA A 1 360 ? 24.059 1.156 -22.588 1.00 93.12 360 ALA A C 1
ATOM 2931 O O . ALA A 1 360 ? 23.691 0.022 -22.902 1.00 93.12 360 ALA A O 1
ATOM 2932 N N . ARG A 1 361 ? 24.194 1.500 -21.304 1.00 92.25 361 ARG A N 1
ATOM 2933 C CA . ARG A 1 361 ? 23.854 0.615 -20.179 1.00 92.25 361 ARG A CA 1
ATOM 2934 C C . ARG A 1 361 ? 22.359 0.301 -20.149 1.00 92.25 361 ARG A C 1
ATOM 2936 O O . ARG A 1 361 ? 21.998 -0.861 -19.986 1.00 92.25 361 ARG A O 1
ATOM 2943 N N . MET A 1 362 ? 21.496 1.288 -20.369 1.00 91.06 362 MET A N 1
ATOM 2944 C CA . MET A 1 362 ? 20.050 1.068 -20.438 1.00 91.06 362 MET A CA 1
ATOM 2945 C C . MET A 1 362 ? 19.651 0.167 -21.607 1.00 91.06 362 MET A C 1
ATOM 2947 O O . MET A 1 362 ? 18.881 -0.768 -21.411 1.00 91.06 362 MET A O 1
ATOM 2951 N N . LEU A 1 363 ? 20.223 0.396 -22.792 1.00 94.31 363 LEU A N 1
ATOM 2952 C CA . LEU A 1 363 ? 20.003 -0.444 -23.974 1.00 94.31 363 LEU A CA 1
ATOM 2953 C C . LEU A 1 363 ? 20.526 -1.876 -23.787 1.00 94.31 363 LEU A C 1
ATOM 2955 O O . LEU A 1 363 ? 19.892 -2.824 -24.238 1.00 94.31 363 LEU A O 1
ATOM 2959 N N . THR A 1 364 ? 21.648 -2.044 -23.079 1.00 94.50 364 THR A N 1
ATOM 2960 C CA . THR A 1 364 ? 22.157 -3.375 -22.693 1.00 94.50 364 THR A CA 1
ATOM 2961 C C . THR A 1 364 ? 21.146 -4.081 -21.790 1.00 94.50 364 THR A C 1
ATOM 2963 O O . THR A 1 364 ? 20.802 -5.233 -22.021 1.00 94.50 364 THR A O 1
ATOM 2966 N N . SER A 1 365 ? 20.593 -3.364 -20.813 1.00 91.88 365 SER A N 1
ATOM 2967 C CA . SER A 1 365 ? 19.603 -3.926 -19.894 1.00 91.88 365 SER A CA 1
ATOM 2968 C C . SER A 1 365 ? 18.246 -4.203 -20.555 1.00 91.88 365 SER A C 1
ATOM 2970 O O . SER A 1 365 ? 17.527 -5.110 -20.142 1.00 91.88 365 SER A O 1
ATOM 2972 N N . LEU A 1 366 ? 17.899 -3.450 -21.603 1.00 92.69 366 LEU A N 1
ATOM 2973 C CA . LEU A 1 366 ? 16.753 -3.744 -22.462 1.00 92.69 366 LEU A CA 1
ATOM 2974 C C . LEU A 1 366 ? 16.996 -5.009 -23.302 1.00 92.69 366 LEU A C 1
ATOM 2976 O O . LEU A 1 366 ? 16.075 -5.799 -23.477 1.00 92.69 366 LEU A O 1
ATOM 2980 N N . ALA A 1 367 ? 18.231 -5.240 -23.765 1.00 93.94 367 ALA A N 1
ATOM 2981 C CA . ALA A 1 367 ? 18.600 -6.475 -24.460 1.00 93.94 367 ALA A CA 1
ATOM 2982 C C . ALA A 1 367 ? 18.413 -7.709 -23.563 1.00 93.94 367 ALA A C 1
ATOM 2984 O O . ALA A 1 367 ? 17.838 -8.695 -24.006 1.00 93.94 367 ALA A O 1
ATOM 2985 N N . GLU A 1 368 ? 18.838 -7.622 -22.299 1.00 92.19 368 GLU A N 1
ATOM 2986 C CA . GLU A 1 368 ? 18.619 -8.668 -21.286 1.00 92.19 368 GLU A CA 1
ATOM 2987 C C . GLU A 1 368 ? 17.125 -8.913 -21.030 1.00 92.19 368 GLU A C 1
ATOM 2989 O O . GLU A 1 368 ? 16.695 -10.052 -20.888 1.00 92.19 368 GLU A O 1
ATOM 2994 N N . PHE A 1 369 ? 16.309 -7.854 -21.002 1.00 90.19 369 PHE A N 1
ATOM 2995 C CA . PHE A 1 369 ? 14.857 -7.981 -20.836 1.00 90.19 369 PHE A CA 1
ATOM 2996 C C . PHE A 1 369 ? 14.178 -8.687 -22.021 1.00 90.19 369 PHE A C 1
ATOM 2998 O O . PHE A 1 369 ? 13.154 -9.344 -21.847 1.00 90.19 369 PHE A O 1
ATOM 3005 N N . PHE A 1 370 ? 14.747 -8.565 -23.220 1.00 91.06 370 PHE A N 1
ATOM 3006 C CA . PHE A 1 370 ? 14.285 -9.237 -24.433 1.00 91.06 370 PHE A CA 1
ATOM 3007 C C . PHE A 1 370 ? 15.062 -10.524 -24.741 1.00 91.06 370 PHE A C 1
ATOM 3009 O O . PHE A 1 370 ? 15.065 -10.944 -25.894 1.00 91.06 370 PHE A O 1
ATOM 3016 N N . ASP A 1 371 ? 15.705 -11.172 -23.764 1.00 89.38 371 ASP A N 1
ATOM 3017 C CA . ASP A 1 371 ? 16.519 -12.369 -24.033 1.00 89.38 371 ASP A CA 1
ATOM 3018 C C . ASP A 1 371 ? 15.725 -13.495 -24.730 1.00 89.38 371 ASP A C 1
ATOM 3020 O O . ASP A 1 371 ? 16.238 -14.146 -25.642 1.00 89.38 371 ASP A O 1
ATOM 3024 N N . ASP A 1 372 ? 14.436 -13.635 -24.399 1.00 88.06 372 ASP A N 1
ATOM 3025 C CA . ASP A 1 372 ? 13.501 -14.571 -25.046 1.00 88.06 372 ASP A CA 1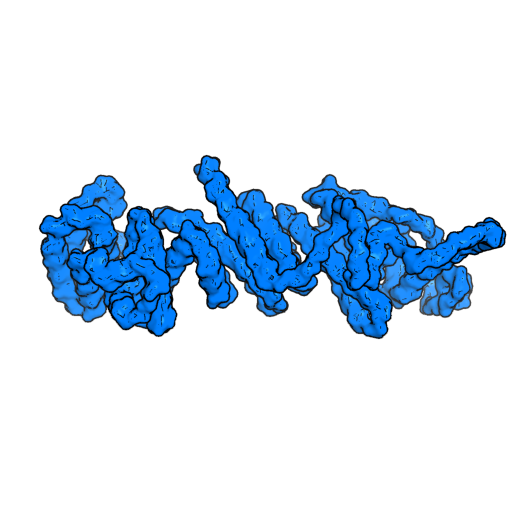
ATOM 3026 C C . ASP A 1 372 ? 13.146 -14.183 -26.498 1.00 88.06 372 ASP A C 1
ATOM 3028 O O . ASP A 1 372 ? 12.670 -15.002 -27.284 1.00 88.06 372 ASP A O 1
ATOM 3032 N N . HIS A 1 373 ? 13.404 -12.934 -26.887 1.00 90.31 373 HIS A N 1
ATOM 3033 C CA . HIS A 1 373 ? 13.205 -12.387 -28.226 1.00 90.31 373 HIS A CA 1
ATOM 3034 C C . HIS A 1 373 ? 14.560 -12.009 -28.841 1.00 90.31 373 HIS A C 1
ATOM 3036 O O . HIS A 1 373 ? 14.876 -10.834 -29.033 1.00 90.31 373 HIS A O 1
ATOM 3042 N N . VAL A 1 374 ? 15.357 -13.025 -29.190 1.00 91.25 374 VAL A N 1
ATOM 3043 C CA . VAL A 1 374 ? 16.754 -12.899 -29.665 1.00 91.25 374 VAL A CA 1
ATOM 3044 C C . VAL A 1 374 ? 16.944 -11.818 -30.742 1.00 91.25 374 VAL A C 1
ATOM 3046 O O . VAL A 1 374 ? 17.916 -11.060 -30.694 1.00 91.25 374 VAL A O 1
ATOM 3049 N N . ASN A 1 375 ? 16.005 -11.705 -31.687 1.00 89.69 375 ASN A N 1
ATOM 3050 C CA . ASN A 1 375 ? 16.056 -10.704 -32.758 1.00 89.69 375 ASN A CA 1
ATOM 3051 C C . ASN A 1 375 ? 15.939 -9.263 -32.247 1.00 89.69 375 ASN A C 1
ATOM 3053 O O . ASN A 1 375 ? 16.549 -8.375 -32.827 1.00 89.69 375 ASN A O 1
ATOM 3057 N N . VAL A 1 376 ? 15.204 -9.022 -31.163 1.00 91.12 376 VAL A N 1
ATOM 3058 C CA . VAL A 1 376 ? 15.124 -7.704 -30.520 1.00 91.12 376 VAL A CA 1
ATOM 3059 C C . VAL A 1 376 ? 16.345 -7.481 -29.634 1.00 91.12 376 VAL A C 1
ATOM 3061 O O . VAL A 1 376 ? 16.997 -6.443 -29.736 1.00 91.12 376 VAL A O 1
ATOM 3064 N N . ALA A 1 377 ? 16.729 -8.481 -28.833 1.00 93.31 377 ALA A N 1
ATOM 3065 C CA . ALA A 1 377 ? 17.890 -8.389 -27.949 1.00 93.31 377 ALA A CA 1
ATOM 3066 C C . ALA A 1 377 ? 19.177 -8.014 -28.701 1.00 93.31 377 ALA A C 1
ATOM 3068 O O . ALA A 1 377 ? 19.929 -7.138 -28.264 1.00 93.31 377 ALA A O 1
ATOM 3069 N N . ARG A 1 378 ? 19.424 -8.625 -29.868 1.00 92.25 378 ARG A N 1
ATOM 3070 C CA . ARG A 1 378 ? 20.616 -8.328 -30.682 1.00 92.25 378 ARG A CA 1
ATOM 3071 C C . ARG A 1 378 ? 20.607 -6.906 -31.244 1.00 92.25 378 ARG A C 1
ATOM 3073 O O . ARG A 1 378 ? 21.667 -6.301 -31.390 1.00 92.25 378 ARG A O 1
ATOM 3080 N N . GLU A 1 379 ? 19.432 -6.354 -31.542 1.00 92.81 379 GLU A N 1
ATOM 3081 C CA . GLU A 1 379 ? 19.279 -4.973 -32.004 1.00 92.81 379 GLU A CA 1
ATOM 3082 C C . GLU A 1 379 ? 19.542 -3.991 -30.856 1.00 92.81 379 GLU A C 1
ATOM 3084 O O . GLU A 1 379 ? 20.301 -3.037 -31.032 1.00 92.81 379 GLU A O 1
ATOM 3089 N N . CYS A 1 380 ? 18.996 -4.258 -29.665 1.00 94.75 380 CYS A N 1
ATOM 3090 C CA . CYS A 1 380 ? 19.274 -3.488 -28.451 1.00 94.75 380 CYS A CA 1
ATOM 3091 C C . CYS A 1 380 ? 20.773 -3.450 -28.135 1.00 94.75 380 CYS A C 1
ATOM 3093 O O . CYS A 1 380 ? 21.344 -2.375 -27.929 1.00 94.75 380 CYS A O 1
ATOM 3095 N N . LEU A 1 381 ? 21.428 -4.615 -28.150 1.00 95.75 381 LEU A N 1
ATOM 3096 C CA . LEU A 1 381 ? 22.839 -4.720 -27.804 1.00 95.75 381 LEU A CA 1
ATOM 3097 C C . LEU A 1 381 ? 23.758 -4.112 -28.873 1.00 95.75 381 LEU A C 1
ATOM 3099 O O . LEU A 1 381 ? 24.741 -3.456 -28.524 1.00 95.75 381 LEU A O 1
ATOM 3103 N N . LEU A 1 382 ? 23.429 -4.264 -30.162 1.00 94.25 382 LEU A N 1
ATOM 3104 C CA . LEU A 1 382 ? 24.180 -3.620 -31.242 1.00 94.25 382 LEU A CA 1
ATOM 3105 C C . LEU A 1 382 ? 24.061 -2.092 -31.171 1.00 94.25 382 LEU A C 1
ATOM 3107 O O . LEU A 1 382 ? 25.066 -1.397 -31.323 1.00 94.25 382 LEU A O 1
ATOM 3111 N N . THR A 1 383 ? 22.868 -1.560 -30.870 1.00 94.25 383 THR A N 1
ATOM 3112 C CA . THR A 1 383 ? 22.698 -0.121 -30.613 1.00 94.25 383 THR A CA 1
ATOM 3113 C C . THR A 1 383 ? 23.560 0.321 -29.430 1.00 94.25 383 THR A C 1
ATOM 3115 O O . THR A 1 383 ? 24.333 1.267 -29.574 1.00 94.25 383 THR A O 1
ATOM 3118 N N . ALA A 1 384 ? 23.498 -0.386 -28.295 1.00 95.50 384 ALA A N 1
ATOM 3119 C CA . ALA A 1 384 ? 24.303 -0.075 -27.111 1.00 95.50 384 ALA A CA 1
ATOM 3120 C C . ALA A 1 384 ? 25.809 -0.029 -27.421 1.00 95.50 384 ALA A C 1
ATOM 3122 O O . ALA A 1 384 ? 26.505 0.904 -27.020 1.00 95.50 384 ALA A O 1
ATOM 3123 N N . PHE A 1 385 ? 26.304 -1.025 -28.158 1.00 95.12 385 PHE A N 1
ATOM 3124 C CA . PHE A 1 385 ? 27.701 -1.115 -28.568 1.00 95.12 385 PHE A CA 1
ATOM 3125 C C . PHE A 1 385 ? 28.114 0.031 -29.495 1.00 95.12 385 PHE A C 1
ATOM 3127 O O . PHE A 1 385 ? 29.187 0.591 -29.306 1.00 95.12 385 PHE A O 1
ATOM 3134 N N . SER A 1 386 ? 27.257 0.409 -30.451 1.00 92.69 386 SER A N 1
ATOM 3135 C CA . SER A 1 386 ? 27.539 1.505 -31.392 1.00 92.69 386 SER A CA 1
ATOM 3136 C C . SER A 1 386 ? 27.674 2.879 -30.722 1.00 92.69 386 SER A C 1
ATOM 3138 O O . SER A 1 386 ? 28.289 3.783 -31.282 1.00 92.69 386 SER A O 1
ATOM 3140 N N . ILE A 1 387 ? 27.082 3.045 -29.535 1.00 91.31 387 ILE A N 1
ATOM 3141 C CA . ILE A 1 387 ? 27.134 4.285 -28.750 1.00 91.31 387 ILE A CA 1
ATOM 3142 C C . ILE A 1 387 ? 28.354 4.274 -27.826 1.00 91.31 387 ILE A C 1
ATOM 3144 O O . ILE A 1 387 ? 29.077 5.268 -27.736 1.00 91.31 387 ILE A O 1
ATOM 3148 N N . PHE A 1 388 ? 28.567 3.157 -27.122 1.00 92.12 388 PHE A N 1
ATOM 3149 C CA . PHE A 1 388 ? 29.660 2.994 -26.168 1.00 92.12 388 PHE A CA 1
ATOM 3150 C C . PHE A 1 388 ? 30.240 1.567 -26.243 1.00 92.12 388 PHE A C 1
ATOM 3152 O O . PHE A 1 388 ? 29.752 0.654 -25.555 1.00 92.12 388 PHE A O 1
ATOM 3159 N N . PRO A 1 389 ? 31.279 1.345 -27.069 1.00 92.94 389 PRO A N 1
ATOM 3160 C CA . PRO A 1 389 ? 31.819 0.014 -27.302 1.00 92.94 389 PRO A CA 1
ATOM 3161 C C . PRO A 1 389 ? 32.609 -0.498 -26.096 1.00 92.94 389 PRO A C 1
ATOM 3163 O O . PRO A 1 389 ? 33.486 0.176 -25.561 1.00 92.94 389 PRO A O 1
ATOM 3166 N N . THR A 1 390 ? 32.318 -1.731 -25.677 1.00 94.69 390 THR A N 1
ATOM 3167 C CA . THR A 1 390 ? 33.072 -2.447 -24.638 1.00 94.69 390 THR A CA 1
ATOM 3168 C C . THR A 1 390 ? 33.293 -3.898 -25.050 1.00 94.69 390 THR A C 1
ATOM 3170 O O . THR A 1 390 ? 32.519 -4.466 -25.826 1.00 94.69 390 THR A O 1
ATOM 3173 N N . LYS A 1 391 ? 34.339 -4.527 -24.498 1.00 93.69 391 LYS A N 1
ATOM 3174 C CA . LYS A 1 391 ? 34.634 -5.953 -24.729 1.00 93.69 391 LYS A CA 1
ATOM 3175 C C . LYS A 1 391 ? 33.470 -6.857 -24.315 1.00 93.69 391 LYS A C 1
ATOM 3177 O O . LYS A 1 391 ? 33.211 -7.859 -24.969 1.00 93.69 391 LYS A O 1
ATOM 3182 N N . GLU A 1 392 ? 32.773 -6.506 -23.238 1.00 95.56 392 GLU A N 1
ATOM 3183 C CA . GLU A 1 392 ? 31.613 -7.251 -22.738 1.00 95.56 392 GLU A CA 1
ATOM 3184 C C . GLU A 1 392 ? 30.444 -7.210 -23.724 1.00 95.56 392 GLU A C 1
ATOM 3186 O O . GLU A 1 392 ? 29.897 -8.256 -24.070 1.00 95.56 392 GLU A O 1
ATOM 3191 N N . ARG A 1 393 ? 30.116 -6.024 -24.256 1.00 96.12 393 ARG A N 1
ATOM 3192 C CA . ARG A 1 393 ? 29.057 -5.876 -25.264 1.00 96.12 393 ARG A CA 1
ATOM 3193 C C . ARG A 1 393 ? 29.395 -6.607 -26.559 1.00 96.12 393 ARG A C 1
ATOM 3195 O O . ARG A 1 393 ? 28.515 -7.256 -27.111 1.00 96.12 393 ARG A O 1
ATOM 3202 N N . LEU A 1 394 ? 30.656 -6.573 -27.005 1.00 94.50 394 LEU A N 1
ATOM 3203 C CA . LEU A 1 394 ? 31.094 -7.335 -28.182 1.00 94.50 394 LEU A CA 1
ATOM 3204 C C . LEU A 1 394 ? 30.872 -8.843 -27.999 1.00 94.50 394 LEU A C 1
ATOM 3206 O O . LEU A 1 394 ? 30.254 -9.475 -28.851 1.00 94.50 394 LEU A O 1
ATOM 3210 N N . LYS A 1 395 ? 31.292 -9.406 -26.860 1.00 94.44 395 LYS A N 1
ATOM 3211 C CA . LYS A 1 395 ? 31.041 -10.821 -26.534 1.00 94.44 395 LYS A CA 1
ATOM 3212 C C . LYS A 1 395 ? 29.548 -11.152 -26.525 1.00 94.44 395 LYS A C 1
ATOM 3214 O O . LYS A 1 395 ? 29.143 -12.216 -26.989 1.00 94.44 395 LYS A O 1
ATOM 3219 N N . GLY A 1 396 ? 28.721 -10.246 -26.004 1.00 94.25 396 GLY A N 1
ATOM 3220 C CA . GLY A 1 396 ? 27.270 -10.408 -26.034 1.00 94.25 396 GLY A CA 1
ATOM 3221 C C . GLY A 1 396 ? 26.707 -10.407 -27.461 1.00 94.25 396 GLY A C 1
ATOM 3222 O O . GLY A 1 396 ? 25.861 -11.244 -27.770 1.00 94.25 396 GLY A O 1
ATOM 3223 N N . ILE A 1 397 ? 27.212 -9.542 -28.350 1.00 94.31 397 ILE A N 1
ATOM 3224 C CA . ILE A 1 397 ? 26.834 -9.517 -29.775 1.00 94.31 397 ILE A CA 1
ATOM 3225 C C . ILE A 1 397 ? 27.205 -10.843 -30.440 1.00 94.31 397 ILE A C 1
ATOM 3227 O O . ILE A 1 397 ? 26.369 -11.426 -31.120 1.00 94.31 397 ILE A O 1
ATOM 3231 N N . GLU A 1 398 ? 28.414 -11.359 -30.207 1.00 93.38 398 GLU A N 1
ATOM 3232 C CA . GLU A 1 398 ? 28.852 -12.662 -30.731 1.00 93.38 398 GLU A CA 1
ATOM 3233 C C . GLU A 1 398 ? 27.955 -13.810 -30.245 1.00 93.38 398 GLU A C 1
ATOM 3235 O O . GLU A 1 398 ? 27.603 -14.709 -31.012 1.00 93.38 398 GLU A O 1
ATOM 3240 N N . ASN A 1 399 ? 27.548 -13.778 -28.973 1.00 93.19 399 ASN A N 1
ATOM 3241 C CA . ASN A 1 399 ? 26.644 -14.776 -28.412 1.00 93.19 399 ASN A CA 1
ATOM 3242 C C . ASN A 1 399 ? 25.240 -14.706 -29.036 1.00 93.19 399 ASN A C 1
ATOM 3244 O O . ASN A 1 399 ? 24.680 -15.732 -29.425 1.00 93.19 399 ASN A O 1
ATOM 3248 N N . LEU A 1 400 ? 24.675 -13.502 -29.165 1.00 92.62 400 LEU A N 1
ATOM 3249 C CA . LEU A 1 400 ? 23.363 -13.293 -29.781 1.00 92.62 400 LEU A CA 1
ATOM 3250 C C . LEU A 1 400 ? 23.376 -13.584 -31.286 1.00 92.62 400 LEU A C 1
ATOM 3252 O O . LEU A 1 400 ? 22.385 -14.095 -31.807 1.00 92.62 400 LEU A O 1
ATOM 3256 N N . ALA A 1 401 ? 24.495 -13.337 -31.973 1.00 90.62 401 ALA A N 1
ATOM 3257 C CA . ALA A 1 401 ? 24.683 -13.721 -33.367 1.00 90.62 401 ALA A CA 1
ATOM 3258 C C . ALA A 1 401 ? 24.583 -15.246 -33.523 1.00 90.62 401 ALA A C 1
ATOM 3260 O O . ALA A 1 401 ? 23.774 -15.735 -34.311 1.00 90.62 401 ALA A O 1
ATOM 3261 N N . ARG A 1 402 ? 25.307 -16.004 -32.689 1.00 89.50 402 ARG A N 1
ATOM 3262 C CA . ARG A 1 402 ? 25.235 -17.473 -32.679 1.00 89.50 402 ARG A CA 1
ATOM 3263 C C . ARG A 1 402 ? 23.816 -17.978 -32.405 1.00 89.50 402 ARG A C 1
ATOM 3265 O O . ARG A 1 402 ? 23.328 -18.853 -33.110 1.00 89.50 402 ARG A O 1
ATOM 3272 N N . ARG A 1 403 ? 23.130 -17.399 -31.412 1.00 90.06 403 ARG A N 1
ATOM 3273 C CA . ARG A 1 403 ? 21.726 -17.729 -31.083 1.00 90.06 403 ARG A CA 1
ATOM 3274 C C . ARG A 1 403 ? 20.744 -17.378 -32.201 1.00 90.06 403 ARG A C 1
ATOM 3276 O O . ARG A 1 403 ? 19.688 -17.990 -32.284 1.00 90.06 403 ARG A O 1
ATOM 3283 N N . SER A 1 404 ? 21.094 -16.415 -33.050 1.00 85.94 404 SER A N 1
ATOM 3284 C CA . SER A 1 404 ? 20.316 -16.025 -34.228 1.00 85.94 404 SER A CA 1
ATOM 3285 C C . SER A 1 404 ? 20.591 -16.895 -35.462 1.00 85.94 404 SER A C 1
ATOM 3287 O O . SER A 1 404 ? 20.038 -16.613 -36.520 1.00 85.94 404 SER A O 1
ATOM 3289 N N . GLY A 1 405 ? 21.461 -17.908 -35.360 1.00 82.81 405 GLY A N 1
ATOM 3290 C CA . GLY A 1 405 ? 21.822 -18.780 -36.480 1.00 82.81 405 GLY A CA 1
ATOM 3291 C C . GLY A 1 405 ? 22.957 -18.259 -37.366 1.00 82.81 405 GLY A C 1
ATOM 3292 O O . GLY A 1 405 ? 23.205 -18.841 -38.417 1.00 82.81 405 GLY A O 1
ATOM 3293 N N . PHE A 1 406 ? 23.671 -17.200 -36.965 1.00 82.94 406 PHE A N 1
ATOM 3294 C CA . PHE A 1 406 ? 24.908 -16.822 -37.648 1.00 82.94 406 PHE A CA 1
ATOM 3295 C C . PHE A 1 406 ? 26.029 -17.792 -37.254 1.00 82.94 406 PHE A C 1
ATOM 3297 O O . PHE A 1 406 ? 26.290 -18.011 -36.068 1.00 82.94 406 PHE A O 1
ATOM 3304 N N . GLU A 1 407 ? 26.689 -18.380 -38.252 1.00 71.75 407 GLU A N 1
ATOM 3305 C CA . GLU A 1 407 ? 27.804 -19.303 -38.041 1.00 71.75 407 GLU A CA 1
ATOM 3306 C C . GLU A 1 407 ? 28.974 -18.618 -37.318 1.00 71.75 407 GLU A C 1
ATOM 3308 O O . GLU A 1 407 ? 29.208 -17.410 -37.444 1.00 71.75 407 GLU A O 1
ATOM 3313 N N . GLY A 1 408 ? 29.723 -19.396 -36.532 1.00 59.16 408 GLY A N 1
ATOM 3314 C CA . GLY A 1 408 ? 30.949 -18.910 -35.910 1.00 59.16 408 GLY A CA 1
ATOM 3315 C C . GLY A 1 408 ? 31.937 -18.484 -36.990 1.00 59.16 408 GLY A C 1
ATOM 3316 O O . GLY A 1 408 ? 32.236 -19.258 -37.893 1.00 59.16 408 GLY A O 1
ATOM 3317 N N . VAL A 1 409 ? 32.454 -17.258 -36.908 1.00 55.47 409 VAL A N 1
ATOM 3318 C CA . VAL A 1 409 ? 33.555 -16.847 -37.781 1.00 55.47 409 VAL A CA 1
ATOM 3319 C C . VAL A 1 409 ? 34.784 -17.622 -37.318 1.00 55.47 409 VAL A C 1
ATOM 3321 O O . VAL A 1 409 ? 35.411 -17.254 -36.325 1.00 55.47 409 VAL A O 1
ATOM 3324 N N . GLU A 1 410 ? 35.132 -18.706 -38.013 1.00 44.19 410 GLU A N 1
ATOM 3325 C CA . GLU A 1 410 ? 36.503 -19.201 -37.965 1.00 44.19 410 GLU A CA 1
ATOM 3326 C C . GLU A 1 410 ? 37.388 -18.039 -38.418 1.00 44.19 410 GLU A C 1
ATOM 3328 O O . GLU A 1 410 ? 37.223 -17.502 -39.519 1.00 44.19 410 GLU A O 1
ATOM 3333 N N . MET A 1 411 ? 38.269 -17.571 -37.530 1.00 43.97 411 MET A N 1
ATOM 3334 C CA . MET A 1 411 ? 39.240 -16.535 -37.866 1.00 43.97 411 MET A CA 1
ATOM 3335 C C . MET A 1 411 ? 40.265 -17.118 -38.839 1.00 43.97 411 MET A C 1
ATOM 3337 O O . MET A 1 411 ? 41.407 -17.398 -38.477 1.00 43.97 411 MET A O 1
ATOM 3341 N N . GLU A 1 412 ? 39.876 -17.290 -40.099 1.00 38.19 412 GLU A N 1
ATOM 3342 C CA . GLU A 1 412 ? 40.834 -17.463 -41.170 1.00 38.19 412 GLU A CA 1
ATOM 3343 C C . GLU A 1 412 ? 41.569 -16.137 -41.368 1.00 38.19 412 GLU A C 1
ATOM 3345 O O . GLU A 1 412 ? 41.152 -15.238 -42.101 1.00 38.19 412 GLU A O 1
ATOM 3350 N N . ARG A 1 413 ? 42.712 -16.107 -40.681 1.00 38.75 413 ARG A N 1
ATOM 3351 C CA . ARG A 1 413 ? 43.803 -15.137 -40.660 1.00 38.75 413 ARG A CA 1
ATOM 3352 C C . ARG A 1 413 ? 43.612 -13.965 -39.687 1.00 38.75 413 ARG A C 1
ATOM 3354 O O . ARG A 1 413 ? 42.659 -13.198 -39.827 1.00 38.75 413 ARG A O 1
ATOM 3361 N N . PRO A 1 414 ? 44.566 -13.760 -38.753 1.00 38.75 414 PRO A N 1
ATOM 3362 C CA . PRO A 1 414 ? 44.700 -12.470 -38.089 1.00 38.75 414 PRO A CA 1
ATOM 3363 C C . PRO A 1 414 ? 44.895 -11.404 -39.172 1.00 38.75 414 PRO A C 1
ATOM 3365 O O . PRO A 1 414 ? 45.406 -11.716 -40.256 1.00 38.75 414 PRO A O 1
ATOM 3368 N N . LEU A 1 415 ? 44.479 -10.162 -38.900 1.00 44.88 415 LEU A N 1
ATOM 3369 C CA . LEU A 1 415 ? 44.830 -9.021 -39.745 1.00 44.88 415 LEU A CA 1
ATOM 3370 C C . LEU A 1 415 ? 46.283 -9.184 -40.207 1.00 44.88 415 LEU A C 1
ATOM 3372 O O . LEU A 1 415 ? 47.183 -9.357 -39.387 1.00 44.88 415 LEU A O 1
ATOM 3376 N N . LYS A 1 416 ? 46.507 -9.187 -41.526 1.00 41.50 416 LYS A N 1
ATOM 3377 C CA . LYS A 1 416 ? 47.831 -9.449 -42.116 1.00 41.50 416 LYS A CA 1
ATOM 3378 C C . LYS A 1 416 ? 48.897 -8.452 -41.637 1.00 41.50 416 LYS A C 1
ATOM 3380 O O . LYS A 1 416 ? 50.080 -8.686 -41.859 1.00 41.50 416 LYS A O 1
ATOM 3385 N N . CYS A 1 417 ? 48.496 -7.357 -40.985 1.00 45.34 417 CYS A N 1
ATOM 3386 C CA . CYS A 1 417 ? 49.399 -6.460 -40.286 1.00 45.34 417 CYS A CA 1
ATOM 3387 C C . CYS A 1 417 ? 48.748 -5.845 -39.034 1.00 45.34 417 CYS A C 1
ATOM 3389 O O . CYS A 1 417 ? 47.537 -5.635 -38.987 1.00 45.34 417 CYS A O 1
ATOM 3391 N N . SER A 1 418 ? 49.591 -5.502 -38.063 1.00 41.94 418 SER A N 1
ATOM 3392 C CA . SER A 1 418 ? 49.273 -4.891 -36.767 1.00 41.94 418 SER A CA 1
ATOM 3393 C C . SER A 1 418 ? 49.508 -3.369 -36.735 1.00 41.94 418 SER A C 1
ATOM 3395 O O . SER A 1 418 ? 49.777 -2.804 -35.676 1.00 41.94 418 SER A O 1
ATOM 3397 N N . HIS A 1 419 ? 49.474 -2.690 -37.886 1.00 42.66 419 HIS A N 1
ATOM 3398 C CA . HIS A 1 419 ? 49.718 -1.245 -37.971 1.00 42.66 419 HIS A CA 1
ATOM 3399 C C . HIS A 1 419 ? 48.439 -0.431 -37.720 1.00 42.66 419 HIS A C 1
ATOM 3401 O O . HIS A 1 419 ? 47.377 -0.762 -38.247 1.00 42.66 419 HIS A O 1
ATOM 3407 N N . LEU A 1 420 ? 48.555 0.670 -36.964 1.00 41.56 420 LEU A N 1
ATOM 3408 C CA . LEU A 1 420 ? 47.496 1.679 -36.856 1.00 41.56 420 LEU A CA 1
ATOM 3409 C C . LEU A 1 420 ? 47.230 2.342 -38.226 1.00 41.56 420 LEU A C 1
ATOM 3411 O O . LEU A 1 420 ? 48.156 2.445 -39.036 1.00 41.56 420 LEU A O 1
ATOM 3415 N N . PRO A 1 421 ? 46.000 2.827 -38.486 1.00 41.84 421 PRO A N 1
ATOM 3416 C CA . PRO A 1 421 ? 45.688 3.583 -39.695 1.00 41.84 421 PRO A CA 1
ATOM 3417 C C . PRO A 1 421 ? 46.676 4.733 -39.912 1.00 41.84 421 PRO A C 1
ATOM 3419 O O . PRO A 1 421 ? 46.920 5.514 -38.988 1.00 41.84 421 PRO A O 1
ATOM 3422 N N . ALA A 1 422 ? 47.189 4.889 -41.137 1.00 40.91 422 ALA A N 1
ATOM 3423 C CA . ALA A 1 422 ? 47.721 6.184 -41.545 1.00 40.91 422 ALA A CA 1
ATOM 3424 C C . ALA A 1 422 ? 46.587 7.219 -41.446 1.00 40.91 422 ALA A C 1
ATOM 3426 O O . ALA A 1 422 ? 45.413 6.858 -41.590 1.00 40.91 422 ALA A O 1
ATOM 3427 N N . GLN A 1 423 ? 46.933 8.479 -41.153 1.00 44.62 423 GLN A N 1
ATOM 3428 C CA . GLN A 1 423 ? 45.972 9.581 -41.035 1.00 44.62 423 GLN A CA 1
ATOM 3429 C C . GLN A 1 423 ? 44.894 9.501 -42.126 1.00 44.62 423 GLN A C 1
ATOM 3431 O O . GLN A 1 423 ? 45.221 9.134 -43.258 1.00 44.62 423 GLN A O 1
ATOM 3436 N N . PRO A 1 424 ? 43.624 9.818 -41.806 1.00 40.75 424 PRO A N 1
ATOM 3437 C CA . PRO A 1 424 ? 42.541 9.727 -42.771 1.00 40.75 424 PRO A CA 1
ATOM 3438 C C . PRO A 1 424 ? 42.920 10.541 -44.005 1.00 40.75 424 PRO A C 1
ATOM 3440 O O . PRO A 1 424 ? 43.016 11.765 -43.947 1.00 40.75 424 PRO A O 1
ATOM 3443 N N . ILE A 1 425 ? 43.161 9.851 -45.120 1.00 38.94 425 ILE A N 1
ATOM 3444 C CA . ILE A 1 425 ? 43.278 10.506 -46.413 1.00 38.94 425 ILE A CA 1
ATOM 3445 C C . ILE A 1 425 ? 41.894 11.103 -46.652 1.00 38.94 425 ILE A C 1
ATOM 3447 O O . ILE A 1 425 ? 40.913 10.360 -46.803 1.00 38.94 425 ILE A O 1
ATOM 3451 N N . LEU A 1 426 ? 41.804 12.439 -46.602 1.00 42.47 426 LEU A N 1
ATOM 3452 C CA . LEU A 1 426 ? 40.620 13.155 -47.058 1.00 42.47 426 LEU A CA 1
ATOM 3453 C C . LEU A 1 426 ? 40.230 12.538 -48.409 1.00 42.47 426 LEU A C 1
ATOM 3455 O O . LEU A 1 426 ? 41.075 12.329 -49.270 1.00 42.47 426 LEU A O 1
ATOM 3459 N N . ASP A 1 427 ? 38.957 12.179 -48.544 1.00 38.03 427 ASP A N 1
ATOM 3460 C CA . ASP A 1 427 ? 38.339 11.722 -49.798 1.00 38.03 427 ASP A CA 1
ATOM 3461 C C . ASP A 1 427 ? 38.160 10.220 -50.077 1.00 38.03 427 ASP A C 1
ATOM 3463 O O . ASP A 1 427 ? 37.350 9.910 -50.947 1.00 38.03 427 ASP A O 1
ATOM 3467 N N . LYS A 1 428 ? 38.611 9.257 -49.247 1.00 39.53 428 LYS A N 1
ATOM 3468 C CA . LYS A 1 428 ? 38.130 7.845 -49.378 1.00 39.53 428 LYS A CA 1
ATOM 3469 C C . LYS A 1 428 ? 37.607 7.213 -48.080 1.00 39.53 428 LYS A C 1
ATOM 3471 O O . LYS A 1 428 ? 38.135 7.456 -47.005 1.00 39.53 428 LYS A O 1
ATOM 3476 N N . VAL A 1 429 ? 36.494 6.469 -48.165 1.00 39.22 429 VAL A N 1
ATOM 3477 C CA . VAL A 1 429 ? 35.965 5.640 -47.061 1.00 39.22 429 VAL A CA 1
ATOM 3478 C C . VAL A 1 429 ? 36.859 4.406 -46.977 1.00 39.22 429 VAL A C 1
ATOM 3480 O O . VAL A 1 429 ? 36.680 3.447 -47.720 1.00 39.22 429 VAL A O 1
ATOM 3483 N N . GLY A 1 430 ? 37.898 4.500 -46.157 1.00 44.09 430 GLY A N 1
ATOM 3484 C CA . GLY A 1 430 ? 38.862 3.433 -45.930 1.00 44.09 430 GLY A CA 1
ATOM 3485 C C . GLY A 1 430 ? 40.115 3.979 -45.259 1.00 44.09 430 GLY A C 1
ATOM 3486 O O . GLY A 1 430 ? 40.670 4.986 -45.689 1.00 44.09 430 GLY A O 1
ATOM 3487 N N . SER A 1 431 ? 40.564 3.317 -44.199 1.00 42.09 431 SER A N 1
ATOM 3488 C CA . SER A 1 431 ? 41.899 3.508 -43.643 1.00 42.09 431 SER A CA 1
ATOM 3489 C C . SER A 1 431 ? 42.871 2.646 -44.442 1.00 42.09 431 SER A C 1
ATOM 3491 O O . SER A 1 431 ? 42.810 1.416 -44.401 1.00 42.09 431 SER A O 1
ATOM 3493 N N . GLN A 1 432 ? 43.752 3.289 -45.207 1.00 41.50 432 GLN A N 1
ATOM 3494 C CA . GLN A 1 432 ? 44.846 2.593 -45.872 1.00 41.50 432 GLN A CA 1
ATOM 3495 C C . GLN A 1 432 ? 45.875 2.187 -44.811 1.00 41.50 432 GLN A C 1
ATOM 3497 O O . GLN A 1 432 ? 46.354 3.021 -44.037 1.00 41.50 432 GLN A O 1
ATOM 3502 N N . CYS A 1 433 ? 46.214 0.897 -44.764 1.00 46.81 433 CYS A N 1
ATOM 3503 C CA . CYS A 1 433 ? 47.445 0.471 -44.113 1.00 46.81 433 CYS A CA 1
ATOM 3504 C C . CYS A 1 433 ? 48.624 1.168 -44.803 1.00 46.81 433 CYS A C 1
ATOM 3506 O O . CYS A 1 433 ? 48.617 1.333 -46.023 1.00 46.81 433 CYS A O 1
ATOM 3508 N N . ILE A 1 434 ? 49.683 1.481 -44.054 1.00 49.09 434 ILE A N 1
ATOM 3509 C CA . ILE A 1 434 ? 50.964 1.994 -44.584 1.00 49.09 434 ILE A CA 1
ATOM 3510 C C . ILE A 1 434 ? 51.535 1.060 -45.684 1.00 49.09 434 ILE A C 1
ATOM 3512 O O . ILE A 1 434 ? 52.313 1.473 -46.534 1.00 49.09 434 ILE A O 1
ATOM 3516 N N . CYS A 1 435 ? 51.098 -0.200 -45.697 1.00 47.34 435 CYS A N 1
ATOM 3517 C CA . CYS A 1 435 ? 51.449 -1.247 -46.646 1.00 47.34 435 CYS A CA 1
ATOM 3518 C C . CYS A 1 435 ? 50.640 -1.266 -47.963 1.00 47.34 435 CYS A C 1
ATOM 3520 O O . CYS A 1 435 ? 50.933 -2.087 -48.825 1.00 47.34 435 CYS A O 1
ATOM 3522 N N . GLY A 1 436 ? 49.636 -0.398 -48.142 1.00 45.06 436 GLY A N 1
ATOM 3523 C CA . GLY A 1 436 ? 48.855 -0.294 -49.385 1.00 45.06 436 GLY A CA 1
ATOM 3524 C C . GLY A 1 436 ? 47.650 -1.241 -49.513 1.00 45.06 436 GLY A C 1
ATOM 3525 O O . GLY A 1 436 ? 46.857 -1.064 -50.437 1.00 45.06 436 GLY A O 1
ATOM 3526 N N . ASP A 1 437 ? 47.455 -2.172 -48.573 1.00 44.62 437 ASP A N 1
ATOM 3527 C CA . ASP A 1 437 ? 46.288 -3.067 -48.525 1.00 44.62 437 ASP A CA 1
ATOM 3528 C C . ASP A 1 437 ? 45.079 -2.423 -47.806 1.00 44.62 437 ASP A C 1
ATOM 3530 O O . ASP A 1 437 ? 45.216 -1.717 -46.799 1.00 44.62 437 ASP A O 1
ATOM 3534 N N . TRP A 1 438 ? 43.875 -2.666 -48.338 1.00 46.50 438 TRP A N 1
ATOM 3535 C CA . TRP A 1 438 ? 42.603 -2.097 -47.867 1.00 46.50 438 TRP A CA 1
ATOM 3536 C C . TRP A 1 438 ? 42.068 -2.784 -46.601 1.00 46.50 438 TRP A C 1
ATOM 3538 O O . TRP A 1 438 ? 41.930 -4.006 -46.564 1.00 46.50 438 TRP A O 1
ATOM 3548 N N . VAL A 1 439 ? 41.627 -2.000 -45.611 1.00 49.84 439 VAL A N 1
ATOM 3549 C CA . VAL A 1 439 ? 40.899 -2.484 -44.419 1.00 49.84 439 VAL A CA 1
ATOM 3550 C C . VAL A 1 439 ? 39.379 -2.401 -44.644 1.00 49.84 439 VAL A C 1
ATOM 3552 O O . VAL A 1 439 ? 38.668 -1.784 -43.877 1.00 49.84 439 VAL A O 1
ATOM 3555 N N . ILE A 1 440 ? 38.850 -3.061 -45.681 1.00 44.62 440 ILE A N 1
ATOM 3556 C CA . ILE A 1 440 ? 37.411 -3.082 -46.044 1.00 44.62 440 ILE A CA 1
ATOM 3557 C C . ILE A 1 440 ? 36.970 -1.795 -46.778 1.00 44.62 440 ILE A C 1
ATOM 3559 O O . ILE A 1 440 ? 36.948 -0.703 -46.219 1.00 44.62 440 ILE A O 1
ATOM 3563 N N . LYS A 1 441 ? 36.570 -1.933 -48.050 1.00 42.84 441 LYS A N 1
ATOM 3564 C CA . LYS A 1 441 ? 35.632 -1.019 -48.719 1.00 42.84 441 LYS A CA 1
ATOM 3565 C C . LYS A 1 441 ? 34.290 -1.740 -48.658 1.00 42.84 441 LYS A C 1
ATOM 3567 O O . LYS A 1 441 ? 34.035 -2.557 -49.541 1.00 42.84 441 LYS A O 1
ATOM 3572 N N . PRO A 1 442 ? 33.483 -1.570 -47.600 1.00 47.59 442 PRO A N 1
ATOM 3573 C CA . PRO A 1 442 ? 32.188 -2.207 -47.605 1.00 47.59 442 PRO A CA 1
ATOM 3574 C C . PRO A 1 442 ? 31.411 -1.463 -48.691 1.00 47.59 442 PRO A C 1
ATOM 3576 O O . PRO A 1 442 ? 31.310 -0.233 -48.658 1.00 47.59 442 PRO A O 1
ATOM 3579 N N . GLU A 1 443 ? 30.962 -2.181 -49.717 1.00 44.09 443 GLU A N 1
ATOM 3580 C CA . GLU A 1 443 ? 29.933 -1.682 -50.626 1.00 44.09 443 GLU A CA 1
ATOM 3581 C C . GLU A 1 443 ? 28.664 -1.556 -49.784 1.00 44.09 443 GLU A C 1
ATOM 3583 O O . GLU A 1 443 ? 27.818 -2.438 -49.722 1.00 44.09 443 GLU A O 1
ATOM 3588 N N . LEU A 1 444 ? 28.624 -0.481 -48.994 1.00 51.81 444 LEU A N 1
ATOM 3589 C CA . LEU A 1 444 ? 27.540 -0.131 -48.099 1.00 51.81 444 LEU A CA 1
ATOM 3590 C C . LEU A 1 444 ? 26.409 0.416 -48.963 1.00 51.81 444 LEU A C 1
ATOM 3592 O O . LEU A 1 444 ? 26.100 1.605 -48.920 1.00 51.81 444 LEU A O 1
ATOM 3596 N N . GLU A 1 445 ? 25.765 -0.454 -49.733 1.00 49.47 445 GLU A N 1
ATOM 3597 C CA . GLU A 1 445 ? 24.370 -0.237 -50.091 1.00 49.47 445 GLU A CA 1
ATOM 3598 C C . GLU A 1 445 ? 23.553 -0.427 -48.813 1.00 49.47 445 GLU A C 1
ATOM 3600 O O . GLU A 1 445 ? 22.920 -1.453 -48.589 1.00 49.47 445 GLU A O 1
ATOM 3605 N N . LEU A 1 446 ? 23.649 0.544 -47.899 1.00 53.00 446 LEU A N 1
ATOM 3606 C CA . LEU A 1 446 ? 22.842 0.552 -46.691 1.00 53.00 446 LEU A CA 1
ATOM 3607 C C . LEU A 1 446 ? 21.391 0.757 -47.136 1.00 53.00 446 LEU A C 1
ATOM 3609 O O . LEU A 1 446 ? 21.068 1.821 -47.677 1.00 53.00 446 LEU A O 1
ATOM 3613 N N . PRO A 1 447 ? 20.500 -0.224 -46.928 1.00 52.59 447 PRO A N 1
ATOM 3614 C CA . PRO A 1 447 ? 19.098 -0.020 -47.226 1.00 52.59 447 PRO A CA 1
ATOM 3615 C C . PRO A 1 447 ? 18.574 1.127 -46.362 1.00 52.59 447 PRO A C 1
ATOM 3617 O O . PRO A 1 447 ? 18.933 1.270 -45.190 1.00 52.59 447 PRO A O 1
ATOM 3620 N N . ARG A 1 448 ? 17.716 1.965 -46.956 1.00 55.81 448 ARG A N 1
ATOM 3621 C CA . ARG A 1 448 ? 17.177 3.176 -46.310 1.00 55.81 448 ARG A CA 1
ATOM 3622 C C . ARG A 1 448 ? 16.401 2.865 -45.020 1.00 55.81 448 ARG A C 1
ATOM 3624 O O . ARG A 1 448 ? 16.253 3.743 -44.176 1.00 55.81 448 ARG A O 1
ATOM 3631 N N . THR A 1 449 ? 15.940 1.624 -44.856 1.00 62.50 449 THR A N 1
ATOM 3632 C CA . THR A 1 449 ? 15.133 1.142 -43.729 1.00 62.50 449 THR A CA 1
ATOM 3633 C C . THR A 1 449 ? 15.720 -0.141 -43.138 1.00 62.50 449 THR A C 1
ATOM 3635 O O . THR A 1 449 ? 16.002 -1.094 -43.864 1.00 62.50 449 THR A O 1
ATOM 3638 N N . ASN A 1 450 ? 15.870 -0.193 -41.810 1.00 69.50 450 ASN A N 1
ATOM 3639 C CA . ASN A 1 450 ? 16.304 -1.394 -41.085 1.00 69.50 450 ASN A CA 1
ATOM 3640 C C . ASN A 1 450 ? 15.139 -2.395 -40.954 1.00 69.50 450 ASN A C 1
ATOM 3642 O O . ASN A 1 450 ? 14.567 -2.540 -39.878 1.00 69.50 450 ASN A O 1
ATOM 3646 N N . ILE A 1 451 ? 14.763 -3.034 -42.066 1.00 73.88 451 ILE A N 1
ATOM 3647 C CA . ILE A 1 451 ? 13.634 -3.979 -42.154 1.00 73.88 451 ILE A CA 1
ATOM 3648 C C . ILE A 1 451 ? 13.676 -5.051 -41.043 1.00 73.88 451 ILE A C 1
ATOM 3650 O O . ILE A 1 451 ? 12.654 -5.210 -40.380 1.00 73.88 451 ILE A O 1
ATOM 3654 N N . PRO A 1 452 ? 14.825 -5.690 -40.722 1.00 74.88 452 PRO A N 1
ATOM 3655 C CA . PRO A 1 452 ? 14.892 -6.681 -39.643 1.00 74.88 452 PRO A CA 1
ATOM 3656 C C . PRO A 1 452 ? 14.478 -6.156 -38.267 1.00 74.88 452 PRO A C 1
ATOM 3658 O O . PRO A 1 452 ? 13.888 -6.897 -37.483 1.00 74.88 452 PRO A O 1
ATOM 3661 N N . LEU A 1 453 ? 14.764 -4.886 -37.963 1.00 80.25 453 LEU A N 1
ATOM 3662 C CA . LEU A 1 453 ? 14.318 -4.263 -36.717 1.00 80.25 453 LEU A CA 1
ATOM 3663 C C . LEU A 1 453 ? 12.794 -4.092 -36.706 1.00 80.25 453 LEU A C 1
ATOM 3665 O O . LEU A 1 453 ? 12.168 -4.423 -35.708 1.00 80.25 453 LEU A O 1
ATOM 3669 N N . TYR A 1 454 ? 12.195 -3.618 -37.801 1.00 81.44 454 TYR A N 1
ATOM 3670 C CA . TYR A 1 454 ? 10.737 -3.466 -37.898 1.00 81.44 454 TYR A CA 1
ATOM 3671 C C . TYR A 1 454 ? 10.009 -4.816 -37.858 1.00 81.44 454 TYR A C 1
ATOM 3673 O O . TYR A 1 454 ? 8.969 -4.929 -37.221 1.00 81.44 454 TYR A O 1
ATOM 3681 N N . GLU A 1 455 ? 10.561 -5.855 -38.488 1.00 80.38 455 GLU A N 1
ATOM 3682 C CA . GLU A 1 455 ? 10.013 -7.218 -38.438 1.00 80.38 455 GLU A CA 1
ATOM 3683 C C . GLU A 1 455 ? 10.113 -7.837 -37.040 1.00 80.38 455 GLU A C 1
ATOM 3685 O O . GLU A 1 455 ? 9.181 -8.494 -36.580 1.00 80.38 455 GLU A O 1
ATOM 3690 N N . ALA A 1 456 ? 11.223 -7.606 -36.334 1.00 79.62 456 ALA A N 1
ATOM 3691 C CA . ALA A 1 456 ? 11.393 -8.074 -34.961 1.00 79.62 456 ALA A CA 1
ATOM 3692 C C . ALA A 1 456 ? 10.475 -7.337 -33.967 1.00 79.62 456 ALA A C 1
ATOM 3694 O O . ALA A 1 456 ? 10.088 -7.903 -32.944 1.00 79.62 456 ALA A O 1
ATOM 3695 N N . MET A 1 457 ? 10.124 -6.085 -34.269 1.00 81.50 457 MET A N 1
ATOM 3696 C CA . MET A 1 457 ? 9.358 -5.183 -33.409 1.00 81.50 457 MET A CA 1
ATOM 3697 C C . MET A 1 457 ? 7.887 -5.108 -33.833 1.00 81.50 457 MET A C 1
ATOM 3699 O O . MET A 1 457 ? 7.355 -4.030 -34.068 1.00 81.50 457 MET A O 1
ATOM 3703 N N . GLN A 1 458 ? 7.216 -6.258 -33.913 1.00 81.88 458 GLN A N 1
ATOM 3704 C CA . GLN A 1 458 ? 5.787 -6.339 -34.236 1.00 81.88 458 GLN A CA 1
ATOM 3705 C C . GLN A 1 458 ? 4.945 -6.742 -33.021 1.00 81.88 458 GLN A C 1
ATOM 3707 O O . GLN A 1 458 ? 5.375 -7.539 -32.181 1.00 81.88 458 GLN A O 1
ATOM 3712 N N . ASN A 1 459 ? 3.703 -6.245 -32.961 1.00 77.62 459 ASN A N 1
ATOM 3713 C CA . ASN A 1 459 ? 2.727 -6.610 -31.927 1.00 77.62 459 ASN A CA 1
ATOM 3714 C C . ASN A 1 459 ? 2.534 -8.134 -31.842 1.00 77.62 459 ASN A C 1
ATOM 3716 O O . ASN A 1 459 ? 2.571 -8.694 -30.747 1.00 77.62 459 ASN A O 1
ATOM 3720 N N . SER A 1 460 ? 2.413 -8.799 -32.994 1.00 76.06 460 SER A N 1
ATOM 3721 C CA . SER A 1 460 ? 2.251 -10.255 -33.123 1.00 76.06 460 SER A CA 1
ATOM 3722 C C . SER A 1 460 ? 3.392 -11.056 -32.485 1.00 76.06 460 SER A C 1
ATOM 3724 O O . SER A 1 460 ? 3.182 -12.188 -32.056 1.00 76.06 460 SER A O 1
ATOM 3726 N N . VAL A 1 461 ? 4.586 -10.464 -32.402 1.00 76.62 461 VAL A N 1
ATOM 3727 C CA . VAL A 1 461 ? 5.796 -11.080 -31.848 1.00 76.62 461 VAL A CA 1
ATOM 3728 C C . VAL A 1 461 ? 5.951 -10.756 -30.361 1.00 76.62 461 VAL A C 1
ATOM 3730 O O . VAL A 1 461 ? 6.326 -11.624 -29.576 1.00 76.62 461 VAL A O 1
ATOM 3733 N N . LEU A 1 462 ? 5.672 -9.513 -29.954 1.00 82.38 462 LEU A N 1
ATOM 3734 C CA . LEU A 1 462 ? 5.996 -9.015 -28.611 1.00 82.38 462 LEU A CA 1
ATOM 3735 C C . LEU A 1 462 ? 4.811 -8.971 -27.637 1.00 82.38 462 LEU A C 1
ATOM 3737 O O . LEU A 1 462 ? 5.046 -8.916 -26.423 1.00 82.38 462 LEU A O 1
ATOM 3741 N N . GLY A 1 463 ? 3.575 -9.001 -28.144 1.00 82.25 463 GLY A N 1
ATOM 3742 C CA . GLY A 1 463 ? 2.341 -8.911 -27.359 1.00 82.25 463 GLY A CA 1
ATOM 3743 C C . GLY A 1 463 ? 2.081 -7.526 -26.754 1.00 82.25 463 GLY A C 1
ATOM 3744 O O . GLY A 1 463 ? 1.488 -7.434 -25.682 1.00 82.25 463 GLY A O 1
ATOM 3745 N N . ILE A 1 464 ? 2.561 -6.453 -27.394 1.00 87.44 464 ILE A N 1
ATOM 3746 C CA . ILE A 1 464 ? 2.457 -5.055 -26.923 1.00 87.44 464 ILE A CA 1
ATOM 3747 C C . ILE A 1 464 ? 1.859 -4.148 -28.002 1.00 87.44 464 ILE A C 1
ATOM 3749 O O . ILE A 1 464 ? 1.911 -4.502 -29.174 1.00 87.44 464 ILE A O 1
ATOM 3753 N N . SER A 1 465 ? 1.300 -2.987 -27.638 1.00 89.19 465 SER A N 1
ATOM 3754 C CA . SER A 1 465 ? 0.643 -2.086 -28.604 1.00 89.19 465 SER A CA 1
ATOM 3755 C C . SER A 1 465 ? 1.575 -1.656 -29.742 1.00 89.19 465 SER A C 1
ATOM 3757 O O . SER A 1 465 ? 2.764 -1.441 -29.522 1.00 89.19 465 SER A O 1
ATOM 3759 N N . GLU A 1 466 ? 1.021 -1.480 -30.946 1.00 88.81 466 GLU A N 1
ATOM 3760 C CA . GLU A 1 466 ? 1.784 -1.038 -32.128 1.00 88.81 466 GLU A CA 1
ATOM 3761 C C . GLU A 1 466 ? 2.497 0.295 -31.883 1.00 88.81 466 GLU A C 1
ATOM 3763 O O . GLU A 1 466 ? 3.677 0.426 -32.179 1.00 88.81 466 GLU A O 1
ATOM 3768 N N . THR A 1 467 ? 1.833 1.229 -31.199 1.00 90.44 467 THR A N 1
ATOM 3769 C CA . THR A 1 467 ? 2.437 2.506 -30.795 1.00 90.44 467 THR A CA 1
ATOM 3770 C C . THR A 1 467 ? 3.710 2.330 -29.965 1.00 90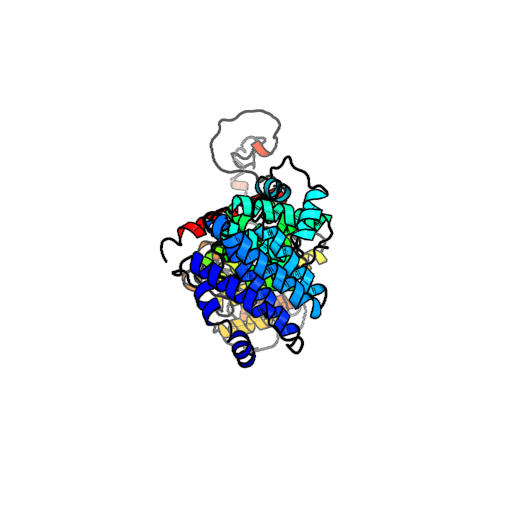.44 467 THR A C 1
ATOM 3772 O O . THR A 1 467 ? 4.686 3.042 -30.164 1.00 90.44 467 THR A O 1
ATOM 3775 N N . LEU A 1 468 ? 3.727 1.353 -29.052 1.00 90.06 468 LEU A N 1
ATOM 3776 C CA . LEU A 1 468 ? 4.886 1.088 -28.205 1.00 90.06 468 LEU A CA 1
ATOM 3777 C C . LEU A 1 468 ? 5.995 0.369 -28.983 1.00 90.06 468 LEU A C 1
ATOM 3779 O O . LEU A 1 468 ? 7.174 0.582 -28.704 1.00 90.06 468 LEU A O 1
ATOM 3783 N N . CYS A 1 469 ? 5.633 -0.470 -29.958 1.00 91.00 469 CYS A N 1
ATOM 3784 C CA . CYS A 1 469 ? 6.587 -1.028 -30.914 1.00 91.00 469 CYS A CA 1
ATOM 3785 C C . CYS A 1 469 ? 7.285 0.088 -31.704 1.00 91.00 469 CYS A C 1
ATOM 3787 O O . CYS A 1 469 ? 8.516 0.102 -31.748 1.00 91.00 469 CYS A O 1
ATOM 3789 N N . ASP A 1 470 ? 6.525 1.039 -32.250 1.00 88.94 470 ASP A N 1
ATOM 3790 C CA . ASP A 1 470 ? 7.055 2.170 -33.019 1.00 88.94 470 ASP A CA 1
ATOM 3791 C C . ASP A 1 470 ? 7.993 3.043 -32.174 1.00 88.94 470 ASP A C 1
ATOM 3793 O O . ASP A 1 470 ? 9.121 3.333 -32.588 1.00 88.94 470 ASP A O 1
ATOM 3797 N N . ASP A 1 471 ? 7.578 3.389 -30.952 1.00 92.25 471 ASP A N 1
ATOM 3798 C CA . ASP A 1 471 ? 8.395 4.157 -30.010 1.00 92.25 471 ASP A CA 1
ATOM 3799 C C . ASP A 1 471 ? 9.738 3.463 -29.726 1.00 92.25 471 ASP A C 1
ATOM 3801 O O . ASP A 1 471 ? 10.806 4.082 -29.765 1.00 92.25 471 ASP A O 1
ATOM 3805 N N . LEU A 1 472 ? 9.714 2.149 -29.488 1.00 92.06 472 LEU A N 1
ATOM 3806 C CA . LEU A 1 472 ? 10.931 1.374 -29.260 1.00 92.06 472 LEU A CA 1
ATOM 3807 C C . LEU A 1 472 ? 11.815 1.308 -30.514 1.00 92.06 472 LEU A C 1
ATOM 3809 O O . LEU A 1 472 ? 13.038 1.397 -30.395 1.00 92.06 472 LEU A O 1
ATOM 3813 N N . VAL A 1 473 ? 11.241 1.191 -31.716 1.00 91.25 473 VAL A N 1
ATOM 3814 C CA . VAL A 1 473 ? 12.013 1.243 -32.970 1.00 91.25 473 VAL A CA 1
ATOM 3815 C C . VAL A 1 473 ? 12.736 2.584 -33.104 1.00 91.25 473 VAL A C 1
ATOM 3817 O O . VAL A 1 473 ? 13.911 2.611 -33.492 1.00 91.25 473 VAL A O 1
ATOM 3820 N N . ILE A 1 474 ? 12.094 3.694 -32.735 1.00 89.69 474 ILE A N 1
ATOM 3821 C CA . ILE A 1 474 ? 12.723 5.021 -32.720 1.00 89.69 474 ILE A CA 1
ATOM 3822 C C . ILE A 1 474 ? 13.878 5.045 -31.711 1.00 89.69 474 ILE A C 1
ATOM 3824 O O . ILE A 1 474 ? 15.003 5.394 -32.083 1.00 89.69 474 ILE A O 1
ATOM 3828 N N . CYS A 1 475 ? 13.645 4.597 -30.473 1.00 91.38 475 CYS A N 1
ATOM 3829 C CA . CYS A 1 475 ? 14.674 4.528 -29.431 1.00 91.38 475 CYS A CA 1
ATOM 3830 C C . CYS A 1 475 ? 15.875 3.644 -29.816 1.00 91.38 475 CYS A C 1
ATOM 3832 O O . CYS A 1 475 ? 16.998 3.909 -29.388 1.00 91.38 475 CYS A O 1
ATOM 3834 N N . LEU A 1 476 ? 15.673 2.601 -30.626 1.00 90.75 476 LEU A N 1
ATOM 3835 C CA . LEU A 1 476 ? 16.741 1.694 -31.058 1.00 90.75 476 LEU A CA 1
ATOM 3836 C C . LEU A 1 476 ? 17.484 2.179 -32.299 1.00 90.75 476 LEU A C 1
ATOM 3838 O O . LEU A 1 476 ? 18.692 1.959 -32.417 1.00 90.75 476 LEU A O 1
ATOM 3842 N N . SER A 1 477 ? 16.775 2.809 -33.233 1.00 87.62 477 SER A N 1
ATOM 3843 C CA . SER A 1 477 ? 17.325 3.208 -34.525 1.00 87.62 477 SER A CA 1
ATOM 3844 C C . SER A 1 477 ? 17.956 4.598 -34.502 1.00 87.62 477 SER A C 1
ATOM 3846 O O . SER A 1 477 ? 18.948 4.806 -35.203 1.00 87.62 477 SER A O 1
ATOM 3848 N N . SER A 1 478 ? 17.419 5.540 -33.722 1.00 86.81 478 SER A N 1
ATOM 3849 C CA . SER A 1 478 ? 17.873 6.934 -33.700 1.00 86.81 478 SER A CA 1
ATOM 3850 C C . SER A 1 478 ? 19.302 7.098 -33.170 1.00 86.81 478 SER A C 1
ATOM 3852 O O . SER A 1 478 ? 20.113 7.682 -33.886 1.00 86.81 478 SER A O 1
ATOM 3854 N N . PRO A 1 479 ? 19.678 6.557 -31.991 1.00 86.62 479 PRO A N 1
ATOM 3855 C CA . PRO A 1 479 ? 21.023 6.770 -31.456 1.00 86.62 479 PRO A CA 1
ATOM 3856 C C . PRO A 1 479 ? 22.080 5.848 -32.091 1.00 86.62 479 PRO A C 1
ATOM 3858 O O . PRO A 1 479 ? 23.268 5.971 -31.796 1.00 86.62 479 PRO A O 1
ATOM 3861 N N . ARG A 1 480 ? 21.675 4.902 -32.952 1.00 86.56 480 ARG A N 1
ATOM 3862 C CA . ARG A 1 480 ? 22.586 3.941 -33.579 1.00 86.56 480 ARG A CA 1
ATOM 3863 C C . ARG A 1 480 ? 23.383 4.577 -34.714 1.00 86.56 480 ARG A C 1
ATOM 3865 O O . ARG A 1 480 ? 22.809 5.149 -35.644 1.00 86.56 480 ARG A O 1
ATOM 3872 N N . ASN A 1 481 ? 24.691 4.329 -34.736 1.00 83.44 481 ASN A N 1
ATOM 3873 C CA . ASN A 1 481 ? 25.488 4.581 -35.934 1.00 83.44 481 ASN A CA 1
ATOM 3874 C C . ASN A 1 481 ? 25.060 3.622 -37.068 1.00 83.44 481 ASN A C 1
ATOM 3876 O O . ASN A 1 481 ? 25.161 2.401 -36.946 1.00 83.44 481 ASN A O 1
ATOM 3880 N N . LYS A 1 482 ? 24.572 4.187 -38.180 1.00 80.62 482 LYS A N 1
ATOM 3881 C CA . LYS A 1 482 ? 23.905 3.458 -39.276 1.00 80.62 482 LYS A CA 1
ATOM 3882 C C . LYS A 1 482 ? 24.786 2.426 -39.986 1.00 80.62 482 LYS A C 1
ATOM 3884 O O . LYS A 1 482 ? 24.244 1.554 -40.656 1.00 80.62 482 LYS A O 1
ATOM 3889 N N . ILE A 1 483 ? 26.109 2.495 -39.820 1.00 79.12 483 ILE A N 1
ATOM 3890 C CA . ILE A 1 483 ? 27.033 1.481 -40.351 1.00 79.12 483 ILE A CA 1
ATOM 3891 C C . ILE A 1 483 ? 26.865 0.118 -39.663 1.00 79.12 483 ILE A C 1
ATOM 3893 O O . ILE A 1 483 ? 27.206 -0.903 -40.250 1.00 79.12 483 ILE A O 1
ATOM 3897 N N . PHE A 1 484 ? 26.347 0.086 -38.429 1.00 85.25 484 PHE A N 1
ATOM 3898 C CA . PHE A 1 484 ? 26.088 -1.152 -37.698 1.00 85.25 484 PHE A CA 1
ATOM 3899 C C . PHE A 1 484 ? 24.681 -1.651 -38.011 1.00 85.25 484 PHE A C 1
ATOM 3901 O O . PHE A 1 484 ? 23.687 -1.159 -37.469 1.00 85.25 484 PHE A O 1
ATOM 3908 N N . ASN A 1 485 ? 24.595 -2.642 -38.891 1.00 84.81 485 ASN A N 1
ATOM 3909 C CA . ASN A 1 485 ? 23.331 -3.216 -39.326 1.00 84.81 485 ASN A CA 1
ATOM 3910 C C . ASN A 1 485 ? 23.463 -4.735 -39.497 1.00 84.81 485 ASN A C 1
ATOM 3912 O O . ASN A 1 485 ? 24.419 -5.208 -40.106 1.00 84.81 485 ASN A O 1
ATOM 3916 N N . TRP A 1 486 ? 22.486 -5.485 -38.988 1.00 85.44 486 TRP A N 1
ATOM 3917 C CA . TRP A 1 486 ? 22.407 -6.943 -39.111 1.00 85.44 486 TRP A CA 1
ATOM 3918 C C . TRP A 1 486 ? 22.092 -7.436 -40.531 1.00 85.44 486 TRP A C 1
ATOM 3920 O O . TRP A 1 486 ? 22.166 -8.633 -40.783 1.00 85.44 486 TRP A O 1
ATOM 3930 N N . LEU A 1 487 ? 21.776 -6.531 -41.462 1.00 81.62 487 LEU A N 1
ATOM 3931 C CA . LEU A 1 487 ? 21.709 -6.828 -42.898 1.00 81.62 487 LEU A CA 1
ATOM 3932 C C . LEU A 1 487 ? 23.089 -7.064 -43.527 1.00 81.62 487 LEU A C 1
ATOM 3934 O O . LEU A 1 487 ? 23.173 -7.608 -44.624 1.00 81.62 487 LEU A O 1
ATOM 3938 N N . LEU A 1 488 ? 24.169 -6.664 -42.852 1.00 79.12 488 LEU A N 1
ATOM 3939 C CA . LEU A 1 488 ? 25.520 -6.993 -43.290 1.00 79.12 488 LEU A CA 1
ATOM 3940 C C . LEU A 1 488 ? 25.819 -8.476 -43.034 1.00 79.12 488 LEU A C 1
ATOM 3942 O O . LEU A 1 488 ? 25.401 -9.012 -42.003 1.00 79.12 488 LEU A O 1
ATOM 3946 N N . PRO A 1 489 ? 26.617 -9.130 -43.900 1.00 82.81 489 PRO A N 1
ATOM 3947 C CA . PRO A 1 489 ? 27.168 -10.441 -43.592 1.00 82.81 489 PRO A CA 1
ATOM 3948 C C . PRO A 1 489 ? 27.848 -10.418 -42.221 1.00 82.81 489 PRO A C 1
ATOM 3950 O O . PRO A 1 489 ? 28.615 -9.501 -41.917 1.00 82.81 489 PRO A O 1
ATOM 3953 N N . TRP A 1 490 ? 27.600 -11.435 -41.391 1.00 86.56 490 TRP A N 1
ATOM 3954 C CA . TRP A 1 490 ? 28.101 -11.468 -40.010 1.00 86.56 490 TRP A CA 1
ATOM 3955 C C . TRP A 1 490 ? 29.618 -11.251 -39.912 1.00 86.56 490 TRP A C 1
ATOM 3957 O O . TRP A 1 490 ? 30.083 -10.504 -39.056 1.00 86.56 490 TRP A O 1
ATOM 3967 N N . LYS A 1 491 ? 30.391 -11.822 -40.842 1.00 81.88 491 LYS A N 1
ATOM 3968 C CA . LYS A 1 491 ? 31.846 -11.631 -40.933 1.00 81.88 491 LYS A CA 1
ATOM 3969 C C . LYS A 1 491 ? 32.249 -10.161 -41.085 1.00 81.88 491 LYS A C 1
ATOM 3971 O O . LYS A 1 491 ? 33.283 -9.760 -40.558 1.00 81.88 491 LYS A O 1
ATOM 3976 N N . ASP A 1 492 ? 31.461 -9.367 -41.800 1.00 80.38 492 ASP A N 1
ATOM 3977 C CA . ASP A 1 492 ? 31.752 -7.956 -42.048 1.00 80.38 492 ASP A CA 1
ATOM 3978 C C . ASP A 1 492 ? 31.263 -7.079 -40.895 1.00 80.38 492 ASP A C 1
ATOM 3980 O O . ASP A 1 492 ? 32.010 -6.215 -40.433 1.00 80.38 492 ASP A O 1
ATOM 3984 N N . LEU A 1 493 ? 30.074 -7.361 -40.349 1.00 85.75 493 LEU A N 1
ATOM 3985 C CA . LEU A 1 493 ? 29.584 -6.701 -39.137 1.00 85.75 493 LEU A CA 1
ATOM 3986 C C . LEU A 1 493 ? 30.532 -6.928 -37.951 1.00 85.75 493 LEU A C 1
ATOM 3988 O O . LEU A 1 493 ? 30.880 -5.980 -37.252 1.00 85.75 493 LEU A O 1
ATOM 3992 N N . HIS A 1 494 ? 31.001 -8.163 -37.752 1.00 87.50 494 HIS A N 1
ATOM 3993 C CA . HIS A 1 494 ? 31.936 -8.511 -36.681 1.00 87.50 494 HIS A CA 1
ATOM 3994 C C . HIS A 1 494 ? 33.250 -7.736 -36.799 1.00 87.50 494 HIS A C 1
ATOM 3996 O O . HIS A 1 494 ? 33.682 -7.115 -35.829 1.00 87.50 494 HIS A O 1
ATOM 4002 N N . LYS A 1 495 ? 33.841 -7.669 -38.000 1.00 82.38 495 LYS A N 1
ATOM 4003 C CA . LYS A 1 495 ? 35.044 -6.857 -38.244 1.00 82.38 495 LYS A CA 1
ATOM 4004 C C . LYS A 1 495 ? 34.809 -5.376 -37.960 1.00 82.38 495 LYS A C 1
ATOM 4006 O O . LYS A 1 495 ? 35.667 -4.743 -37.351 1.00 82.38 495 LYS A O 1
ATOM 4011 N N . LEU A 1 496 ? 33.664 -4.822 -38.371 1.00 83.31 496 LEU A N 1
ATOM 4012 C CA . LEU A 1 496 ? 33.300 -3.438 -38.048 1.00 83.31 496 LEU A CA 1
ATOM 4013 C C . LEU A 1 496 ? 33.204 -3.228 -36.535 1.00 83.31 496 LEU A C 1
ATOM 4015 O O . LEU A 1 496 ? 33.679 -2.211 -36.033 1.00 83.31 496 LEU A O 1
ATOM 4019 N N . CYS A 1 497 ? 32.643 -4.188 -35.798 1.00 86.88 497 CYS A N 1
ATOM 4020 C CA . CYS A 1 497 ? 32.594 -4.127 -34.344 1.00 86.88 497 CYS A CA 1
ATOM 4021 C C . CYS A 1 497 ? 33.995 -4.173 -33.716 1.00 86.88 497 CYS A C 1
ATOM 4023 O O . CYS A 1 497 ? 34.285 -3.360 -32.843 1.00 86.88 497 CYS A O 1
ATOM 4025 N N . VAL A 1 498 ? 34.886 -5.056 -34.178 1.00 85.88 498 VAL A N 1
ATOM 4026 C CA . VAL A 1 498 ? 36.280 -5.116 -33.697 1.00 85.88 498 VAL A CA 1
ATOM 4027 C C . VAL A 1 498 ? 37.005 -3.790 -33.954 1.00 85.88 498 VAL A C 1
ATOM 4029 O O . VAL A 1 498 ? 37.581 -3.219 -33.031 1.00 85.88 498 VAL A O 1
ATOM 4032 N N . LEU A 1 499 ? 36.889 -3.234 -35.165 1.00 82.56 499 LEU A N 1
ATOM 4033 C CA . LEU A 1 499 ? 37.482 -1.937 -35.513 1.00 82.56 499 LEU A CA 1
ATOM 4034 C C . LEU A 1 499 ? 36.919 -0.789 -34.663 1.00 82.56 499 LEU A C 1
ATOM 4036 O O . LEU A 1 499 ? 37.660 0.103 -34.252 1.00 82.56 499 LEU A O 1
ATOM 4040 N N . HIS A 1 500 ? 35.615 -0.798 -34.383 1.00 85.75 500 HIS A N 1
ATOM 4041 C CA . HIS A 1 500 ? 34.971 0.219 -33.551 1.00 85.75 500 HIS A CA 1
ATOM 4042 C C . HIS A 1 500 ? 35.389 0.131 -32.086 1.00 85.75 500 HIS A C 1
ATOM 4044 O O . HIS A 1 500 ? 35.531 1.162 -31.436 1.00 85.75 500 HIS A O 1
ATOM 4050 N N . LEU A 1 501 ? 35.627 -1.080 -31.578 1.00 87.06 501 LEU A N 1
ATOM 4051 C CA . LEU A 1 501 ? 36.148 -1.293 -30.232 1.00 87.06 501 LEU A CA 1
ATOM 4052 C C . LEU A 1 501 ? 37.575 -0.747 -30.076 1.00 87.06 501 LEU A C 1
ATOM 4054 O O . LEU A 1 501 ? 37.909 -0.220 -29.018 1.00 87.06 501 LEU A O 1
ATOM 4058 N N . GLU A 1 502 ? 38.403 -0.868 -31.115 1.00 80.94 502 GLU A N 1
ATOM 4059 C CA . GLU A 1 502 ? 39.782 -0.366 -31.122 1.00 80.94 502 GLU A CA 1
ATOM 4060 C C . GLU A 1 502 ? 39.859 1.150 -31.353 1.00 80.94 502 GLU A C 1
ATOM 4062 O O . GLU A 1 502 ? 40.653 1.833 -30.706 1.00 80.94 502 GLU A O 1
ATOM 4067 N N . ASN A 1 503 ? 39.036 1.695 -32.259 1.00 77.50 503 ASN A N 1
ATOM 4068 C CA . ASN A 1 503 ? 39.005 3.125 -32.562 1.00 77.50 503 ASN A CA 1
ATOM 4069 C C . ASN A 1 503 ? 37.577 3.642 -32.865 1.00 77.50 503 ASN A C 1
ATOM 4071 O O . ASN A 1 503 ? 37.161 3.728 -34.033 1.00 77.50 503 ASN A O 1
ATOM 4075 N N . PRO A 1 504 ? 36.829 4.069 -31.828 1.00 75.19 504 PRO A N 1
ATOM 4076 C CA . PRO A 1 504 ? 35.469 4.590 -31.985 1.00 75.19 504 PRO A CA 1
ATOM 4077 C C . PRO A 1 504 ? 35.393 5.896 -32.798 1.00 75.19 504 PRO A C 1
ATOM 4079 O O . PRO A 1 504 ? 34.403 6.164 -33.476 1.00 75.19 504 PRO A O 1
ATOM 4082 N N . GLN A 1 505 ? 36.437 6.731 -32.750 1.00 68.19 505 GLN A N 1
ATOM 4083 C CA . GLN A 1 505 ? 36.476 8.033 -33.433 1.00 68.19 505 GLN A CA 1
ATOM 4084 C C . GLN A 1 505 ? 36.612 7.871 -34.953 1.00 68.19 505 GLN A C 1
ATOM 4086 O O . GLN A 1 505 ? 35.894 8.516 -35.717 1.00 68.19 505 GLN A O 1
ATOM 4091 N N . ALA A 1 506 ? 37.496 6.975 -35.402 1.00 63.78 506 ALA A N 1
ATOM 4092 C CA . ALA A 1 506 ? 37.714 6.718 -36.826 1.00 63.78 506 ALA A CA 1
ATOM 4093 C C . ALA A 1 506 ? 36.457 6.161 -37.515 1.00 63.78 506 ALA A C 1
ATOM 4095 O O . ALA A 1 506 ? 36.119 6.556 -38.628 1.00 63.78 506 ALA A O 1
ATOM 4096 N N . THR A 1 507 ? 35.734 5.290 -36.818 1.00 63.53 507 THR A N 1
ATOM 4097 C CA . THR A 1 507 ? 34.528 4.616 -37.314 1.00 63.53 507 THR A CA 1
ATOM 4098 C C . THR A 1 507 ? 33.288 5.523 -37.323 1.00 63.53 507 THR A C 1
ATOM 4100 O O . THR A 1 507 ? 32.441 5.402 -38.207 1.00 63.53 507 THR A O 1
ATOM 4103 N N . ASN A 1 508 ? 33.202 6.502 -36.416 1.00 61.44 508 ASN A N 1
ATOM 4104 C CA . ASN A 1 508 ? 32.143 7.521 -36.426 1.00 61.44 508 ASN A CA 1
ATOM 4105 C C . ASN A 1 508 ? 32.274 8.542 -37.570 1.00 61.44 508 ASN A C 1
ATOM 4107 O O . ASN A 1 508 ? 31.290 9.175 -37.946 1.00 61.44 508 ASN A O 1
ATOM 4111 N N . ASN A 1 509 ? 33.465 8.697 -38.155 1.00 57.72 509 ASN A N 1
ATOM 4112 C CA . ASN A 1 509 ? 33.696 9.625 -39.265 1.00 57.72 509 ASN A CA 1
ATOM 4113 C C . ASN A 1 509 ? 33.322 9.046 -40.643 1.00 57.72 509 ASN A C 1
ATOM 4115 O O . ASN A 1 509 ? 33.310 9.791 -41.622 1.00 57.72 509 ASN A O 1
ATOM 4119 N N . PHE A 1 510 ? 32.962 7.759 -40.739 1.00 56.91 510 PHE A N 1
ATOM 4120 C CA . PHE A 1 510 ? 32.540 7.142 -42.005 1.00 56.91 510 PHE A CA 1
ATOM 4121 C C . PHE A 1 510 ? 31.245 7.737 -42.584 1.00 56.91 510 PHE A C 1
ATOM 4123 O O . PHE A 1 510 ? 31.063 7.720 -43.798 1.00 56.91 510 PHE A O 1
ATOM 4130 N N . THR A 1 511 ? 30.371 8.302 -41.747 1.00 49.25 511 THR A N 1
ATOM 4131 C CA . THR A 1 511 ? 29.061 8.859 -42.134 1.00 49.25 511 THR A CA 1
ATOM 4132 C C . THR A 1 511 ? 29.048 10.379 -42.331 1.00 49.25 511 THR A C 1
ATOM 4134 O O . THR A 1 511 ? 28.066 10.907 -42.841 1.00 49.25 511 THR A O 1
ATOM 4137 N N . LYS A 1 512 ? 30.120 11.107 -41.977 1.00 45.97 512 LYS A N 1
ATOM 4138 C CA . LYS A 1 512 ? 30.166 12.585 -42.058 1.00 45.97 512 LYS A CA 1
ATOM 4139 C C . LYS A 1 512 ? 30.463 13.149 -43.455 1.00 45.97 512 LYS A C 1
ATOM 4141 O O . LYS A 1 512 ? 30.500 14.367 -43.619 1.00 45.97 512 LYS A O 1
ATOM 4146 N N . LYS A 1 513 ? 30.674 12.309 -44.473 1.00 41.00 513 LYS A N 1
ATOM 4147 C CA . LYS A 1 513 ? 30.818 12.784 -45.856 1.00 41.00 513 LYS A CA 1
ATOM 4148 C C . LYS A 1 513 ? 29.449 13.106 -46.444 1.00 41.00 513 LYS A C 1
ATOM 4150 O O . LYS A 1 513 ? 28.785 12.247 -47.016 1.00 41.00 513 LYS A O 1
ATOM 4155 N N . LEU A 1 514 ? 29.051 14.369 -46.323 1.00 44.19 514 LEU A N 1
ATOM 4156 C CA . LEU A 1 514 ? 28.076 14.957 -47.231 1.00 44.19 514 LEU A CA 1
ATOM 4157 C C . LEU A 1 514 ? 28.690 14.928 -48.636 1.00 44.19 514 LEU A C 1
ATOM 4159 O O . LEU A 1 514 ? 29.637 15.660 -48.920 1.00 44.19 514 LEU A O 1
ATOM 4163 N N . ASN A 1 515 ? 28.175 14.067 -49.513 1.00 43.88 515 ASN A N 1
ATOM 4164 C CA . ASN A 1 515 ? 28.404 14.230 -50.943 1.00 43.88 515 ASN A CA 1
ATOM 4165 C C . ASN A 1 515 ? 27.637 15.488 -51.351 1.00 43.88 515 ASN A C 1
ATOM 4167 O O . ASN A 1 515 ? 26.416 15.443 -51.498 1.00 43.88 515 ASN A O 1
ATOM 4171 N N . TYR A 1 516 ? 28.326 16.621 -51.472 1.00 43.47 516 TYR A N 1
ATOM 4172 C CA . TYR A 1 516 ? 27.729 17.809 -52.065 1.00 43.47 516 TYR A CA 1
ATOM 4173 C C . TYR A 1 516 ? 27.267 17.434 -53.476 1.00 43.47 516 TYR A C 1
ATOM 4175 O O . TYR A 1 516 ? 28.074 17.043 -54.320 1.00 43.47 516 TYR A O 1
ATOM 4183 N N . LEU A 1 517 ? 25.957 17.503 -53.721 1.00 44.00 517 LEU A N 1
ATOM 4184 C CA . LEU A 1 517 ? 25.437 17.519 -55.081 1.00 44.00 517 LEU A CA 1
ATOM 4185 C C . LEU A 1 517 ? 26.076 18.728 -55.761 1.00 44.00 517 LEU A C 1
ATOM 4187 O O . LEU A 1 517 ? 25.878 19.861 -55.324 1.00 44.00 517 LEU A O 1
ATOM 4191 N N . ASN A 1 518 ? 26.878 18.483 -56.795 1.00 44.88 518 ASN A N 1
ATOM 4192 C CA . ASN A 1 518 ? 27.431 19.538 -57.630 1.00 44.88 518 ASN A CA 1
ATOM 4193 C C . ASN A 1 518 ? 26.285 20.055 -58.513 1.00 44.88 518 ASN A C 1
ATOM 4195 O O . ASN A 1 518 ? 26.113 19.622 -59.650 1.00 44.88 518 ASN A O 1
ATOM 4199 N N . VAL A 1 519 ? 25.396 20.851 -57.916 1.00 55.22 519 VAL A N 1
ATOM 4200 C CA . VAL A 1 519 ? 24.249 21.437 -58.606 1.00 55.22 519 VAL A CA 1
ATOM 4201 C C . VAL A 1 519 ? 24.779 22.560 -59.482 1.00 55.22 519 VAL A C 1
ATOM 4203 O O . VAL A 1 519 ? 25.407 23.497 -58.992 1.00 55.22 519 VAL A O 1
ATOM 4206 N N . ASP A 1 520 ? 24.539 22.463 -60.784 1.00 58.72 520 ASP A N 1
ATOM 4207 C CA . ASP A 1 520 ? 24.887 23.525 -61.713 1.00 58.72 520 ASP A CA 1
ATOM 4208 C C . ASP A 1 520 ? 23.910 24.698 -61.548 1.00 58.72 520 ASP A C 1
ATOM 4210 O O . ASP A 1 520 ? 22.782 24.690 -62.045 1.00 58.72 520 ASP A O 1
ATOM 4214 N N . TYR A 1 521 ? 24.343 25.713 -60.801 1.00 60.31 521 TYR A N 1
ATOM 4215 C CA . TYR A 1 521 ? 23.549 26.908 -60.527 1.00 60.31 521 TYR A CA 1
ATOM 4216 C C . TYR A 1 521 ? 23.383 27.826 -61.749 1.00 60.31 521 TYR A C 1
ATOM 4218 O O . TYR A 1 521 ? 22.609 28.782 -61.680 1.00 60.31 521 TYR A O 1
ATOM 4226 N N . SER A 1 522 ? 24.064 27.553 -62.871 1.00 71.06 522 SER A N 1
ATOM 4227 C CA . SER A 1 522 ? 23.924 28.354 -64.094 1.00 71.06 522 SER A CA 1
ATOM 4228 C C . SER A 1 522 ? 22.511 28.280 -64.689 1.00 71.06 522 SER A C 1
ATOM 4230 O O . SER A 1 522 ? 22.019 29.279 -65.207 1.00 71.06 522 SER A O 1
ATOM 4232 N N . ALA A 1 523 ? 21.792 27.170 -64.483 1.00 65.44 523 ALA A N 1
ATOM 4233 C CA . ALA A 1 523 ? 20.387 27.017 -64.879 1.00 65.44 523 ALA A CA 1
ATOM 4234 C C . ALA A 1 523 ? 19.402 27.915 -64.096 1.00 65.44 523 ALA A C 1
ATOM 4236 O O . ALA A 1 523 ? 18.246 28.050 -64.492 1.00 65.44 523 ALA A O 1
ATOM 4237 N N . PHE A 1 524 ? 19.841 28.533 -62.992 1.00 64.25 524 PHE A N 1
ATOM 4238 C CA . PHE A 1 524 ? 19.009 29.370 -62.118 1.00 64.25 524 PHE A CA 1
ATOM 4239 C C . PHE A 1 524 ? 19.409 30.859 -62.157 1.00 64.25 524 PHE A C 1
ATOM 4241 O O . PHE A 1 524 ? 18.882 31.646 -61.371 1.00 64.25 524 PHE A O 1
ATOM 4248 N N . GLN A 1 525 ? 20.326 31.264 -63.051 1.00 61.34 525 GLN A N 1
ATOM 4249 C CA . GLN A 1 525 ? 20.825 32.649 -63.134 1.00 61.34 525 GLN A CA 1
ATOM 4250 C C . GLN A 1 525 ? 19.757 33.670 -63.560 1.00 61.34 525 GLN A C 1
ATOM 4252 O O . GLN A 1 525 ? 19.801 34.807 -63.094 1.00 61.34 525 GLN A O 1
ATOM 4257 N N . ASP A 1 526 ? 18.774 33.259 -64.366 1.00 63.81 526 ASP A N 1
ATOM 4258 C CA . ASP A 1 526 ? 17.729 34.149 -64.900 1.00 63.81 526 ASP A CA 1
ATOM 4259 C C . ASP A 1 526 ? 16.420 34.133 -64.092 1.00 63.81 526 ASP A C 1
ATOM 4261 O O . ASP A 1 526 ? 15.450 34.819 -64.432 1.00 63.81 526 ASP A O 1
ATOM 4265 N N . ILE A 1 527 ? 16.366 33.369 -62.996 1.00 61.22 527 ILE A N 1
ATOM 4266 C CA . ILE A 1 527 ? 15.201 33.371 -62.112 1.00 61.22 527 ILE A CA 1
ATOM 4267 C C . ILE A 1 527 ? 15.270 34.633 -61.253 1.00 61.22 527 ILE A C 1
ATOM 4269 O O . ILE A 1 527 ? 16.126 34.771 -60.377 1.00 61.22 527 ILE A O 1
ATOM 4273 N N . LYS A 1 528 ? 14.349 35.571 -61.499 1.00 54.31 528 LYS A N 1
ATOM 4274 C CA . LYS A 1 528 ? 14.144 36.735 -60.630 1.00 54.31 528 LYS A CA 1
ATOM 4275 C C . LYS A 1 528 ? 13.869 36.229 -59.215 1.00 54.31 528 LYS A C 1
ATOM 4277 O O . LYS A 1 528 ? 12.831 35.618 -58.980 1.00 54.31 528 LYS A O 1
ATOM 4282 N N . ARG A 1 529 ? 14.800 36.477 -58.290 1.00 55.91 529 ARG A N 1
ATOM 4283 C CA . ARG A 1 529 ? 14.576 36.240 -56.859 1.00 55.91 529 ARG A CA 1
ATOM 4284 C C . ARG A 1 529 ? 13.345 37.039 -56.441 1.00 55.91 529 ARG A C 1
ATOM 4286 O O . ARG A 1 529 ? 13.250 38.222 -56.782 1.00 55.91 529 ARG A O 1
ATOM 4293 N N . GLU A 1 530 ? 12.408 36.397 -55.751 1.00 51.75 530 GLU A N 1
ATOM 4294 C CA . GLU A 1 530 ? 11.321 37.127 -55.107 1.00 51.75 530 GLU A CA 1
ATOM 4295 C C . GLU A 1 530 ? 11.926 38.177 -54.157 1.00 51.75 530 GLU A C 1
ATOM 4297 O O . GLU A 1 530 ? 13.012 37.965 -53.603 1.00 51.75 530 GLU A O 1
ATOM 4302 N N . PRO A 1 531 ? 11.316 39.368 -54.040 1.00 55.16 531 PRO A N 1
ATOM 4303 C CA . PRO A 1 531 ? 11.809 40.381 -53.124 1.00 55.16 531 PRO A CA 1
ATOM 4304 C C . PRO A 1 531 ? 11.777 39.812 -51.706 1.00 55.16 531 PRO A C 1
ATOM 4306 O O . PRO A 1 531 ? 10.725 39.368 -51.253 1.00 55.16 531 PRO A O 1
ATOM 4309 N N . ILE A 1 532 ? 12.930 39.858 -51.035 1.00 52.84 532 ILE A N 1
ATOM 4310 C CA . ILE A 1 532 ? 13.133 39.342 -49.679 1.00 52.84 532 ILE A CA 1
ATOM 4311 C C . ILE A 1 532 ? 12.054 39.927 -48.768 1.00 52.84 532 ILE A C 1
ATOM 4313 O O . ILE A 1 532 ? 12.102 41.103 -48.394 1.00 52.84 532 ILE A O 1
ATOM 4317 N N . ASN A 1 533 ? 11.053 39.117 -48.437 1.00 54.53 533 ASN A N 1
ATOM 4318 C CA . ASN A 1 533 ? 10.095 39.457 -47.402 1.00 54.53 533 ASN A CA 1
ATOM 4319 C C . ASN A 1 533 ? 10.796 39.235 -46.059 1.00 54.53 533 ASN A C 1
ATOM 4321 O O . ASN A 1 533 ? 11.514 38.256 -45.885 1.00 54.53 533 ASN A O 1
ATOM 4325 N N . TYR A 1 534 ? 10.573 40.121 -45.091 1.00 56.66 534 TYR A N 1
ATOM 4326 C CA . TYR A 1 534 ? 11.184 40.050 -43.759 1.00 56.66 534 TYR A CA 1
ATOM 4327 C C . TYR A 1 534 ? 10.914 38.712 -43.029 1.00 56.66 534 TYR A C 1
ATOM 4329 O O . TYR A 1 534 ? 11.587 38.397 -42.053 1.00 56.66 534 TYR A O 1
ATOM 4337 N N . PHE A 1 535 ? 9.948 37.922 -43.513 1.00 56.44 535 PHE A N 1
ATOM 4338 C CA . PHE A 1 535 ? 9.559 36.614 -42.982 1.00 56.44 535 PHE A CA 1
ATOM 4339 C C . PHE A 1 535 ? 9.993 35.408 -43.845 1.00 56.44 535 PHE A C 1
ATOM 4341 O O . PHE A 1 535 ? 9.534 34.293 -43.605 1.00 56.44 535 PHE A O 1
ATOM 4348 N N . GLU A 1 536 ? 10.861 35.591 -44.848 1.00 51.84 536 GLU A N 1
ATOM 4349 C CA . GLU A 1 536 ? 11.390 34.476 -45.650 1.00 51.84 536 GLU A CA 1
ATOM 4350 C C . GLU A 1 536 ? 12.132 33.445 -44.780 1.00 51.84 536 GLU A C 1
ATOM 4352 O O . GLU A 1 536 ? 13.012 33.785 -43.989 1.00 51.84 536 GLU A O 1
ATOM 4357 N N . GLY A 1 537 ? 11.781 32.165 -44.941 1.00 56.75 537 GLY A N 1
ATOM 4358 C CA . GLY A 1 537 ? 12.337 31.046 -44.167 1.00 56.75 537 GLY A CA 1
ATOM 4359 C C . GLY A 1 537 ? 11.528 30.660 -42.925 1.00 56.75 537 GLY A C 1
ATOM 4360 O O . GLY A 1 537 ? 11.858 29.667 -42.277 1.00 56.75 537 GLY A O 1
ATOM 4361 N N . ILE A 1 538 ? 10.459 31.396 -42.609 1.00 56.16 538 ILE A N 1
ATOM 4362 C CA . ILE A 1 538 ? 9.508 31.037 -41.554 1.00 56.16 538 ILE A CA 1
ATOM 4363 C C . ILE A 1 538 ? 8.326 30.315 -42.200 1.00 56.16 538 ILE A C 1
ATOM 4365 O O . ILE A 1 538 ? 7.732 30.803 -43.158 1.00 56.16 538 ILE A O 1
ATOM 4369 N N . GLU A 1 539 ? 7.996 29.131 -41.686 1.00 58.03 539 GLU A N 1
ATOM 4370 C CA . GLU A 1 539 ? 6.827 28.374 -42.131 1.00 58.03 539 GLU A CA 1
ATOM 4371 C C . GLU A 1 539 ? 5.540 29.170 -41.852 1.00 58.03 539 GLU A C 1
ATOM 4373 O O . GLU A 1 539 ? 5.361 29.708 -40.754 1.00 58.03 539 GLU A O 1
ATOM 4378 N N . ASN A 1 540 ? 4.652 29.252 -42.849 1.00 54.41 540 ASN A N 1
ATOM 4379 C CA . ASN A 1 540 ? 3.415 30.032 -42.759 1.00 54.41 540 ASN A CA 1
ATOM 4380 C C . ASN A 1 540 ? 2.608 29.646 -41.502 1.00 54.41 540 ASN A C 1
ATOM 4382 O O . ASN A 1 540 ? 2.236 28.484 -41.335 1.00 54.41 540 ASN A O 1
ATOM 4386 N N . GLY A 1 541 ? 2.303 30.621 -40.642 1.00 58.31 541 GLY A N 1
ATOM 4387 C CA . GLY A 1 541 ? 1.577 30.441 -39.376 1.00 58.31 541 GLY A CA 1
ATOM 4388 C C . GLY A 1 541 ? 2.440 30.489 -38.108 1.00 58.31 541 GLY A C 1
ATOM 4389 O O . GLY A 1 541 ? 1.895 30.478 -37.000 1.00 58.31 541 GLY A O 1
ATOM 4390 N N . TYR A 1 542 ? 3.768 30.567 -38.236 1.00 58.97 542 TYR A N 1
ATOM 4391 C CA . TYR A 1 542 ? 4.700 30.662 -37.102 1.00 58.97 542 TYR A CA 1
ATOM 4392 C C . TYR A 1 542 ? 5.277 32.065 -36.877 1.00 58.97 542 TYR A C 1
ATOM 4394 O O . TYR A 1 542 ? 6.020 32.292 -35.919 1.00 58.97 542 TYR A O 1
ATOM 4402 N N . GLU A 1 543 ? 4.886 33.044 -37.691 1.00 70.81 543 GLU A N 1
ATOM 4403 C CA . GLU A 1 543 ? 5.414 34.415 -37.676 1.00 70.81 543 GLU A CA 1
ATOM 4404 C C . GLU A 1 543 ? 5.128 35.129 -36.341 1.00 70.81 543 GLU A C 1
ATOM 4406 O O . GLU A 1 543 ? 5.810 36.074 -35.950 1.00 70.81 543 GLU A O 1
ATOM 4411 N N . HIS A 1 544 ? 4.130 34.643 -35.600 1.00 60.81 544 HIS A N 1
ATOM 4412 C CA . HIS A 1 544 ? 3.594 35.252 -34.384 1.00 60.81 544 HIS A CA 1
ATOM 4413 C C . HIS A 1 544 ? 4.494 35.015 -33.156 1.00 60.81 544 HIS A C 1
ATOM 4415 O O . HIS A 1 544 ? 4.281 35.615 -32.103 1.00 60.81 544 HIS A O 1
ATOM 4421 N N . TYR A 1 545 ? 5.482 34.118 -33.262 1.00 57.16 545 TYR A N 1
ATOM 4422 C CA . TYR A 1 545 ? 6.391 33.774 -32.165 1.00 57.16 545 TYR A CA 1
ATOM 4423 C C . TYR A 1 545 ? 7.645 34.651 -32.098 1.00 57.16 545 TYR A C 1
ATOM 4425 O O . TYR A 1 545 ? 8.353 34.593 -31.094 1.00 57.16 545 TYR A O 1
ATOM 4433 N N . ILE A 1 546 ? 7.911 35.466 -33.123 1.00 56.06 546 ILE A N 1
ATOM 4434 C CA . ILE A 1 546 ? 9.125 36.292 -33.189 1.00 56.06 546 ILE A CA 1
ATOM 4435 C C . ILE A 1 546 ? 8.928 37.642 -32.482 1.00 56.06 546 ILE A C 1
ATOM 4437 O O . ILE A 1 546 ? 9.867 38.147 -31.872 1.00 56.06 546 ILE A O 1
ATOM 4441 N N . TYR A 1 547 ? 7.702 38.184 -32.455 1.00 53.03 547 TYR A N 1
ATOM 4442 C CA . TYR A 1 547 ? 7.384 39.429 -31.742 1.00 53.03 547 TYR A CA 1
ATOM 4443 C C . TYR A 1 547 ? 6.012 39.361 -31.049 1.00 53.03 547 TYR A C 1
ATOM 4445 O O . TYR A 1 547 ? 4.990 39.608 -31.689 1.00 53.03 547 TYR A O 1
ATOM 4453 N N . PRO A 1 548 ? 5.959 39.070 -29.736 1.00 49.22 548 PRO A N 1
ATOM 4454 C CA . PRO A 1 548 ? 4.701 38.990 -28.988 1.00 49.22 548 PRO A CA 1
ATOM 4455 C C . PRO A 1 548 ? 3.950 40.328 -28.820 1.00 49.22 548 PRO A C 1
ATOM 4457 O O . PRO A 1 548 ? 2.768 40.305 -28.483 1.00 49.22 548 PRO A O 1
ATOM 4460 N N . ASP A 1 549 ? 4.604 41.476 -29.050 1.00 48.44 549 ASP A N 1
ATOM 4461 C CA . ASP A 1 549 ? 4.146 42.780 -28.530 1.00 48.44 549 ASP A CA 1
ATOM 4462 C C . ASP A 1 549 ? 3.601 43.783 -29.566 1.00 48.44 549 ASP A C 1
ATOM 4464 O O . ASP A 1 549 ? 3.253 44.911 -29.215 1.00 48.44 549 ASP A O 1
ATOM 4468 N N . LEU A 1 550 ? 3.439 43.407 -30.836 1.00 44.56 550 LEU A N 1
ATOM 4469 C CA . LEU A 1 550 ? 2.759 44.259 -31.821 1.00 44.56 550 LEU A CA 1
ATOM 4470 C C . LEU A 1 550 ? 1.344 43.725 -32.044 1.00 44.56 550 LEU A C 1
ATOM 4472 O O . LEU A 1 550 ? 1.148 42.803 -32.825 1.00 44.56 550 LEU A O 1
ATOM 4476 N N . GLY A 1 551 ? 0.370 44.287 -31.320 1.00 43.50 551 GLY A N 1
ATOM 4477 C CA . GLY A 1 551 ? -1.039 43.865 -31.229 1.00 43.50 551 GLY A CA 1
ATOM 4478 C C . GLY A 1 551 ? -1.868 43.889 -32.525 1.00 43.50 551 GLY A C 1
ATOM 4479 O O . GLY A 1 551 ? -2.967 44.445 -32.549 1.00 43.50 551 GLY A O 1
ATOM 4480 N N . ILE A 1 552 ? -1.386 43.258 -33.592 1.00 43.25 552 ILE A N 1
ATOM 4481 C CA . ILE A 1 552 ? -2.085 43.065 -34.858 1.00 43.25 552 ILE A CA 1
ATOM 4482 C C . ILE A 1 552 ? -2.906 41.775 -34.750 1.00 43.25 552 ILE A C 1
ATOM 4484 O O . ILE A 1 552 ? -2.374 40.676 -34.602 1.00 43.25 552 ILE A O 1
ATOM 4488 N N . LYS A 1 553 ? -4.236 41.907 -34.781 1.00 35.97 553 LYS A N 1
ATOM 4489 C CA . LYS A 1 553 ? -5.166 40.771 -34.738 1.00 35.97 553 LYS A CA 1
ATOM 4490 C C . LYS A 1 553 ? -5.342 40.183 -36.139 1.00 35.97 553 LYS A C 1
ATOM 4492 O O . LYS A 1 553 ? -5.918 40.846 -36.996 1.00 35.97 553 LYS A O 1
ATOM 4497 N N . PHE A 1 554 ? -4.950 38.925 -36.328 1.00 40.03 554 PHE A N 1
ATOM 4498 C CA . PHE A 1 554 ? -5.321 38.128 -37.504 1.00 40.03 554 PHE A CA 1
ATOM 4499 C C . PHE A 1 554 ? -6.483 37.162 -37.190 1.00 40.03 554 PHE A C 1
ATOM 4501 O O . PHE A 1 554 ? -6.679 36.797 -36.023 1.00 40.03 554 PHE A O 1
ATOM 4508 N N . PRO A 1 555 ? -7.301 36.771 -38.191 1.00 33.28 555 PRO A N 1
ATOM 4509 C CA . PRO A 1 555 ? -8.464 35.914 -37.982 1.00 33.28 555 PRO A CA 1
ATOM 4510 C C . PRO A 1 555 ? -8.030 34.501 -37.579 1.00 33.28 555 PRO A C 1
ATOM 4512 O O . PRO A 1 555 ? -7.125 33.920 -38.170 1.00 33.28 555 PRO A O 1
ATOM 4515 N N . LYS A 1 556 ? -8.691 33.943 -36.563 1.00 35.03 556 LYS A N 1
ATOM 4516 C CA . LYS A 1 556 ? -8.399 32.612 -36.016 1.00 35.03 556 LYS A CA 1
ATOM 4517 C C . LYS A 1 556 ? -8.742 31.505 -37.015 1.00 35.03 556 LYS A C 1
ATOM 4519 O O . LYS A 1 556 ? -9.867 31.475 -37.504 1.00 35.03 556 LYS A O 1
ATOM 4524 N N . ASN A 1 557 ? -7.853 30.519 -37.141 1.00 29.86 557 ASN A N 1
ATOM 4525 C CA . ASN A 1 557 ? -8.241 29.136 -37.420 1.00 29.86 557 ASN A CA 1
ATOM 4526 C C . ASN A 1 557 ? -7.665 28.194 -36.342 1.00 29.86 557 ASN A C 1
ATOM 4528 O O . ASN A 1 557 ? -6.622 28.509 -35.762 1.00 29.86 557 ASN A O 1
ATOM 4532 N N . PRO A 1 558 ? -8.360 27.097 -35.986 1.00 39.97 558 PRO A N 1
ATOM 4533 C CA . PRO A 1 558 ? -8.189 26.442 -34.699 1.00 39.97 558 PRO A CA 1
ATOM 4534 C C . PRO A 1 558 ? -7.489 25.090 -34.834 1.00 39.97 558 PRO A C 1
ATOM 4536 O O . PRO A 1 558 ? -8.126 24.117 -35.211 1.00 39.97 558 PRO A O 1
ATOM 4539 N N . SER A 1 559 ? -6.227 24.993 -34.421 1.00 41.69 559 SER A N 1
ATOM 4540 C CA . SER A 1 559 ? -5.667 23.752 -33.865 1.00 41.69 559 SER A CA 1
ATOM 4541 C C . SER A 1 559 ? -4.208 23.940 -33.468 1.00 41.69 559 SER A C 1
ATOM 4543 O O . SER A 1 559 ? -3.436 24.514 -34.222 1.00 41.69 559 SER A O 1
ATOM 4545 N N . LEU A 1 560 ? -3.857 23.358 -32.317 1.00 35.44 560 LEU A N 1
ATOM 4546 C CA . LEU A 1 560 ? -2.499 22.985 -31.898 1.00 35.44 560 LEU A CA 1
ATOM 4547 C C . LEU A 1 560 ? -1.566 24.121 -31.451 1.00 35.44 560 LEU A C 1
ATOM 4549 O O . LEU A 1 560 ? -0.672 24.538 -32.168 1.00 35.44 560 LEU A O 1
ATOM 4553 N N . CYS A 1 561 ? -1.715 24.535 -30.188 1.00 27.83 561 CYS A N 1
ATOM 4554 C CA . CYS A 1 561 ? -0.600 24.573 -29.228 1.00 27.83 561 CYS A CA 1
ATOM 4555 C C . CYS A 1 561 ? -1.107 25.056 -27.862 1.00 27.83 561 CYS A C 1
ATOM 4557 O O . CYS A 1 561 ? -1.167 26.254 -27.582 1.00 27.83 561 CYS A O 1
ATOM 4559 N N . LYS A 1 562 ? -1.459 24.131 -26.962 1.00 27.95 562 LYS A N 1
ATOM 4560 C CA . LYS A 1 562 ? -1.499 24.463 -25.533 1.00 27.95 562 LYS A CA 1
ATOM 4561 C C . LYS A 1 562 ? -0.083 24.299 -24.996 1.00 27.95 562 LYS A C 1
ATOM 4563 O O . LYS A 1 562 ? 0.333 23.194 -24.671 1.00 27.95 562 LYS A O 1
ATOM 4568 N N . LYS A 1 563 ? 0.650 25.415 -24.923 1.00 29.08 563 LYS A N 1
ATOM 4569 C CA . LYS A 1 563 ? 1.894 25.521 -24.154 1.00 29.08 563 LYS A CA 1
ATOM 4570 C C . LYS A 1 563 ? 1.629 25.038 -22.726 1.00 29.08 563 LYS A C 1
ATOM 4572 O O . LYS A 1 563 ? 0.822 25.635 -22.009 1.00 29.08 563 LYS A O 1
ATOM 4577 N N . GLY A 1 564 ? 2.321 23.974 -22.327 1.00 27.14 564 GLY A N 1
ATOM 4578 C CA . GLY A 1 564 ? 2.488 23.606 -20.930 1.00 27.14 564 GLY A CA 1
ATOM 4579 C C . GLY A 1 564 ? 3.247 24.723 -20.232 1.00 27.14 564 GLY A C 1
ATOM 4580 O O . GLY A 1 564 ? 4.453 24.871 -20.405 1.00 27.14 564 GLY A O 1
ATOM 4581 N N . LYS A 1 565 ? 2.525 25.547 -19.472 1.00 27.80 565 LYS A N 1
ATOM 4582 C CA . LYS A 1 565 ? 3.146 26.301 -18.387 1.00 27.80 565 LYS A CA 1
ATOM 4583 C C . LYS A 1 565 ? 3.666 25.277 -17.387 1.00 27.80 565 LYS A C 1
ATOM 4585 O O . LYS A 1 565 ? 2.956 24.316 -17.094 1.00 27.80 565 LYS A O 1
ATOM 4590 N N . SER A 1 566 ? 4.881 25.494 -16.898 1.00 33.44 566 SER A N 1
ATOM 4591 C CA . SER A 1 566 ? 5.448 24.803 -15.745 1.00 33.44 566 SER A CA 1
ATOM 4592 C C . SER A 1 566 ? 4.425 24.817 -14.606 1.00 33.44 566 SER A C 1
ATOM 4594 O O . SER A 1 566 ? 4.241 25.837 -13.942 1.00 33.44 566 SER A O 1
ATOM 4596 N N . SER A 1 567 ? 3.695 23.717 -14.440 1.00 34.28 567 SER A N 1
ATOM 4597 C CA . SER A 1 567 ? 2.848 23.509 -13.277 1.00 34.28 567 SER A CA 1
ATOM 4598 C C . SER A 1 567 ? 3.769 23.212 -12.107 1.00 34.28 567 SER A C 1
ATOM 4600 O O . SER A 1 567 ? 4.617 22.321 -12.214 1.00 34.28 567 SER A O 1
ATOM 4602 N N . ASP A 1 568 ? 3.599 23.949 -11.015 1.00 39.72 568 ASP A N 1
ATOM 4603 C CA . ASP A 1 568 ? 4.195 23.627 -9.724 1.00 39.72 568 ASP A CA 1
ATOM 4604 C C . ASP A 1 568 ? 4.059 22.122 -9.437 1.00 39.72 568 ASP A C 1
ATOM 4606 O O . ASP A 1 568 ? 3.003 21.529 -9.674 1.00 39.72 568 ASP A O 1
ATOM 4610 N N . LYS A 1 569 ? 5.121 21.481 -8.927 1.00 41.88 569 LYS A N 1
ATOM 4611 C CA . LYS A 1 569 ? 5.117 20.043 -8.576 1.00 41.88 569 LYS A CA 1
ATOM 4612 C C . LYS A 1 569 ? 3.923 19.663 -7.681 1.00 41.88 569 LYS A C 1
ATOM 4614 O O . LYS A 1 569 ? 3.395 18.562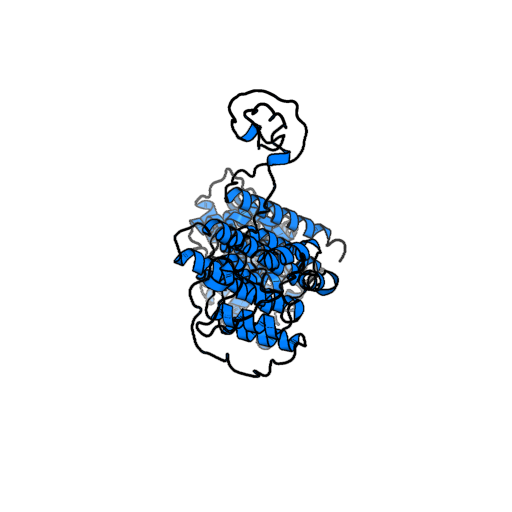 -7.800 1.00 41.88 569 LYS A O 1
ATOM 4619 N N . THR A 1 570 ? 3.443 20.598 -6.864 1.00 43.94 570 THR A N 1
ATOM 4620 C CA . THR A 1 570 ? 2.242 20.483 -6.025 1.00 43.94 570 THR A CA 1
ATOM 4621 C C . THR A 1 570 ? 0.934 20.336 -6.813 1.00 43.94 570 THR A C 1
ATOM 4623 O O . THR A 1 570 ? 0.051 19.605 -6.371 1.00 43.94 570 THR A O 1
ATOM 4626 N N . ASP A 1 571 ? 0.801 20.954 -7.989 1.00 42.69 571 ASP A N 1
ATOM 4627 C CA . ASP A 1 571 ? -0.390 20.842 -8.849 1.00 42.69 571 ASP A CA 1
ATOM 4628 C C . ASP A 1 571 ? -0.446 19.490 -9.580 1.00 42.69 571 ASP A C 1
ATOM 4630 O O . ASP A 1 571 ? -1.526 18.946 -9.822 1.00 42.69 571 ASP A O 1
ATOM 4634 N N . LEU A 1 572 ? 0.718 18.918 -9.909 1.00 46.88 572 LEU A N 1
ATOM 4635 C CA . LEU A 1 572 ? 0.820 17.577 -10.487 1.00 46.88 572 LEU A CA 1
ATOM 4636 C C . LEU A 1 572 ? 0.545 16.499 -9.431 1.00 46.88 572 LEU A C 1
ATOM 4638 O O . LEU A 1 572 ? -0.226 15.580 -9.694 1.00 46.88 572 LEU A O 1
ATOM 4642 N N . GLU A 1 573 ? 1.095 16.649 -8.221 1.00 47.88 573 GLU A N 1
ATOM 4643 C CA . GLU A 1 573 ? 0.757 15.803 -7.069 1.00 47.88 573 GLU A CA 1
ATOM 4644 C C . GLU A 1 573 ? -0.746 15.823 -6.779 1.00 47.88 573 GLU A C 1
ATOM 4646 O O . GLU A 1 573 ? -1.345 14.768 -6.574 1.00 47.88 573 GLU A O 1
ATOM 4651 N N . LYS A 1 574 ? -1.372 17.006 -6.807 1.00 50.72 574 LYS A N 1
ATOM 4652 C CA . LYS A 1 574 ? -2.807 17.160 -6.557 1.00 50.72 574 LYS A CA 1
ATOM 4653 C C . LYS A 1 574 ? -3.657 16.509 -7.649 1.00 50.72 574 LYS A C 1
ATOM 4655 O O . LYS A 1 574 ? -4.574 15.770 -7.319 1.00 50.72 574 LYS A O 1
ATOM 4660 N N . LYS A 1 575 ? -3.310 16.678 -8.930 1.00 47.06 575 LYS A N 1
ATOM 4661 C CA . LYS A 1 575 ? -3.994 16.005 -10.053 1.00 47.06 575 LYS A CA 1
ATOM 4662 C C . LYS A 1 575 ? -3.815 14.489 -10.050 1.00 47.06 575 LYS A C 1
ATOM 4664 O O . LYS A 1 575 ? -4.730 13.771 -10.437 1.00 47.06 575 LYS A O 1
ATOM 4669 N N . ILE A 1 576 ? -2.657 13.995 -9.615 1.00 51.28 576 ILE A N 1
ATOM 4670 C CA . ILE A 1 576 ? -2.399 12.557 -9.466 1.00 51.28 576 ILE A CA 1
ATOM 4671 C C . ILE A 1 576 ? -3.209 12.002 -8.298 1.00 51.28 576 ILE A C 1
ATOM 4673 O O . ILE A 1 576 ? -3.851 10.974 -8.456 1.00 51.28 576 ILE A O 1
ATOM 4677 N N . ILE A 1 577 ? -3.260 12.706 -7.167 1.00 51.97 577 ILE A N 1
ATOM 4678 C CA . ILE A 1 577 ? -4.123 12.364 -6.032 1.00 51.97 577 ILE A CA 1
ATOM 4679 C C . ILE A 1 577 ? -5.605 12.379 -6.444 1.00 51.97 577 ILE A C 1
ATOM 4681 O O . ILE A 1 577 ? -6.321 11.426 -6.158 1.00 51.97 577 ILE A O 1
ATOM 4685 N N . GLU A 1 578 ? -6.065 13.406 -7.159 1.00 48.88 578 GLU A N 1
ATOM 4686 C CA . GLU A 1 578 ? -7.438 13.505 -7.672 1.00 48.88 578 GLU A CA 1
ATOM 4687 C C . GLU A 1 578 ? -7.751 12.385 -8.682 1.00 48.88 578 GLU A C 1
ATOM 4689 O O . GLU A 1 578 ? -8.828 11.792 -8.620 1.00 48.88 578 GLU A O 1
ATOM 4694 N N . GLY A 1 579 ? -6.798 12.015 -9.547 1.00 49.72 579 GLY A N 1
ATOM 4695 C CA . GLY A 1 579 ? -6.910 10.871 -10.461 1.00 49.72 579 GLY A CA 1
ATOM 4696 C C . GLY A 1 579 ? -6.924 9.512 -9.748 1.00 49.72 579 GLY A C 1
ATOM 4697 O O . GLY A 1 579 ? -7.726 8.642 -10.083 1.00 49.72 579 GLY A O 1
ATOM 4698 N N . ILE A 1 580 ? -6.101 9.348 -8.709 1.00 49.34 580 ILE A N 1
ATOM 4699 C CA . ILE A 1 580 ? -6.045 8.160 -7.842 1.00 49.34 580 ILE A CA 1
ATOM 4700 C C . ILE A 1 580 ? -7.360 7.984 -7.062 1.00 49.34 580 ILE A C 1
ATOM 4702 O O . ILE A 1 580 ? -7.887 6.872 -6.946 1.00 49.34 580 ILE A O 1
ATOM 4706 N N . LEU A 1 581 ? -7.922 9.081 -6.547 1.00 47.38 581 LEU A N 1
ATOM 4707 C CA . LEU A 1 581 ? -9.194 9.088 -5.823 1.00 47.38 581 LEU A CA 1
ATOM 4708 C C . LEU A 1 581 ? -10.382 8.834 -6.765 1.00 47.38 581 LEU A C 1
ATOM 4710 O O . LEU A 1 581 ? -11.295 8.092 -6.398 1.00 47.38 581 LEU A O 1
ATOM 4714 N N . ALA A 1 582 ? -10.346 9.362 -7.993 1.00 44.50 582 ALA A N 1
ATOM 4715 C CA . ALA A 1 582 ? -11.345 9.078 -9.024 1.00 44.50 582 ALA A CA 1
ATOM 4716 C C . ALA A 1 582 ? -11.332 7.598 -9.459 1.00 44.50 582 ALA A C 1
ATOM 4718 O O . ALA A 1 582 ? -12.395 6.989 -9.584 1.00 44.50 582 ALA A O 1
ATOM 4719 N N . GLY A 1 583 ? -10.148 6.987 -9.598 1.00 39.47 583 GLY A N 1
ATOM 4720 C CA . GLY A 1 583 ? -10.010 5.549 -9.871 1.00 39.47 583 GLY A CA 1
ATOM 4721 C C . GLY A 1 583 ? -10.473 4.657 -8.710 1.00 39.47 583 GLY A C 1
ATOM 4722 O O . GLY A 1 583 ? -11.037 3.584 -8.928 1.00 39.47 583 GLY A O 1
ATOM 4723 N N . SER A 1 584 ? -10.317 5.120 -7.466 1.00 40.22 584 SER A N 1
ATOM 4724 C CA . SER A 1 584 ? -10.773 4.402 -6.265 1.00 40.22 584 SER A CA 1
ATOM 4725 C C . SER A 1 584 ? -12.300 4.430 -6.090 1.00 40.22 584 SER A C 1
ATOM 4727 O O . SER A 1 584 ? -12.876 3.466 -5.586 1.00 40.22 584 SER A O 1
ATOM 4729 N N . ALA A 1 585 ? -12.981 5.485 -6.555 1.00 36.97 585 ALA A N 1
ATOM 4730 C CA . ALA A 1 585 ? -14.441 5.605 -6.491 1.00 36.97 585 ALA A CA 1
ATOM 4731 C C . ALA A 1 585 ? -15.184 4.568 -7.363 1.00 36.97 585 ALA A C 1
ATOM 4733 O O . ALA A 1 585 ? -16.305 4.178 -7.032 1.00 36.97 585 ALA A O 1
ATOM 4734 N N . MET A 1 586 ? -14.557 4.056 -8.430 1.00 34.12 586 MET A N 1
ATOM 4735 C CA . MET A 1 586 ? -15.150 3.024 -9.297 1.00 34.12 586 MET A CA 1
ATOM 4736 C C . MET A 1 586 ? -15.073 1.601 -8.720 1.00 34.12 586 MET A C 1
ATOM 4738 O O . MET A 1 586 ? -15.802 0.721 -9.178 1.00 34.12 586 MET A O 1
ATOM 4742 N N . VAL A 1 587 ? -14.283 1.368 -7.662 1.00 39.06 587 VAL A N 1
ATOM 4743 C CA . VAL A 1 587 ? -14.218 0.065 -6.964 1.00 39.06 587 VAL A CA 1
ATOM 4744 C C . VAL A 1 587 ? -15.566 -0.309 -6.324 1.00 39.06 587 VAL A C 1
ATOM 4746 O O . VAL A 1 587 ? -15.865 -1.491 -6.164 1.00 39.06 587 VAL A O 1
ATOM 4749 N N . ASN A 1 588 ? -16.424 0.676 -6.035 1.00 36.00 588 ASN A N 1
ATOM 4750 C CA . ASN A 1 588 ? -17.776 0.438 -5.523 1.00 36.00 588 ASN A CA 1
ATOM 4751 C C . ASN A 1 588 ? -18.766 -0.079 -6.583 1.00 36.00 588 ASN A C 1
ATOM 4753 O O . ASN A 1 588 ? -19.794 -0.635 -6.209 1.00 36.00 588 ASN A O 1
ATOM 4757 N N . ILE A 1 589 ? -18.484 0.069 -7.885 1.00 33.34 589 ILE A N 1
ATOM 4758 C CA . ILE A 1 589 ? -19.433 -0.310 -8.949 1.00 33.34 589 ILE A CA 1
ATOM 4759 C C . ILE A 1 589 ? -19.293 -1.794 -9.331 1.00 33.34 589 ILE A C 1
ATOM 4761 O O . ILE A 1 589 ? -20.289 -2.447 -9.632 1.00 33.34 589 ILE A O 1
ATOM 4765 N N . GLU A 1 590 ? -18.097 -2.381 -9.236 1.00 32.00 590 GLU A N 1
ATOM 4766 C CA . GLU A 1 590 ? -17.877 -3.787 -9.630 1.00 32.00 590 GLU A CA 1
ATOM 4767 C C . GLU A 1 590 ? -18.336 -4.821 -8.583 1.00 32.00 590 GLU A C 1
ATOM 4769 O O . GLU A 1 590 ? -18.480 -6.002 -8.901 1.00 32.00 590 GLU A O 1
ATOM 4774 N N . ARG A 1 591 ? -18.643 -4.401 -7.347 1.00 38.72 591 ARG A N 1
ATOM 4775 C CA . ARG A 1 591 ? -19.122 -5.294 -6.272 1.00 38.72 591 ARG A CA 1
ATOM 4776 C C . ARG A 1 591 ? -20.630 -5.551 -6.251 1.00 38.72 591 ARG A C 1
ATOM 4778 O O . ARG A 1 591 ? -21.091 -6.290 -5.394 1.00 38.72 591 ARG A O 1
ATOM 4785 N N . LEU A 1 592 ? -21.395 -5.025 -7.208 1.00 30.16 592 LEU A N 1
ATOM 4786 C CA . LEU A 1 592 ? -22.786 -5.457 -7.420 1.00 30.16 592 LEU A CA 1
ATOM 4787 C C . LEU A 1 592 ? -22.897 -6.735 -8.283 1.00 30.16 592 LEU A C 1
ATOM 4789 O O . LEU A 1 592 ? -24.001 -7.102 -8.675 1.00 30.16 592 LEU A O 1
ATOM 4793 N N . SER A 1 593 ? -21.781 -7.419 -8.577 1.00 26.30 593 SER A N 1
ATOM 4794 C CA . SER A 1 593 ? -21.754 -8.622 -9.433 1.00 26.30 593 SER A CA 1
ATOM 4795 C C . SER A 1 593 ? -21.033 -9.856 -8.855 1.00 26.30 593 SER A C 1
ATOM 4797 O O . SER A 1 593 ? -20.875 -10.850 -9.562 1.00 26.30 593 SER A O 1
ATOM 4799 N N . LEU A 1 594 ? -20.656 -9.834 -7.571 1.00 27.52 594 LEU A N 1
ATOM 4800 C CA . LEU A 1 594 ? -20.191 -10.983 -6.771 1.00 27.52 594 LEU A CA 1
ATOM 4801 C C . LEU A 1 594 ? -20.846 -10.921 -5.391 1.00 27.52 594 LEU A C 1
ATOM 4803 O O . LEU A 1 594 ? -21.054 -12.002 -4.795 1.00 27.52 594 LEU A O 1
#

Organism: Callosobruchus maculatus (NCBI:txid64391)

InterPro domains:
  IPR016024 Armadillo-type fold [SSF48371] (132-386)